Protein AF-0000000070922645 (afdb_homodimer)

Solvent-accessible surface area (backbone atoms only — not comparable to full-atom values): 32959 Å² total; per-residue (Å²): 101,35,32,29,33,41,33,46,53,81,65,40,85,83,80,62,82,56,61,71,46,57,66,63,40,85,36,77,45,81,27,56,64,60,53,78,91,47,43,46,74,64,40,30,78,17,27,30,40,34,30,59,70,61,71,38,44,55,71,47,56,67,48,18,82,53,49,52,36,35,33,28,60,30,68,65,58,86,44,43,38,50,67,51,32,31,75,70,67,25,42,35,23,39,21,72,86,41,28,51,69,30,34,42,52,39,52,48,32,38,50,34,38,58,35,56,33,45,67,62,49,36,50,36,49,74,71,42,48,46,44,66,38,97,39,60,46,60,80,89,64,84,22,54,52,59,48,74,34,29,37,32,29,40,33,82,47,72,58,27,47,52,39,44,54,45,38,44,66,52,43,26,42,73,47,56,35,39,77,87,54,86,84,58,70,80,84,52,87,40,44,49,53,82,69,39,36,59,70,26,44,30,40,38,44,40,50,80,77,44,87,88,32,47,39,60,42,30,56,71,55,55,68,46,30,37,77,52,19,36,40,36,34,73,52,48,22,53,30,43,32,50,62,39,51,41,50,36,29,62,71,52,40,36,52,26,36,24,34,24,42,56,70,55,57,38,35,58,81,78,38,64,76,64,47,86,79,52,53,58,62,47,61,43,51,48,40,41,47,55,14,53,68,21,36,45,33,32,51,50,37,43,32,50,36,52,49,26,41,76,70,72,54,68,46,58,64,76,35,117,102,35,32,29,33,40,33,46,54,80,65,40,85,83,80,61,84,57,59,72,45,57,67,65,39,86,36,76,46,82,27,56,66,61,54,81,89,48,45,47,73,63,40,30,75,17,26,30,42,34,31,60,71,62,70,39,45,56,71,49,55,68,49,19,83,52,49,52,36,36,32,26,59,31,68,64,56,85,43,42,38,48,68,51,33,29,75,72,69,24,41,33,24,40,21,71,86,41,28,49,69,30,34,41,54,39,54,48,31,38,49,33,38,58,34,57,32,46,66,62,48,36,50,36,49,75,71,42,46,47,44,65,37,96,37,60,46,60,81,89,65,83,22,56,54,60,48,70,35,31,36,33,31,40,33,82,48,73,59,27,46,52,40,43,54,46,39,44,66,54,42,26,42,74,46,54,34,40,77,85,53,86,83,57,70,82,83,54,87,42,44,49,55,81,70,41,35,59,70,26,45,31,39,38,45,40,48,78,74,44,86,88,32,47,40,60,42,30,56,71,55,55,67,45,32,37,76,53,18,34,41,38,36,73,51,48,21,52,30,42,31,50,63,40,51,41,50,35,27,61,69,53,40,37,50,26,35,23,34,23,44,56,69,55,57,38,35,58,81,78,38,63,76,64,48,88,80,50,53,58,61,48,60,42,53,49,41,40,47,56,15,53,69,23,38,45,35,30,51,51,36,44,30,50,36,53,48,26,40,76,70,71,52,68,44,60,65,77,31,114

Radius of gyration: 28.24 Å; Cα contacts (8 Å, |Δi|>4): 1375; chains: 2; bounding box: 56×89×63 Å

Foldseek 3Di:
DEEEEAACLVQDPPPADLVLLCVLDPHYHYDNHHDLVRQLVRQQAGQEYEYAAAAADLVSVVNRVNHAEYEHLALDDVRYPLVSCVVVNHFYFYFPPLFQVLLLVLQVVLVQCLQAVVVVQVVCVVVVNCVVDPDNGDDPDDHHQLAAFEEEEEDPPSNRVSNCVVSVVSNYHYAYADHPDPPDDPPPPGHHLLVCQCVGQEYEYADADDPSQFQVPALVSLQSHAFQGEYEYLHEQRNHDLVSVQVCQLVRRHNAYEYAYHPPVVDDCVRSLNDPNRPRYHYHPSCSQRPSSSSNSSSVRSSVQSNCVVVVHGPNGPHD/DEEEEAACLVQDPPPADLVLLCVLDPHYDYDNHHDLVRQLVRQQAHQEYEYAAAAADLVSVVNHVNHAEYEHLALDDVRYPLVSCVVVNHFYFYFPPLFQVLLLVLQVVLVQCLQAVVVVQVVCVVVVNCVVDPDNGDDPDDHHQLAAFEEEEEDPPSNRVSNCVVSVVSNYHYAYADHPDPPDDPPPPGHHLLVCQCVGQEYEYADADDPSQFQVPALVSLQSHAFQGEYEYLHEQRNHDLVSVQVCQLVRRHNAYEYAYHPPVVDDCVRSLNDPNRPRYHYHPSCSQRPRSSSNSSSVRSSVQSNCVVVVHGPNGPRD

InterPro domains:
  IPR006139 D-isomer specific 2-hydroxyacid dehydrogenase, catalytic domain [PF00389] (18-318)
  IPR006140 D-isomer specific 2-hydroxyacid dehydrogenase, NAD-binding domain [PF02826] (108-288)
  IPR029753 D-isomer specific 2-hydroxyacid dehydrogenase, NAD-binding domain conserved site [PS00671] (225-241)
  IPR036291 NAD(P)-binding domain superfamily [SSF51735] (102-289)
  IPR050418 D-isomer specific 2-hydroxyacid dehydrogenase, PdxB subfamily [PTHR43761] (2-318)

Structure (mmCIF, N/CA/C/O backbone):
data_AF-0000000070922645-model_v1
#
loop_
_entity.id
_entity.type
_entity.pdbx_description
1 polymer 'Glycerate dehydrogenase'
#
loop_
_atom_site.group_PDB
_atom_site.id
_atom_site.type_symbol
_atom_site.label_atom_id
_atom_site.label_alt_id
_atom_site.label_comp_id
_atom_site.label_asym_id
_atom_site.label_entity_id
_atom_site.label_seq_id
_atom_site.pdbx_PDB_ins_code
_atom_site.Cartn_x
_atom_site.Cartn_y
_atom_site.Cartn_z
_atom_site.occupancy
_atom_site.B_iso_or_equiv
_atom_site.auth_seq_id
_atom_site.auth_comp_id
_atom_site.auth_asym_id
_atom_site.auth_atom_id
_atom_site.pdbx_PDB_model_num
ATOM 1 N N . MET A 1 1 ? -11.641 -37.188 -24.219 1 92.38 1 MET A N 1
ATOM 2 C CA . MET A 1 1 ? -10.359 -36.875 -23.609 1 92.38 1 MET A CA 1
ATOM 3 C C . MET A 1 1 ? -10.5 -36.812 -22.094 1 92.38 1 MET A C 1
ATOM 5 O O . MET A 1 1 ? -11.453 -36.219 -21.562 1 92.38 1 MET A O 1
ATOM 9 N N . LYS A 1 2 ? -9.641 -37.562 -21.453 1 97.31 2 LYS A N 1
ATOM 10 C CA . LYS A 1 2 ? -9.648 -37.594 -20 1 97.31 2 LYS A CA 1
ATOM 11 C C . LYS A 1 2 ? -8.562 -36.688 -19.422 1 97.31 2 LYS A C 1
ATOM 13 O O . LYS A 1 2 ? -7.395 -36.812 -19.812 1 97.31 2 LYS A O 1
ATOM 18 N N . GLY A 1 3 ? -9 -35.781 -18.547 1 98.5 3 GLY A N 1
ATOM 19 C CA . GLY A 1 3 ? -8.055 -34.875 -17.906 1 98.5 3 GLY A CA 1
ATOM 20 C C . GLY A 1 3 ? -7.848 -35.188 -16.438 1 98.5 3 GLY A C 1
ATOM 21 O O . GLY A 1 3 ? -8.734 -35.719 -15.773 1 98.5 3 GLY A O 1
ATOM 22 N N . VAL A 1 4 ? -6.672 -34.875 -15.992 1 98.81 4 VAL A N 1
ATOM 23 C CA . VAL A 1 4 ? -6.348 -35 -14.578 1 98.81 4 VAL A CA 1
ATOM 24 C C . VAL A 1 4 ? -5.738 -33.688 -14.078 1 98.81 4 VAL A C 1
ATOM 26 O O . VAL A 1 4 ? -4.836 -33.125 -14.719 1 98.81 4 VAL A O 1
ATOM 29 N N . PHE A 1 5 ? -6.281 -33.094 -13.039 1 98.81 5 PHE A N 1
ATOM 30 C CA . PHE A 1 5 ? -5.656 -32.031 -12.297 1 98.81 5 PHE A CA 1
ATOM 31 C C . PHE A 1 5 ? -5.012 -32.531 -11.023 1 98.81 5 PHE A C 1
ATOM 33 O O . PHE A 1 5 ? -5.707 -32.969 -10.102 1 98.81 5 PHE A O 1
ATOM 40 N N . LEU A 1 6 ? -3.729 -32.375 -10.883 1 98.69 6 LEU A N 1
ATOM 41 C CA . LEU A 1 6 ? -2.98 -33.156 -9.914 1 98.69 6 LEU A CA 1
ATOM 42 C C . LEU A 1 6 ? -2.959 -32.469 -8.547 1 98.69 6 LEU A C 1
ATOM 44 O O . LEU A 1 6 ? -2.771 -33.125 -7.52 1 98.69 6 LEU A O 1
ATOM 48 N N . ASP A 1 7 ? -3.129 -31.203 -8.469 1 98.38 7 ASP A N 1
ATOM 49 C CA . ASP A 1 7 ? -2.914 -30.469 -7.223 1 98.38 7 ASP A CA 1
ATOM 50 C C . ASP A 1 7 ? -3.775 -29.203 -7.164 1 98.38 7 ASP A C 1
ATOM 52 O O . ASP A 1 7 ? -3.266 -28.109 -6.93 1 98.38 7 ASP A O 1
ATOM 56 N N . LEU A 1 8 ? -5.078 -29.406 -7.234 1 98.19 8 LEU A N 1
ATOM 57 C CA . LEU A 1 8 ? -6.066 -28.344 -7.332 1 98.19 8 LEU A CA 1
ATOM 58 C C . LEU A 1 8 ? -5.969 -27.406 -6.133 1 98.19 8 LEU A C 1
ATOM 60 O O . LEU A 1 8 ? -6.188 -26.203 -6.262 1 98.19 8 LEU A O 1
ATOM 64 N N . ASN A 1 9 ? -5.52 -27.906 -4.992 1 97 9 ASN A N 1
ATOM 65 C CA . ASN A 1 9 ? -5.504 -27.109 -3.77 1 97 9 ASN A CA 1
ATOM 66 C C . ASN A 1 9 ? -4.418 -26.031 -3.814 1 97 9 ASN A C 1
ATOM 68 O O . ASN A 1 9 ? -4.402 -25.125 -2.982 1 97 9 ASN A O 1
ATOM 72 N N . THR A 1 10 ? -3.537 -26.109 -4.793 1 96.88 10 THR A N 1
ATOM 73 C CA . THR A 1 10 ? -2.51 -25.094 -4.969 1 96.88 10 THR A CA 1
ATOM 74 C C . THR A 1 10 ? -3.1 -23.828 -5.605 1 96.88 10 THR A C 1
ATOM 76 O O . THR A 1 10 ? -2.473 -22.781 -5.598 1 96.88 10 THR A O 1
ATOM 79 N N . VAL A 1 11 ? -4.324 -23.953 -6.125 1 97.44 11 VAL A N 1
ATOM 80 C CA . VAL A 1 11 ? -4.93 -22.828 -6.82 1 97.44 11 VAL A CA 1
ATOM 81 C C . VAL A 1 11 ? -6.289 -22.5 -6.203 1 97.44 11 VAL A C 1
ATOM 83 O O . VAL A 1 11 ? -6.656 -21.328 -6.066 1 97.44 11 VAL A O 1
ATOM 86 N N . ASP A 1 12 ? -6.992 -23.516 -5.816 1 97.25 12 ASP A N 1
ATOM 87 C CA . ASP A 1 12 ? -8.391 -23.375 -5.414 1 97.25 12 ASP A CA 1
ATOM 88 C C . ASP A 1 12 ? -8.578 -23.734 -3.943 1 97.25 12 ASP A C 1
ATOM 90 O O . ASP A 1 12 ? -8.148 -24.812 -3.508 1 97.25 12 ASP A O 1
ATOM 94 N N . ARG A 1 13 ? -9.203 -22.828 -3.236 1 94.56 13 ARG A N 1
ATOM 95 C CA . ARG A 1 13 ? -9.547 -23.078 -1.842 1 94.56 13 ARG A CA 1
ATOM 96 C C . ARG A 1 13 ? -11.055 -23.203 -1.662 1 94.56 13 ARG A C 1
ATOM 98 O O . ARG A 1 13 ? -11.594 -22.797 -0.628 1 94.56 13 ARG A O 1
ATOM 105 N N . GLY A 1 14 ? -11.656 -23.625 -2.635 1 95.94 14 GLY A N 1
ATOM 106 C CA . GLY A 1 14 ? -13.102 -23.781 -2.6 1 95.94 14 GLY A CA 1
ATOM 107 C C . GLY A 1 14 ? -13.852 -22.516 -2.98 1 95.94 14 GLY A C 1
ATOM 108 O O . GLY A 1 14 ? -15.07 -22.438 -2.814 1 95.94 14 GLY A O 1
ATOM 109 N N . ASP A 1 15 ? -13.156 -21.562 -3.467 1 96.31 15 ASP A N 1
ATOM 110 C CA . ASP A 1 15 ? -13.789 -20.266 -3.715 1 96.31 15 ASP A CA 1
ATOM 111 C C . ASP A 1 15 ? -13.766 -19.922 -5.203 1 96.31 15 ASP A C 1
ATOM 113 O O . ASP A 1 15 ? -14.133 -18.812 -5.59 1 96.31 15 ASP A O 1
ATOM 117 N N . LEU A 1 16 ? -13.297 -20.812 -6.066 1 97.94 16 LEU A N 1
ATOM 118 C CA . LEU A 1 16 ? -13.211 -20.531 -7.496 1 97.94 16 LEU A CA 1
ATOM 119 C C . LEU A 1 16 ? -14.312 -21.266 -8.258 1 97.94 16 LEU A C 1
ATOM 121 O O . LEU A 1 16 ? -14.945 -22.172 -7.715 1 97.94 16 LEU A O 1
ATOM 125 N N . ASP A 1 17 ? -14.602 -20.766 -9.438 1 98.44 17 ASP A N 1
ATOM 126 C CA . ASP A 1 17 ? -15.539 -21.422 -10.344 1 98.44 17 ASP A CA 1
ATOM 127 C C . ASP A 1 17 ? -14.812 -22.375 -11.289 1 98.44 17 ASP A C 1
ATOM 129 O O . ASP A 1 17 ? -14.141 -21.938 -12.227 1 98.44 17 ASP A O 1
ATOM 133 N N . LEU A 1 18 ? -15.023 -23.641 -11.047 1 98.38 18 LEU A N 1
ATOM 134 C CA . LEU A 1 18 ? -14.32 -24.656 -11.82 1 98.38 18 LEU A CA 1
ATOM 135 C C . LEU A 1 18 ? -15.156 -25.109 -13.016 1 98.38 18 LEU A C 1
ATOM 137 O O . LEU A 1 18 ? -14.672 -25.844 -13.867 1 98.38 18 LEU A O 1
ATOM 141 N N . GLU A 1 19 ? -16.359 -24.641 -13.102 1 98.25 19 GLU A N 1
ATOM 142 C CA . GLU A 1 19 ? -17.312 -25.188 -14.07 1 98.25 19 GLU A CA 1
ATOM 143 C C . GLU A 1 19 ? -16.828 -24.984 -15.5 1 98.25 19 GLU A C 1
ATOM 145 O O . GLU A 1 19 ? -16.859 -25.906 -16.312 1 98.25 19 GLU A O 1
ATOM 150 N N . PRO A 1 20 ? -16.359 -23.781 -15.805 1 98.5 20 PRO A N 1
ATOM 151 C CA . PRO A 1 20 ? -15.852 -23.625 -17.172 1 98.5 20 PRO A CA 1
ATOM 152 C C . PRO A 1 20 ? -14.719 -24.609 -17.5 1 98.5 20 PRO A C 1
ATOM 154 O O . PRO A 1 20 ? -14.664 -25.141 -18.609 1 98.5 20 PRO A O 1
ATOM 157 N N . LEU A 1 21 ? -13.82 -24.859 -16.562 1 98.62 21 LEU A N 1
ATOM 158 C CA . LEU A 1 21 ? -12.727 -25.812 -16.781 1 98.62 21 LEU A CA 1
ATOM 159 C C . LEU A 1 21 ? -13.258 -27.234 -16.922 1 98.62 21 LEU A C 1
ATOM 161 O O . LEU A 1 21 ? -12.828 -27.969 -17.812 1 98.62 21 LEU A O 1
ATOM 165 N N . ARG A 1 22 ? -14.18 -27.625 -16.109 1 98.25 22 ARG A N 1
ATOM 166 C CA . ARG A 1 22 ? -14.773 -28.953 -16.141 1 98.25 22 ARG A CA 1
ATOM 167 C C . ARG A 1 22 ? -15.398 -29.234 -17.5 1 98.25 22 ARG A C 1
ATOM 169 O O . ARG A 1 22 ? -15.367 -30.375 -17.984 1 98.25 22 ARG A O 1
ATOM 176 N N . ARG A 1 23 ? -15.891 -28.219 -18.109 1 97.94 23 ARG A N 1
ATOM 177 C CA . ARG A 1 23 ? -16.594 -28.391 -19.391 1 97.94 23 ARG A CA 1
ATOM 178 C C . ARG A 1 23 ? -15.609 -28.5 -20.547 1 97.94 23 ARG A C 1
ATOM 180 O O . ARG A 1 23 ? -15.984 -28.891 -21.641 1 97.94 23 ARG A O 1
ATOM 187 N N . ALA A 1 24 ? -14.391 -28.203 -20.281 1 98.06 24 ALA A N 1
ATOM 188 C CA . ALA A 1 24 ? -13.398 -28.188 -21.359 1 98.06 24 ALA A CA 1
ATOM 189 C C . ALA A 1 24 ? -13.086 -29.609 -21.828 1 98.06 24 ALA A C 1
ATOM 191 O O . ALA A 1 24 ? -12.609 -29.797 -22.953 1 98.06 24 ALA A O 1
ATOM 192 N N . LEU A 1 25 ? -13.312 -30.625 -21.031 1 98.25 25 LEU A N 1
ATOM 193 C CA . LEU A 1 25 ? -13.094 -32.031 -21.375 1 98.25 25 LEU A CA 1
ATOM 194 C C . LEU A 1 25 ? -14.289 -32.875 -20.953 1 98.25 25 LEU A C 1
ATOM 196 O O . LEU A 1 25 ? -15.016 -32.531 -20.031 1 98.25 25 LEU A O 1
ATOM 200 N N . PRO A 1 26 ? -14.453 -34 -21.609 1 97.44 26 PRO A N 1
ATOM 201 C CA . PRO A 1 26 ? -15.586 -34.875 -21.266 1 97.44 26 PRO A CA 1
ATOM 202 C C . PRO A 1 26 ? -15.414 -35.562 -19.906 1 97.44 26 PRO A C 1
ATOM 204 O O . PRO A 1 26 ? -16.406 -35.844 -19.234 1 97.44 26 PRO A O 1
ATOM 207 N N . GLU A 1 27 ? -14.18 -35.844 -19.516 1 97.81 27 GLU A N 1
ATOM 208 C CA . GLU A 1 27 ? -13.906 -36.531 -18.266 1 97.81 27 GLU A CA 1
ATOM 209 C C . GLU A 1 27 ? -12.75 -35.875 -17.516 1 97.81 27 GLU A C 1
ATOM 211 O O . GLU A 1 27 ? -11.75 -35.5 -18.125 1 97.81 27 GLU A O 1
ATOM 216 N N . TRP A 1 28 ? -12.977 -35.75 -16.172 1 98.19 28 TRP A N 1
ATOM 217 C CA . TRP A 1 28 ? -11.938 -35.156 -15.336 1 98.19 28 TRP A CA 1
ATOM 218 C C . TRP A 1 28 ? -11.742 -36 -14.07 1 98.19 28 TRP A C 1
ATOM 220 O O . TRP A 1 28 ? -12.695 -36.594 -13.547 1 98.19 28 TRP A O 1
ATOM 230 N N . ALA A 1 29 ? -10.547 -36.062 -13.656 1 98.44 29 ALA A N 1
ATOM 231 C CA . ALA A 1 29 ? -10.234 -36.375 -12.258 1 98.44 29 ALA A CA 1
ATOM 232 C C . ALA A 1 29 ? -9.484 -35.219 -11.602 1 98.44 29 ALA A C 1
ATOM 234 O O . ALA A 1 29 ? -8.43 -34.781 -12.078 1 98.44 29 ALA A O 1
ATOM 235 N N . PHE A 1 30 ? -10.062 -34.656 -10.602 1 98.38 30 PHE A N 1
ATOM 236 C CA . PHE A 1 30 ? -9.43 -33.562 -9.836 1 98.38 30 PHE A CA 1
ATOM 237 C C . PHE A 1 30 ? -8.883 -34.094 -8.523 1 98.38 30 PHE A C 1
ATOM 239 O O . PHE A 1 30 ? -9.602 -34.781 -7.766 1 98.38 30 PHE A O 1
ATOM 246 N N . PHE A 1 31 ? -7.629 -33.844 -8.273 1 98.44 31 PHE A N 1
ATOM 247 C CA . PHE A 1 31 ? -7.023 -34.188 -6.992 1 98.44 31 PHE A CA 1
ATOM 248 C C . PHE A 1 31 ? -6.57 -32.938 -6.262 1 98.44 31 PHE A C 1
ATOM 250 O O . PHE A 1 31 ? -5.938 -32.062 -6.855 1 98.44 31 PHE A O 1
ATOM 257 N N . ASP A 1 32 ? -6.855 -32.812 -5.004 1 97.5 32 ASP A N 1
ATOM 258 C CA . ASP A 1 32 ? -6.398 -31.672 -4.199 1 97.5 32 ASP A CA 1
ATOM 259 C C . ASP A 1 32 ? -4.879 -31.672 -4.059 1 97.5 32 ASP A C 1
ATOM 261 O O . ASP A 1 32 ? -4.238 -30.625 -4.164 1 97.5 32 ASP A O 1
ATOM 265 N N . THR A 1 33 ? -4.398 -32.781 -3.789 1 97.19 33 THR A N 1
ATOM 266 C CA . THR A 1 33 ? -2.963 -33.031 -3.67 1 97.19 33 THR A CA 1
ATOM 267 C C . THR A 1 33 ? -2.576 -34.344 -4.309 1 97.19 33 THR A C 1
ATOM 269 O O . THR A 1 33 ? -3.428 -35.219 -4.508 1 97.19 33 THR A O 1
ATOM 272 N N . THR A 1 34 ? -1.373 -34.375 -4.777 1 97.94 34 THR A N 1
ATOM 273 C CA . THR A 1 34 ? -0.798 -35.625 -5.309 1 97.94 34 THR A CA 1
ATOM 274 C C . THR A 1 34 ? 0.603 -35.844 -4.75 1 97.94 34 THR A C 1
ATOM 276 O O . THR A 1 34 ? 1.484 -35 -4.902 1 97.94 34 THR A O 1
ATOM 279 N N . ARG A 1 35 ? 0.777 -37.125 -4.008 1 94.31 35 ARG A N 1
ATOM 280 C CA . ARG A 1 35 ? 2.1 -37.531 -3.545 1 94.31 35 ARG A CA 1
ATOM 281 C C . ARG A 1 35 ? 2.898 -38.156 -4.672 1 94.31 35 ARG A C 1
ATOM 283 O O . ARG A 1 35 ? 2.32 -38.719 -5.617 1 94.31 35 ARG A O 1
ATOM 290 N N . PRO A 1 36 ? 4.129 -38 -4.59 1 96.19 36 PRO A N 1
ATOM 291 C CA . PRO A 1 36 ? 4.977 -38.531 -5.66 1 96.19 36 PRO A CA 1
ATOM 292 C C . PRO A 1 36 ? 4.625 -39.969 -6.023 1 96.19 36 PRO A C 1
ATOM 294 O O . PRO A 1 36 ? 4.586 -40.312 -7.207 1 96.19 36 PRO A O 1
ATOM 297 N N . GLN A 1 37 ? 4.316 -40.812 -5.109 1 96.31 37 GLN A N 1
ATOM 298 C CA . GLN A 1 37 ? 4.062 -42.219 -5.344 1 96.31 37 GLN A CA 1
ATOM 299 C C . GLN A 1 37 ? 2.715 -42.438 -6.023 1 96.31 37 GLN A C 1
ATOM 301 O O . GLN A 1 37 ? 2.438 -43.531 -6.539 1 96.31 37 GLN A O 1
ATOM 306 N N . GLU A 1 38 ? 1.892 -41.406 -6.004 1 98.06 38 GLU A N 1
ATOM 307 C CA . GLU A 1 38 ? 0.557 -41.5 -6.586 1 98.06 38 GLU A CA 1
ATOM 308 C C . GLU A 1 38 ? 0.553 -41.031 -8.039 1 98.06 38 GLU A C 1
ATOM 310 O O . GLU A 1 38 ? -0.396 -41.312 -8.781 1 98.06 38 GLU A O 1
ATOM 315 N N . THR A 1 39 ? 1.56 -40.344 -8.445 1 98.44 39 THR A N 1
ATOM 316 C CA . THR A 1 39 ? 1.536 -39.562 -9.688 1 98.44 39 THR A CA 1
ATOM 317 C C . THR A 1 39 ? 1.407 -40.5 -10.891 1 98.44 39 THR A C 1
ATOM 319 O O . THR A 1 39 ? 0.564 -40.281 -11.766 1 98.44 39 THR A O 1
ATOM 322 N N . ALA A 1 40 ? 2.172 -41.562 -10.898 1 97.75 40 ALA A N 1
ATOM 323 C CA . ALA A 1 40 ? 2.184 -42.469 -12.047 1 97.75 40 ALA A CA 1
ATOM 324 C C . ALA A 1 40 ? 0.797 -43.062 -12.297 1 97.75 40 ALA A C 1
ATOM 326 O O . ALA A 1 40 ? 0.309 -43.062 -13.43 1 97.75 40 ALA A O 1
ATOM 327 N N . ASP A 1 41 ? 0.203 -43.562 -11.273 1 97.94 41 ASP A N 1
ATOM 328 C CA . ASP A 1 41 ? -1.122 -44.156 -11.383 1 97.94 41 ASP A CA 1
ATOM 329 C C . ASP A 1 41 ? -2.152 -43.125 -11.859 1 97.94 41 ASP A C 1
ATOM 331 O O . ASP A 1 41 ? -3.018 -43.469 -12.68 1 97.94 41 ASP A O 1
ATOM 335 N N . ARG A 1 42 ? -2.023 -41.906 -11.383 1 98.19 42 ARG A N 1
ATOM 336 C CA . ARG A 1 42 ? -3.025 -40.875 -11.656 1 98.19 42 ARG A CA 1
ATOM 337 C C . ARG A 1 42 ? -2.918 -40.375 -13.094 1 98.19 42 ARG A C 1
ATOM 339 O O . ARG A 1 42 ? -3.922 -40 -13.695 1 98.19 42 ARG A O 1
ATOM 346 N N . ILE A 1 43 ? -1.75 -40.438 -13.648 1 98.31 43 ILE A N 1
ATOM 347 C CA . ILE A 1 43 ? -1.608 -39.844 -14.977 1 98.31 43 ILE A CA 1
ATOM 348 C C . ILE A 1 43 ? -1.629 -40.938 -16.031 1 98.31 43 ILE A C 1
ATOM 350 O O . ILE A 1 43 ? -1.666 -40.656 -17.234 1 98.31 43 ILE A O 1
ATOM 354 N N . HIS A 1 44 ? -1.652 -42.219 -15.648 1 97.44 44 HIS A N 1
ATOM 355 C CA . HIS A 1 44 ? -1.469 -43.344 -16.531 1 97.44 44 HIS A CA 1
ATOM 356 C C . HIS A 1 44 ? -2.488 -43.344 -17.672 1 97.44 44 HIS A C 1
ATOM 358 O O . HIS A 1 44 ? -2.158 -43.688 -18.812 1 97.44 44 HIS A O 1
ATOM 364 N N . HIS A 1 45 ? -3.67 -43.062 -17.406 1 96.5 45 HIS A N 1
ATOM 365 C CA . HIS A 1 45 ? -4.711 -43.125 -18.438 1 96.5 45 HIS A CA 1
ATOM 366 C C . HIS A 1 45 ? -5.148 -41.719 -18.875 1 96.5 45 HIS A C 1
ATOM 368 O O . HIS A 1 45 ? -6.141 -41.594 -19.578 1 96.5 45 HIS A O 1
ATOM 374 N N . ALA A 1 46 ? -4.488 -40.719 -18.406 1 98.06 46 ALA A N 1
ATOM 375 C CA . ALA A 1 46 ? -4.871 -39.344 -18.719 1 98.06 46 ALA A CA 1
ATOM 376 C C . ALA A 1 46 ? -4.383 -38.938 -20.109 1 98.06 46 ALA A C 1
ATOM 378 O O . ALA A 1 46 ? -3.289 -39.344 -20.516 1 98.06 46 ALA A O 1
ATOM 379 N N . GLU A 1 47 ? -5.148 -38.156 -20.812 1 98.62 47 GLU A N 1
ATOM 380 C CA . GLU A 1 47 ? -4.742 -37.531 -22.062 1 98.62 47 GLU A CA 1
ATOM 381 C C . GLU A 1 47 ? -4.281 -36.094 -21.859 1 98.62 47 GLU A C 1
ATOM 383 O O . GLU A 1 47 ? -3.529 -35.562 -22.672 1 98.62 47 GLU A O 1
ATOM 388 N N . VAL A 1 48 ? -4.809 -35.438 -20.828 1 98.69 48 VAL A N 1
ATOM 389 C CA . VAL A 1 48 ? -4.414 -34.094 -20.406 1 98.69 48 VAL A CA 1
ATOM 390 C C . VAL A 1 48 ? -4.055 -34.125 -18.922 1 98.69 48 VAL A C 1
ATOM 392 O O . VAL A 1 48 ? -4.805 -34.656 -18.109 1 98.69 48 VAL A O 1
ATOM 395 N N . VAL A 1 49 ? -2.918 -33.562 -18.609 1 98.81 49 VAL A N 1
ATOM 396 C CA . VAL A 1 49 ? -2.52 -33.438 -17.219 1 98.81 49 VAL A CA 1
ATOM 397 C C . VAL A 1 49 ? -2.301 -31.969 -16.891 1 98.81 49 VAL A C 1
ATOM 399 O O . VAL A 1 49 ? -1.624 -31.25 -17.625 1 98.81 49 VAL A O 1
ATOM 402 N N . VAL A 1 50 ? -2.943 -31.484 -15.852 1 98.75 50 VAL A N 1
ATOM 403 C CA . VAL A 1 50 ? -2.717 -30.156 -15.297 1 98.75 50 VAL A CA 1
ATOM 404 C C . VAL A 1 50 ? -1.945 -30.281 -13.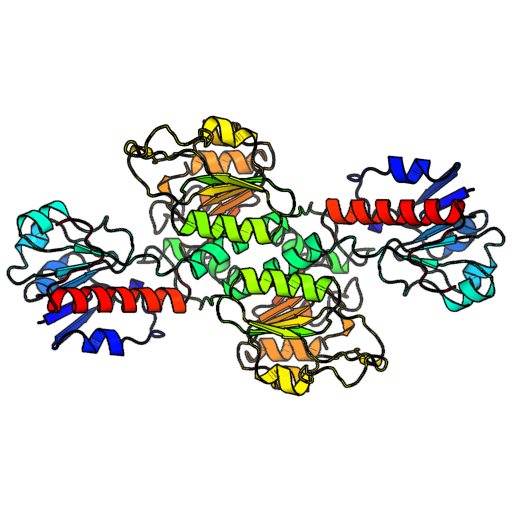984 1 98.75 50 VAL A C 1
ATOM 406 O O . VAL A 1 50 ? -2.289 -31.094 -13.117 1 98.75 50 VAL A O 1
ATOM 409 N N . THR A 1 51 ? -0.884 -29.531 -13.859 1 98.62 51 THR A N 1
ATOM 410 C CA . THR A 1 51 ? -0.085 -29.531 -12.641 1 98.62 51 THR A CA 1
ATOM 411 C C . THR A 1 51 ? 0.391 -28.109 -12.312 1 98.62 51 THR A C 1
ATOM 413 O O . THR A 1 51 ? 0.713 -27.344 -13.219 1 98.62 51 THR A O 1
ATOM 416 N N . ASN A 1 52 ? 0.411 -27.797 -11.086 1 97.44 52 ASN A N 1
ATOM 417 C CA . ASN A 1 52 ? 1.06 -26.578 -10.617 1 97.44 52 ASN A CA 1
ATOM 418 C C . ASN A 1 52 ? 2.439 -26.859 -10.031 1 97.44 52 ASN A C 1
ATOM 420 O O . ASN A 1 52 ? 3.436 -26.281 -10.469 1 97.44 52 ASN A O 1
ATOM 424 N N . LYS A 1 53 ? 2.492 -27.875 -9.148 1 96.31 53 LYS A N 1
ATOM 425 C CA . LYS A 1 53 ? 3.766 -28.078 -8.461 1 96.31 53 LYS A CA 1
ATOM 426 C C . LYS A 1 53 ? 4.156 -29.547 -8.453 1 96.31 53 LYS A C 1
ATOM 428 O O . LYS A 1 53 ? 5.301 -29.891 -8.141 1 96.31 53 LYS A O 1
ATOM 433 N N . VAL A 1 54 ? 3.277 -30.469 -8.773 1 97.69 54 VAL A N 1
ATOM 434 C CA . VAL A 1 54 ? 3.623 -31.891 -8.867 1 97.69 54 VAL A CA 1
ATOM 435 C C . VAL A 1 54 ? 4.652 -32.094 -9.977 1 97.69 54 VAL A C 1
ATOM 437 O O . VAL A 1 54 ? 4.473 -31.594 -11.094 1 97.69 54 VAL A O 1
ATOM 440 N N . ALA A 1 55 ? 5.637 -32.812 -9.664 1 97.12 55 ALA A N 1
ATOM 441 C CA . ALA A 1 55 ? 6.727 -33.031 -10.617 1 97.12 55 ALA A CA 1
ATOM 442 C C . ALA A 1 55 ? 6.336 -34.031 -11.68 1 97.12 55 ALA A C 1
ATOM 444 O O . ALA A 1 55 ? 5.703 -35.062 -11.375 1 97.12 55 ALA A O 1
ATOM 445 N N . LEU A 1 56 ? 6.641 -33.719 -12.867 1 97.88 56 LEU A N 1
ATOM 446 C CA . LEU A 1 56 ? 6.527 -34.625 -14 1 97.88 56 LEU A CA 1
ATOM 447 C C . LEU A 1 56 ? 7.875 -34.812 -14.688 1 97.88 56 LEU A C 1
ATOM 449 O O . LEU A 1 56 ? 8.234 -34.062 -15.578 1 97.88 56 LEU A O 1
ATOM 453 N N . ASP A 1 57 ? 8.578 -35.844 -14.227 1 97.62 57 ASP A N 1
ATOM 454 C CA . ASP A 1 57 ? 9.898 -36.094 -14.797 1 97.62 57 ASP A CA 1
ATOM 455 C C . ASP A 1 57 ? 9.82 -37.094 -15.945 1 97.62 57 ASP A C 1
ATOM 457 O O . ASP A 1 57 ? 8.727 -37.531 -16.328 1 97.62 57 ASP A O 1
ATOM 461 N N . ARG A 1 58 ? 10.906 -37.375 -16.5 1 97.38 58 ARG A N 1
ATOM 462 C CA . ARG A 1 58 ? 11.008 -38.219 -17.688 1 97.38 58 ARG A CA 1
ATOM 463 C C . ARG A 1 58 ? 10.398 -39.594 -17.406 1 97.38 58 ARG A C 1
ATOM 465 O O . ARG A 1 58 ? 9.664 -40.125 -18.234 1 97.38 58 ARG A O 1
ATOM 472 N N . ASN A 1 59 ? 10.703 -40.156 -16.266 1 97.5 59 ASN A N 1
ATOM 473 C CA . ASN A 1 59 ? 10.203 -41.5 -15.914 1 97.5 59 ASN A CA 1
ATOM 474 C C . ASN A 1 59 ? 8.688 -41.531 -15.805 1 97.5 59 ASN A C 1
ATOM 476 O O . ASN A 1 59 ? 8.031 -42.438 -16.297 1 97.5 59 ASN A O 1
ATOM 480 N N . LEU A 1 60 ? 8.172 -40.531 -15.156 1 97.56 60 LEU A N 1
ATOM 481 C CA . LEU A 1 60 ? 6.727 -40.438 -15 1 97.56 60 LEU A CA 1
ATOM 482 C C . LEU A 1 60 ? 6.039 -40.25 -16.344 1 97.56 60 LEU A C 1
ATOM 484 O O . LEU A 1 60 ? 4.996 -40.875 -16.609 1 97.56 60 LEU A O 1
ATOM 488 N N . LEU A 1 61 ? 6.578 -39.469 -17.219 1 97.12 61 LEU A N 1
ATOM 489 C CA . LEU A 1 61 ? 5.996 -39.219 -18.531 1 97.12 61 LEU A CA 1
ATOM 490 C C . LEU A 1 61 ? 5.992 -40.5 -19.359 1 97.12 61 LEU A C 1
ATOM 492 O O . LEU A 1 61 ? 5.074 -40.719 -20.156 1 97.12 61 LEU A O 1
ATOM 496 N N . ALA A 1 62 ? 6.996 -41.312 -19.094 1 95.81 62 ALA A N 1
ATOM 497 C CA . ALA A 1 62 ? 7.078 -42.594 -19.797 1 95.81 62 ALA A CA 1
ATOM 498 C C . ALA A 1 62 ? 5.957 -43.531 -19.375 1 95.81 62 ALA A C 1
ATOM 500 O O . ALA A 1 62 ? 5.57 -44.438 -20.125 1 95.81 62 ALA A O 1
ATOM 501 N N . GLU A 1 63 ? 5.434 -43.25 -18.203 1 94.12 63 GLU A N 1
ATOM 502 C CA . GLU A 1 63 ? 4.379 -44.094 -17.641 1 94.12 63 GLU A CA 1
ATOM 503 C C . GLU A 1 63 ? 2.998 -43.594 -18.062 1 94.12 63 GLU A C 1
ATOM 505 O O . GLU A 1 63 ? 1.98 -44.125 -17.594 1 94.12 63 GLU A O 1
ATOM 510 N N . ALA A 1 64 ? 2.918 -42.688 -18.875 1 96.69 64 ALA A N 1
ATOM 511 C CA . ALA A 1 64 ? 1.651 -42.094 -19.312 1 96.69 64 ALA A CA 1
ATOM 512 C C . ALA A 1 64 ? 1.489 -42.219 -20.828 1 96.69 64 ALA A C 1
ATOM 514 O O . ALA A 1 64 ? 1.523 -41.219 -21.547 1 96.69 64 ALA A O 1
ATOM 515 N N . PRO A 1 65 ? 1.213 -43.406 -21.281 1 96.06 65 PRO A N 1
ATOM 516 C CA . PRO A 1 65 ? 1.233 -43.656 -22.734 1 96.06 65 PRO A CA 1
ATOM 517 C C . PRO A 1 65 ? 0.133 -42.906 -23.469 1 96.06 65 PRO A C 1
ATOM 519 O O . PRO A 1 65 ? 0.242 -42.688 -24.688 1 96.06 65 PRO A O 1
ATOM 522 N N . ARG A 1 66 ? -0.881 -42.438 -22.828 1 97.75 66 ARG A N 1
ATOM 523 C CA . ARG A 1 66 ? -2.006 -41.812 -23.516 1 97.75 66 ARG A CA 1
ATOM 524 C C . ARG A 1 66 ? -1.893 -40.281 -23.438 1 97.75 66 ARG A C 1
ATOM 526 O O . ARG A 1 66 ? -2.709 -39.562 -24.031 1 97.75 66 ARG A O 1
ATOM 533 N N . LEU A 1 67 ? -0.946 -39.781 -22.719 1 98.06 67 LEU A N 1
ATOM 534 C CA . LEU A 1 67 ? -0.82 -38.344 -22.453 1 98.06 67 LEU A CA 1
ATOM 535 C C . LEU A 1 67 ? -0.576 -37.562 -23.75 1 98.06 67 LEU A C 1
ATOM 537 O O . LEU A 1 67 ? 0.282 -37.938 -24.547 1 98.06 67 LEU A O 1
ATOM 541 N N . ARG A 1 68 ? -1.352 -36.438 -23.922 1 97.81 68 ARG A N 1
ATOM 542 C CA . ARG A 1 68 ? -1.271 -35.688 -25.172 1 97.81 68 ARG A CA 1
ATOM 543 C C . ARG A 1 68 ? -0.98 -34.219 -24.891 1 97.81 68 ARG A C 1
ATOM 545 O O . ARG A 1 68 ? -0.546 -33.5 -25.797 1 97.81 68 ARG A O 1
ATOM 552 N N . LEU A 1 69 ? -1.242 -33.719 -23.703 1 98.25 69 LEU A N 1
ATOM 553 C CA . LEU A 1 69 ? -1.076 -32.312 -23.344 1 98.25 69 LEU A CA 1
ATOM 554 C C . LEU A 1 69 ? -0.759 -32.188 -21.859 1 98.25 69 LEU A C 1
ATOM 556 O O . LEU A 1 69 ? -1.368 -32.844 -21.016 1 98.25 69 LEU A O 1
ATOM 560 N N . ILE A 1 70 ? 0.214 -31.406 -21.547 1 98.56 70 ILE A N 1
ATOM 561 C CA . ILE A 1 70 ? 0.482 -30.984 -20.172 1 98.56 70 ILE A CA 1
ATOM 562 C C . ILE A 1 70 ? 0.23 -29.484 -20.016 1 98.56 70 ILE A C 1
ATOM 564 O O . ILE A 1 70 ? 0.749 -28.688 -20.797 1 98.56 70 ILE A O 1
ATOM 568 N N . CYS A 1 71 ? -0.604 -29.109 -19.078 1 98.56 71 CYS A N 1
ATOM 569 C CA . CYS A 1 71 ? -0.838 -27.703 -18.734 1 98.56 71 CYS A CA 1
ATOM 570 C C . CYS A 1 71 ? -0.271 -27.375 -17.359 1 98.56 71 CYS A C 1
ATOM 572 O O . CYS A 1 71 ? -0.681 -27.953 -16.359 1 98.56 71 CYS A O 1
ATOM 574 N N . ALA A 1 72 ? 0.668 -26.484 -17.375 1 98.12 72 ALA A N 1
ATOM 575 C CA . ALA A 1 72 ? 1.102 -25.922 -16.094 1 98.12 72 ALA A CA 1
ATOM 576 C C . ALA A 1 72 ? 0.107 -24.875 -15.594 1 98.12 72 ALA A C 1
ATOM 578 O O . ALA A 1 72 ? -0.26 -23.953 -16.328 1 98.12 72 ALA A O 1
ATOM 579 N N . ALA A 1 73 ? -0.359 -25.031 -14.375 1 98 73 ALA A N 1
ATOM 580 C CA . ALA A 1 73 ? -1.212 -24.031 -13.734 1 98 73 ALA A CA 1
ATOM 581 C C . ALA A 1 73 ? -0.377 -22.922 -13.102 1 98 73 ALA A C 1
ATOM 583 O O . ALA A 1 73 ? -0.59 -22.562 -11.938 1 98 73 ALA A O 1
ATOM 584 N N . ALA A 1 74 ? 0.635 -22.422 -13.75 1 96 74 ALA A N 1
ATOM 585 C CA . ALA A 1 74 ? 1.597 -21.391 -13.391 1 96 74 ALA A CA 1
ATOM 586 C C . ALA A 1 74 ? 2.352 -20.891 -14.625 1 96 74 ALA A C 1
ATOM 588 O O . ALA A 1 74 ? 2.268 -21.5 -15.695 1 96 74 ALA A O 1
ATOM 589 N N . THR A 1 75 ? 3.004 -19.797 -14.438 1 92.75 75 THR A N 1
ATOM 590 C CA . THR A 1 75 ? 3.912 -19.344 -15.492 1 92.75 75 THR A CA 1
ATOM 591 C C . THR A 1 75 ? 5.164 -20.203 -15.539 1 92.75 75 THR A C 1
ATOM 593 O O . THR A 1 75 ? 5.629 -20.578 -16.609 1 92.75 75 THR A O 1
ATOM 596 N N . GLY A 1 76 ? 5.668 -20.5 -14.359 1 89.56 76 GLY A N 1
ATOM 597 C CA . GLY A 1 76 ? 6.836 -21.359 -14.266 1 89.56 76 GLY A CA 1
ATOM 598 C C . GLY A 1 76 ? 6.535 -22.812 -14.547 1 89.56 76 GLY A C 1
ATOM 599 O O . GLY A 1 76 ? 5.441 -23.297 -14.25 1 89.56 76 GLY A O 1
ATOM 600 N N . THR A 1 77 ? 7.516 -23.531 -15.172 1 93.19 77 THR A N 1
ATOM 601 C CA . THR A 1 77 ? 7.324 -24.938 -15.531 1 93.19 77 THR A CA 1
ATOM 602 C C . THR A 1 77 ? 8.492 -25.781 -15.023 1 93.19 77 THR A C 1
ATOM 604 O O . THR A 1 77 ? 8.82 -26.812 -15.625 1 93.19 77 THR A O 1
ATOM 607 N N . ASN A 1 78 ? 9.078 -25.312 -13.938 1 87.38 78 ASN A N 1
ATOM 608 C CA . ASN A 1 78 ? 10.289 -25.953 -13.43 1 87.38 78 ASN A CA 1
ATOM 609 C C . ASN A 1 78 ? 10.016 -27.375 -12.977 1 87.38 78 ASN A C 1
ATOM 611 O O . ASN A 1 78 ? 10.93 -28.203 -12.961 1 87.38 78 ASN A O 1
ATOM 615 N N . ASN A 1 79 ? 8.828 -27.734 -12.656 1 94.12 79 ASN A N 1
ATOM 616 C CA . ASN A 1 79 ? 8.484 -29.047 -12.148 1 94.12 79 ASN A CA 1
ATOM 617 C C . ASN A 1 79 ? 8.188 -30.031 -13.281 1 94.12 79 ASN A C 1
ATOM 619 O O . ASN A 1 79 ? 7.918 -31.203 -13.039 1 94.12 79 ASN A O 1
ATOM 623 N N . ILE A 1 80 ? 8.305 -29.641 -14.523 1 97.19 80 ILE A N 1
ATOM 624 C CA . ILE A 1 80 ? 7.988 -30.469 -15.68 1 97.19 80 ILE A CA 1
ATOM 625 C C . ILE A 1 80 ? 9.242 -30.672 -16.531 1 97.19 80 ILE A C 1
ATOM 627 O O . ILE A 1 80 ? 9.945 -29.719 -16.844 1 97.19 80 ILE A O 1
ATOM 631 N N . ASP A 1 81 ? 9.562 -31.891 -16.844 1 97.44 81 ASP A N 1
ATOM 632 C CA . ASP A 1 81 ? 10.633 -32.156 -17.797 1 97.44 81 ASP A CA 1
ATOM 633 C C . ASP A 1 81 ? 10.195 -31.859 -19.234 1 97.44 81 ASP A C 1
ATOM 635 O O . ASP A 1 81 ? 9.773 -32.75 -19.969 1 97.44 81 ASP A O 1
ATOM 639 N N . ILE A 1 82 ? 10.391 -30.672 -19.578 1 96.62 82 ILE A N 1
ATOM 640 C CA . ILE A 1 82 ? 9.906 -30.156 -20.859 1 96.62 82 ILE A CA 1
ATOM 641 C C . ILE A 1 82 ? 10.625 -30.891 -22 1 96.62 82 ILE A C 1
ATOM 643 O O . ILE A 1 82 ? 10.031 -31.125 -23.062 1 96.62 82 ILE A O 1
ATOM 647 N N . GLY A 1 83 ? 11.875 -31.203 -21.859 1 95.94 83 GLY A N 1
ATOM 648 C CA . GLY A 1 83 ? 12.609 -31.953 -22.859 1 95.94 83 GLY A CA 1
ATOM 649 C C . GLY A 1 83 ? 12.023 -33.344 -23.125 1 95.94 83 GLY A C 1
ATOM 650 O O . GLY A 1 83 ? 11.844 -33.719 -24.266 1 95.94 83 GLY A O 1
ATOM 651 N N . ALA A 1 84 ? 11.758 -34 -22.047 1 96.75 84 ALA A N 1
ATOM 652 C CA . ALA A 1 84 ? 11.156 -35.344 -22.156 1 96.75 84 ALA A CA 1
ATOM 653 C C . ALA A 1 84 ? 9.789 -35.25 -22.828 1 96.75 84 ALA A C 1
ATOM 655 O O . ALA A 1 84 ? 9.445 -36.125 -23.656 1 96.75 84 ALA A O 1
ATOM 656 N N . ALA A 1 85 ? 8.984 -34.281 -22.453 1 97.38 85 ALA A N 1
ATOM 657 C CA . ALA A 1 85 ? 7.68 -34.094 -23.078 1 97.38 85 ALA A CA 1
ATOM 658 C C . ALA A 1 85 ? 7.82 -33.844 -24.578 1 97.38 85 ALA A C 1
ATOM 660 O O . ALA A 1 85 ? 7.098 -34.469 -25.375 1 97.38 85 ALA A O 1
ATOM 661 N N . ALA A 1 86 ? 8.75 -33.062 -24.969 1 96.31 86 ALA A N 1
ATOM 662 C CA . ALA A 1 86 ? 8.992 -32.75 -26.375 1 96.31 86 ALA A CA 1
ATOM 663 C C . ALA A 1 86 ? 9.398 -33.969 -27.156 1 96.31 86 ALA A C 1
ATOM 665 O O . ALA A 1 86 ? 8.953 -34.188 -28.297 1 96.31 86 ALA A O 1
ATOM 666 N N . GLN A 1 87 ? 10.234 -34.75 -26.594 1 95.75 87 GLN A N 1
ATOM 667 C CA . GLN A 1 87 ? 10.688 -35.969 -27.234 1 95.75 87 GLN A CA 1
ATOM 668 C C . GLN A 1 87 ? 9.523 -36.906 -27.547 1 95.75 87 GLN A C 1
ATOM 670 O O . GLN A 1 87 ? 9.562 -37.656 -28.516 1 95.75 87 GLN A O 1
ATOM 675 N N . ARG A 1 88 ? 8.539 -36.812 -26.812 1 95.5 88 ARG A N 1
ATOM 676 C CA . ARG A 1 88 ? 7.375 -37.688 -26.984 1 95.5 88 ARG A CA 1
ATOM 677 C C . ARG A 1 88 ? 6.281 -36.969 -27.781 1 95.5 88 ARG A C 1
ATOM 679 O O . ARG A 1 88 ? 5.191 -37.531 -27.969 1 95.5 88 ARG A O 1
ATOM 686 N N . GLY A 1 89 ? 6.559 -35.719 -28.141 1 95.06 89 GLY A N 1
ATOM 687 C CA . GLY A 1 89 ? 5.594 -34.938 -28.906 1 95.06 89 GLY A CA 1
ATOM 688 C C . GLY A 1 89 ? 4.434 -34.438 -28.078 1 95.06 89 GLY A C 1
ATOM 689 O O . GLY A 1 89 ? 3.328 -34.25 -28.594 1 95.06 89 GLY A O 1
ATOM 690 N N . ILE A 1 90 ? 4.617 -34.281 -26.797 1 96.81 90 ILE A N 1
ATOM 691 C CA . ILE A 1 90 ? 3.584 -33.781 -25.891 1 96.81 90 ILE A CA 1
ATOM 692 C C . ILE A 1 90 ? 3.783 -32.312 -25.641 1 96.81 90 ILE A C 1
ATOM 694 O O . ILE A 1 90 ? 4.734 -31.891 -24.969 1 96.81 90 ILE A O 1
ATOM 698 N N . PRO A 1 91 ? 2.895 -31.438 -26.141 1 97.5 91 PRO A N 1
ATOM 699 C CA . PRO A 1 91 ? 3.033 -30.016 -25.828 1 97.5 91 PRO A CA 1
ATOM 700 C C . PRO A 1 91 ? 2.832 -29.703 -24.344 1 97.5 91 PRO A C 1
ATOM 702 O O . PRO A 1 91 ? 1.98 -30.312 -23.703 1 97.5 91 PRO A O 1
ATOM 705 N N . VAL A 1 92 ? 3.713 -28.859 -23.828 1 98.25 92 VAL A N 1
ATOM 706 C CA . VAL A 1 92 ? 3.564 -28.281 -22.484 1 98.25 92 VAL A CA 1
ATOM 707 C C . VAL A 1 92 ? 3.158 -26.812 -22.609 1 98.25 92 VAL A C 1
ATOM 709 O O . VAL A 1 92 ? 3.848 -26.016 -23.25 1 98.25 92 VAL A O 1
ATOM 712 N N . CYS A 1 93 ? 1.975 -26.484 -22.078 1 98.12 93 CYS A N 1
ATOM 713 C CA . CYS A 1 93 ? 1.447 -25.109 -22.109 1 98.12 93 CYS A CA 1
ATOM 714 C C . CYS A 1 93 ? 1.378 -24.531 -20.703 1 98.12 93 CYS A C 1
ATOM 716 O O . CYS A 1 93 ? 1.097 -25.266 -19.734 1 98.12 93 CYS A O 1
ATOM 718 N N . ASN A 1 94 ? 1.722 -23.266 -20.562 1 97.69 94 ASN A N 1
ATOM 719 C CA . ASN A 1 94 ? 1.654 -22.656 -19.234 1 97.69 94 ASN A CA 1
ATOM 720 C C . ASN A 1 94 ? 0.622 -21.531 -19.188 1 97.69 94 ASN A C 1
ATOM 722 O O . ASN A 1 94 ? -0.095 -21.297 -20.172 1 97.69 94 ASN A O 1
ATOM 726 N N . ALA A 1 95 ? 0.355 -21.016 -18 1 97.12 95 ALA A N 1
ATOM 727 C CA . ALA A 1 95 ? -0.51 -19.859 -17.797 1 97.12 95 ALA A CA 1
ATOM 728 C C . ALA A 1 95 ? 0.298 -18.562 -17.797 1 97.12 95 ALA A C 1
ATOM 730 O O . ALA A 1 95 ? 1.319 -18.469 -17.109 1 97.12 95 ALA A O 1
ATOM 731 N N . ARG A 1 96 ? -0.126 -17.609 -18.594 1 95.12 96 ARG A N 1
ATOM 732 C CA . ARG A 1 96 ? 0.616 -16.359 -18.703 1 95.12 96 ARG A CA 1
ATOM 733 C C . ARG A 1 96 ? -0.269 -15.164 -18.344 1 95.12 96 ARG A C 1
ATOM 735 O O . ARG A 1 96 ? -1.484 -15.203 -18.547 1 95.12 96 ARG A O 1
ATOM 742 N N . ASP A 1 97 ? 0.329 -14.164 -17.719 1 94.38 97 ASP A N 1
ATOM 743 C CA . ASP A 1 97 ? -0.249 -12.836 -17.5 1 94.38 97 ASP A CA 1
ATOM 744 C C . ASP A 1 97 ? -1.542 -12.93 -16.688 1 94.38 97 ASP A C 1
ATOM 746 O O . ASP A 1 97 ? -2.471 -12.148 -16.906 1 94.38 97 ASP A O 1
ATOM 750 N N . TYR A 1 98 ? -1.643 -13.922 -15.852 1 96.06 98 TYR A N 1
ATOM 751 C CA . TYR A 1 98 ? -2.889 -14.172 -15.133 1 96.06 98 TYR A CA 1
ATOM 752 C C . TYR A 1 98 ? -2.961 -13.336 -13.859 1 96.06 98 TYR A C 1
ATOM 754 O O . TYR A 1 98 ? -4.031 -13.18 -13.266 1 96.06 98 TYR A O 1
ATOM 762 N N . ALA A 1 99 ? -1.803 -12.773 -13.438 1 97.12 99 ALA A N 1
ATOM 763 C CA . ALA A 1 99 ? -1.801 -12.18 -12.102 1 97.12 99 ALA A CA 1
ATOM 764 C C . ALA A 1 99 ? -1.216 -10.766 -12.133 1 97.12 99 ALA A C 1
ATOM 766 O O . ALA A 1 99 ? -0.739 -10.266 -11.109 1 97.12 99 ALA A O 1
ATOM 767 N N . THR A 1 100 ? -1.234 -10.094 -13.25 1 97.44 100 THR A N 1
ATOM 768 C CA . THR A 1 100 ? -0.567 -8.805 -13.391 1 97.44 100 THR A CA 1
ATOM 769 C C . THR A 1 100 ? -1.087 -7.816 -12.352 1 97.44 100 THR A C 1
ATOM 771 O O . THR A 1 100 ? -0.312 -7.277 -11.562 1 97.44 100 THR A O 1
ATOM 774 N N . ASP A 1 101 ? -2.422 -7.629 -12.258 1 97.94 101 ASP A N 1
ATOM 775 C CA . ASP A 1 101 ? -2.994 -6.672 -11.32 1 97.94 101 ASP A CA 1
ATOM 776 C C . ASP A 1 101 ? -2.672 -7.055 -9.875 1 97.94 101 ASP A C 1
ATOM 778 O O . ASP A 1 101 ? -2.334 -6.195 -9.062 1 97.94 101 ASP A O 1
ATOM 782 N N . SER A 1 102 ? -2.746 -8.352 -9.586 1 98.5 102 SER A N 1
ATOM 7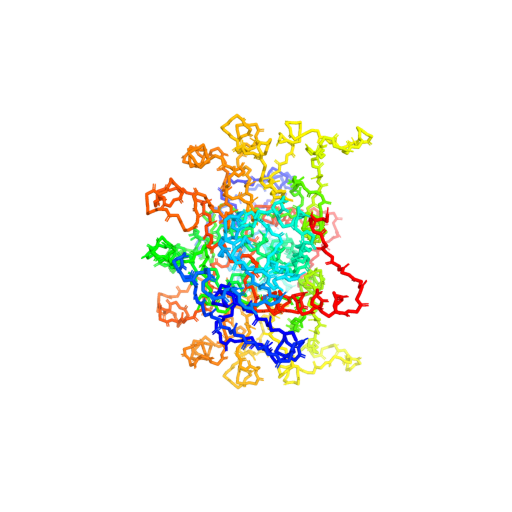83 C CA . SER A 1 102 ? -2.51 -8.859 -8.242 1 98.5 102 SER A CA 1
ATOM 784 C C . SER A 1 102 ? -1.062 -8.641 -7.812 1 98.5 102 SER A C 1
ATOM 786 O O . SER A 1 102 ? -0.802 -8.164 -6.707 1 98.5 102 SER A O 1
ATOM 788 N N . VAL A 1 103 ? -0.145 -8.945 -8.68 1 98.69 103 VAL A N 1
ATOM 789 C CA . VAL A 1 103 ? 1.271 -8.852 -8.344 1 98.69 103 VAL A CA 1
ATOM 790 C C . VAL A 1 103 ? 1.674 -7.379 -8.227 1 98.69 103 VAL A C 1
ATOM 792 O O . VAL A 1 103 ? 2.377 -7 -7.285 1 98.69 103 VAL A O 1
ATOM 795 N N . VAL A 1 104 ? 1.198 -6.523 -9.109 1 98.75 104 VAL A N 1
ATOM 796 C CA . VAL A 1 104 ? 1.591 -5.121 -9.133 1 98.75 104 VAL A CA 1
ATOM 797 C C . VAL A 1 104 ? 1.074 -4.414 -7.883 1 98.75 104 VAL A C 1
ATOM 799 O O . VAL A 1 104 ? 1.812 -3.674 -7.23 1 98.75 104 VAL A O 1
ATOM 802 N N . GLN A 1 105 ? -0.203 -4.652 -7.52 1 98.88 105 GLN A N 1
ATOM 803 C CA . GLN A 1 105 ? -0.703 -4.02 -6.305 1 98.88 105 GLN A CA 1
ATOM 804 C C . GLN A 1 105 ? 0.078 -4.488 -5.078 1 98.88 105 GLN A C 1
ATOM 806 O O . GLN A 1 105 ? 0.255 -3.73 -4.121 1 98.88 105 GLN A O 1
ATOM 811 N N . HIS A 1 106 ? 0.538 -5.766 -5.125 1 98.94 106 HIS A N 1
ATOM 812 C CA . HIS A 1 106 ? 1.299 -6.309 -4.004 1 98.94 106 HIS A CA 1
ATOM 813 C C . HIS A 1 106 ? 2.67 -5.648 -3.898 1 98.94 106 HIS A C 1
ATOM 815 O O . HIS A 1 106 ? 3.148 -5.375 -2.795 1 98.94 106 HIS A O 1
ATOM 821 N N . VAL A 1 107 ? 3.303 -5.344 -5.039 1 98.94 107 VAL A N 1
ATOM 822 C CA . VAL A 1 107 ? 4.551 -4.59 -5.059 1 98.94 107 VAL A CA 1
ATOM 823 C C . VAL A 1 107 ? 4.375 -3.283 -4.289 1 98.94 107 VAL A C 1
ATOM 825 O O . VAL A 1 107 ? 5.184 -2.955 -3.418 1 98.94 107 VAL A O 1
ATOM 828 N N . PHE A 1 108 ? 3.318 -2.633 -4.516 1 98.94 108 PHE A N 1
ATOM 829 C CA . PHE A 1 108 ? 3.119 -1.32 -3.912 1 98.94 108 PHE A CA 1
ATOM 830 C C . PHE A 1 108 ? 2.627 -1.454 -2.477 1 98.94 108 PHE A C 1
ATOM 832 O O . PHE A 1 108 ? 2.891 -0.586 -1.641 1 98.94 108 PHE A O 1
ATOM 839 N N . ALA A 1 109 ? 1.9 -2.572 -2.146 1 98.88 109 ALA A N 1
ATOM 840 C CA . ALA A 1 109 ? 1.59 -2.826 -0.742 1 98.88 109 ALA A CA 1
ATOM 841 C C . ALA A 1 109 ? 2.863 -2.924 0.092 1 98.88 109 ALA A C 1
ATOM 843 O O . ALA A 1 109 ? 2.961 -2.32 1.162 1 98.88 109 ALA A O 1
ATOM 844 N N . LEU A 1 110 ? 3.842 -3.643 -0.432 1 98.94 110 LEU A N 1
ATOM 845 C CA . LEU A 1 110 ? 5.117 -3.797 0.255 1 98.94 110 LEU A CA 1
ATOM 846 C C . LEU A 1 110 ? 5.867 -2.469 0.316 1 98.94 110 LEU A C 1
ATOM 848 O O . LEU A 1 110 ? 6.328 -2.061 1.384 1 98.94 110 LEU A O 1
ATOM 852 N N . LEU A 1 111 ? 5.922 -1.777 -0.801 1 98.94 111 LEU A N 1
ATOM 853 C CA . LEU A 1 111 ? 6.676 -0.534 -0.911 1 98.94 111 LEU A CA 1
ATOM 854 C C . LEU A 1 111 ? 6.09 0.54 0.001 1 98.94 111 LEU A C 1
ATOM 856 O O . LEU A 1 111 ? 6.828 1.221 0.717 1 98.94 111 LEU A O 1
ATOM 860 N N . LEU A 1 112 ? 4.797 0.669 0.02 1 98.94 112 LEU A N 1
ATOM 861 C CA . LEU A 1 112 ? 4.145 1.71 0.806 1 98.94 112 LEU A CA 1
ATOM 862 C C . LEU A 1 112 ? 4.23 1.4 2.297 1 98.94 112 LEU A C 1
ATOM 864 O O . LEU A 1 112 ? 4.332 2.312 3.119 1 98.94 112 LEU A O 1
ATOM 868 N N . THR A 1 113 ? 4.172 0.083 2.67 1 98.88 113 THR A N 1
ATOM 869 C CA . THR A 1 113 ? 4.383 -0.291 4.062 1 98.88 113 THR A CA 1
ATOM 870 C C . THR A 1 113 ? 5.734 0.216 4.559 1 98.88 113 THR A C 1
ATOM 872 O O . THR A 1 113 ? 5.832 0.761 5.66 1 98.88 113 THR A O 1
ATOM 875 N N . LEU A 1 114 ? 6.723 0.133 3.709 1 98.75 114 LEU A N 1
ATOM 876 C CA . LEU A 1 114 ? 8.07 0.562 4.059 1 98.75 114 LEU A CA 1
ATOM 877 C C . LEU A 1 114 ? 8.18 2.084 4.043 1 98.75 114 LEU A C 1
ATOM 879 O O . LEU A 1 114 ? 8.695 2.682 4.988 1 98.75 114 LEU A O 1
ATOM 883 N N . ALA A 1 115 ? 7.652 2.736 2.996 1 98.56 115 ALA A N 1
ATOM 884 C CA . ALA A 1 115 ? 7.809 4.176 2.787 1 98.56 115 ALA A CA 1
ATOM 885 C C . ALA A 1 115 ? 7.082 4.969 3.871 1 98.56 115 ALA A C 1
ATOM 887 O O . ALA A 1 115 ? 7.531 6.051 4.262 1 98.56 115 ALA A O 1
ATOM 888 N N . THR A 1 116 ? 5.984 4.422 4.414 1 98.56 116 THR A N 1
ATOM 889 C CA . THR A 1 116 ? 5.172 5.145 5.387 1 98.56 116 THR A CA 1
ATOM 890 C C . THR A 1 116 ? 5.523 4.715 6.809 1 98.56 116 THR A C 1
ATOM 892 O O . THR A 1 116 ? 4.938 5.211 7.777 1 98.56 116 THR A O 1
ATOM 895 N N . ARG A 1 117 ? 6.43 3.779 6.922 1 98.25 117 ARG A N 1
ATOM 896 C CA . ARG A 1 117 ? 6.812 3.246 8.227 1 98.25 117 ARG A CA 1
ATOM 897 C C . ARG A 1 117 ? 5.598 2.738 8.992 1 98.25 117 ARG A C 1
ATOM 899 O O . ARG A 1 117 ? 5.48 2.957 10.195 1 98.25 117 ARG A O 1
ATOM 906 N N . LEU A 1 118 ? 4.711 2.09 8.25 1 98.38 118 LEU A N 1
ATOM 907 C CA . LEU A 1 118 ? 3.428 1.646 8.781 1 98.38 118 LEU A CA 1
ATOM 908 C C . LEU A 1 118 ? 3.621 0.78 10.023 1 98.38 118 LEU A C 1
ATOM 910 O O . LEU A 1 118 ? 2.971 0.999 11.047 1 98.38 118 LEU A O 1
ATOM 914 N N . ASP A 1 119 ? 4.574 -0.173 10.008 1 97.5 119 ASP A N 1
ATOM 915 C CA . ASP A 1 119 ? 4.781 -1.114 11.109 1 97.5 119 ASP A CA 1
ATOM 916 C C . ASP A 1 119 ? 5.242 -0.392 12.375 1 97.5 119 ASP A C 1
ATOM 918 O O . ASP A 1 119 ? 4.738 -0.661 13.469 1 97.5 119 ASP A O 1
ATOM 922 N N . ALA A 1 120 ? 6.152 0.536 12.203 1 97.81 120 ALA A N 1
ATOM 923 C CA . ALA A 1 120 ? 6.691 1.259 13.352 1 97.81 120 ALA A CA 1
ATOM 924 C C . ALA A 1 120 ? 5.609 2.098 14.023 1 97.81 120 ALA A C 1
ATOM 926 O O . ALA A 1 120 ? 5.465 2.066 15.25 1 97.81 120 ALA A O 1
ATOM 927 N N . TYR A 1 121 ? 4.863 2.838 13.281 1 98.5 121 TYR A N 1
ATOM 928 C CA . TYR A 1 121 ? 3.832 3.707 13.836 1 98.5 121 TYR A CA 1
ATOM 929 C C . TYR A 1 121 ? 2.711 2.889 14.469 1 98.5 121 TYR A C 1
ATOM 931 O O . TYR A 1 121 ? 2.16 3.273 15.5 1 98.5 121 TYR A O 1
ATOM 939 N N . ARG A 1 122 ? 2.359 1.784 13.82 1 97.69 122 ARG A N 1
ATOM 940 C CA . ARG A 1 122 ? 1.313 0.942 14.398 1 97.69 122 ARG A CA 1
ATOM 941 C C . ARG A 1 122 ? 1.785 0.285 15.688 1 97.69 122 ARG A C 1
ATOM 943 O O . ARG A 1 122 ? 0.998 0.097 16.625 1 97.69 122 ARG A O 1
ATOM 950 N N . ALA A 1 123 ? 3.043 -0.102 15.734 1 97.12 123 ALA A N 1
ATOM 951 C CA . ALA A 1 123 ? 3.621 -0.586 16.984 1 97.12 123 ALA A CA 1
ATOM 952 C C . ALA A 1 123 ? 3.547 0.482 18.078 1 97.12 123 ALA A C 1
ATOM 954 O O . ALA A 1 123 ? 3.27 0.176 19.234 1 97.12 123 ALA A O 1
ATOM 955 N N . ASP A 1 124 ? 3.791 1.756 17.734 1 98.31 124 ASP A N 1
ATOM 956 C CA . ASP A 1 124 ? 3.707 2.863 18.688 1 98.31 124 ASP A CA 1
ATOM 957 C C . ASP A 1 124 ? 2.295 3 19.25 1 98.31 124 ASP A C 1
ATOM 959 O O . ASP A 1 124 ? 2.117 3.254 20.438 1 98.31 124 ASP A O 1
ATOM 963 N N . ILE A 1 125 ? 1.289 2.875 18.375 1 98.19 125 ILE A N 1
ATOM 964 C CA . ILE A 1 125 ? -0.095 2.945 18.828 1 98.19 125 ILE A CA 1
ATOM 965 C C . ILE A 1 125 ? -0.361 1.837 19.844 1 98.19 125 ILE A C 1
ATOM 967 O O . ILE A 1 125 ? -0.921 2.09 20.922 1 98.19 125 ILE A O 1
ATOM 971 N N . ARG A 1 126 ? 0.069 0.599 19.5 1 96.56 126 ARG A N 1
ATOM 972 C CA . ARG A 1 126 ? -0.141 -0.545 20.391 1 96.56 126 ARG A CA 1
ATOM 973 C C . ARG A 1 126 ? 0.556 -0.338 21.734 1 96.56 126 ARG A C 1
ATOM 975 O O . ARG A 1 126 ? 0.067 -0.794 22.766 1 96.56 126 ARG A O 1
ATOM 982 N N . ALA A 1 127 ? 1.649 0.334 21.703 1 97.69 127 ALA A N 1
ATOM 983 C CA . ALA A 1 127 ? 2.43 0.586 22.922 1 97.69 127 ALA A CA 1
ATOM 984 C C . ALA A 1 127 ? 1.853 1.758 23.703 1 97.69 127 ALA A C 1
ATOM 986 O O . ALA A 1 127 ? 2.365 2.109 24.766 1 97.69 127 ALA A O 1
ATOM 987 N N . GLY A 1 128 ? 0.813 2.424 23.188 1 97.88 128 GLY A N 1
ATOM 988 C CA . GLY A 1 128 ? 0.139 3.496 23.906 1 97.88 128 GLY A CA 1
ATOM 989 C C . GLY A 1 128 ? 0.771 4.855 23.672 1 97.88 128 GLY A C 1
ATOM 990 O O . GLY A 1 128 ? 0.374 5.844 24.297 1 97.88 128 GLY A O 1
ATOM 991 N N . ARG A 1 129 ? 1.687 4.93 22.719 1 98 129 ARG A N 1
ATOM 992 C CA . ARG A 1 129 ? 2.473 6.148 22.547 1 98 129 ARG A CA 1
ATOM 993 C C . ARG A 1 129 ? 1.609 7.285 22.016 1 98 129 ARG A C 1
ATOM 995 O O . ARG A 1 129 ? 1.85 8.453 22.312 1 98 129 ARG A O 1
ATOM 1002 N N . TRP A 1 130 ? 0.64 6.969 21.172 1 98 130 TRP A N 1
ATOM 1003 C CA . TRP A 1 130 ? -0.229 8.008 20.641 1 98 130 TRP A CA 1
ATOM 1004 C C . TRP A 1 130 ? -1.051 8.656 21.75 1 98 130 TRP A C 1
ATOM 1006 O O . TRP A 1 130 ? -1.118 9.883 21.844 1 98 130 TRP A O 1
ATOM 1016 N N . SER A 1 131 ? -1.622 7.836 22.594 1 97.38 131 SER A N 1
ATOM 1017 C CA . SER A 1 131 ? -2.439 8.305 23.719 1 97.38 131 SER A CA 1
ATOM 1018 C C . SER A 1 131 ? -1.604 9.102 24.719 1 97.38 131 SER A C 1
ATOM 1020 O O . SER A 1 131 ? -2.117 10 25.375 1 97.38 131 SER A O 1
ATOM 1022 N N . GLU A 1 132 ? -0.372 8.789 24.734 1 97.25 132 GLU A N 1
ATOM 1023 C CA . GLU A 1 132 ? 0.518 9.43 25.703 1 97.25 132 GLU A CA 1
ATOM 1024 C C . GLU A 1 132 ? 1.158 10.68 25.109 1 97.25 132 GLU A C 1
ATOM 1026 O O . GLU A 1 132 ? 1.829 11.43 25.828 1 97.25 132 GLU A O 1
ATOM 1031 N N . SER A 1 133 ? 0.96 10.859 23.891 1 95.5 133 SER A N 1
ATOM 1032 C CA . SER A 1 133 ? 1.629 11.953 23.188 1 95.5 133 SER A CA 1
ATOM 1033 C C . SER A 1 133 ? 1.129 13.312 23.688 1 95.5 133 SER A C 1
ATOM 1035 O O . SER A 1 133 ? -0.019 13.438 24.109 1 95.5 133 SER A O 1
ATOM 1037 N N . ASP A 1 134 ? 1.965 14.312 23.594 1 92.5 134 ASP A N 1
ATOM 1038 C CA . ASP A 1 134 ? 1.569 15.688 23.891 1 92.5 134 ASP A CA 1
ATOM 1039 C C . ASP A 1 134 ? 1.098 16.406 22.625 1 92.5 134 ASP A C 1
ATOM 1041 O O . ASP A 1 134 ? 0.756 17.594 22.672 1 92.5 134 ASP A O 1
ATOM 1045 N N . GLN A 1 135 ? 1.133 15.617 21.594 1 93 135 GLN A N 1
ATOM 1046 C CA . GLN A 1 135 ? 0.727 16.172 20.297 1 93 135 GLN A CA 1
ATOM 1047 C C . GLN A 1 135 ? -0.391 15.344 19.672 1 93 135 GLN A C 1
ATOM 1049 O O . GLN A 1 135 ? -0.648 14.211 20.094 1 93 135 GLN A O 1
ATOM 1054 N N . PHE A 1 136 ? -0.943 15.938 18.672 1 92.69 136 PHE A N 1
ATOM 1055 C CA . PHE A 1 136 ? -2.096 15.328 18.016 1 92.69 136 PHE A CA 1
ATOM 1056 C C . PHE A 1 136 ? -1.675 14.117 17.203 1 92.69 136 PHE A C 1
ATOM 1058 O O . PHE A 1 136 ? -2.49 13.234 16.922 1 92.69 136 PHE A O 1
ATOM 1065 N N . CYS A 1 137 ? -0.394 14.07 16.781 1 96.06 137 CYS A N 1
ATOM 1066 C CA . CYS A 1 137 ? 0.127 13.016 15.922 1 96.06 137 CYS A CA 1
ATOM 1067 C C . CYS A 1 137 ? 1.489 12.539 16.406 1 96.06 137 CYS A C 1
ATOM 1069 O O . CYS A 1 137 ? 2.006 13.039 17.406 1 96.06 137 CYS A O 1
ATOM 1071 N N . LEU A 1 138 ? 1.975 11.516 15.836 1 96.5 138 LEU A N 1
ATOM 1072 C CA . LEU A 1 138 ? 3.346 11.07 16.047 1 96.5 138 LEU A CA 1
ATOM 1073 C C . LEU A 1 138 ? 4.219 11.383 14.844 1 96.5 138 LEU A C 1
ATOM 1075 O O . LEU A 1 138 ? 3.752 11.32 13.703 1 96.5 138 LEU A O 1
ATOM 1079 N N . LEU A 1 139 ? 5.465 11.711 15.047 1 96.69 139 LEU A N 1
ATOM 1080 C CA . LEU A 1 139 ? 6.418 12.039 14 1 96.69 139 LEU A CA 1
ATOM 1081 C C . LEU A 1 139 ? 7.738 11.305 14.211 1 96.69 139 LEU A C 1
ATOM 1083 O O . LEU A 1 139 ? 8.789 11.75 13.742 1 96.69 139 LEU A O 1
ATOM 1087 N N . ASP A 1 140 ? 7.711 10.227 14.883 1 96.06 140 ASP A N 1
ATOM 1088 C CA . ASP A 1 140 ? 8.891 9.594 15.453 1 96.06 140 ASP A CA 1
ATOM 1089 C C . ASP A 1 140 ? 9.641 8.773 14.398 1 96.06 140 ASP A C 1
ATOM 1091 O O . ASP A 1 140 ? 10.797 8.406 14.602 1 96.06 140 ASP A O 1
ATOM 1095 N N . HIS A 1 141 ? 9.023 8.398 13.359 1 96.81 141 HIS A N 1
ATOM 1096 C CA . HIS A 1 141 ? 9.633 7.586 12.312 1 96.81 141 HIS A CA 1
ATOM 1097 C C . HIS A 1 141 ? 9.586 8.297 10.961 1 96.81 141 HIS A C 1
ATOM 1099 O O . HIS A 1 141 ? 8.539 8.797 10.562 1 96.81 141 HIS A O 1
ATOM 1105 N N . PRO A 1 142 ? 10.719 8.367 10.273 1 96.19 142 PRO A N 1
ATOM 1106 C CA . PRO A 1 142 ? 10.758 9.125 9.023 1 96.19 142 PRO A CA 1
ATOM 1107 C C . PRO A 1 142 ? 9.883 8.516 7.93 1 96.19 142 PRO A C 1
ATOM 1109 O O . PRO A 1 142 ? 9.977 7.312 7.664 1 96.19 142 PRO A O 1
ATOM 1112 N N . ILE A 1 143 ? 9.016 9.32 7.383 1 97.94 143 ILE A N 1
ATOM 1113 C CA . ILE A 1 143 ? 8.156 8.922 6.273 1 97.94 143 ILE A CA 1
ATOM 1114 C C . ILE A 1 143 ? 8.641 9.578 4.984 1 97.94 143 ILE A C 1
ATOM 1116 O O . ILE A 1 143 ? 8.969 10.766 4.977 1 97.94 143 ILE A O 1
ATOM 1120 N N . ARG A 1 144 ? 8.734 8.828 3.902 1 97.06 144 ARG A N 1
ATOM 1121 C CA . ARG A 1 144 ? 9.133 9.336 2.594 1 97.06 144 ARG A CA 1
ATOM 1122 C C . ARG A 1 144 ? 7.957 9.328 1.624 1 97.06 144 ARG A C 1
ATOM 1124 O O . ARG A 1 144 ? 7.035 8.523 1.763 1 97.06 144 ARG A O 1
ATOM 1131 N N . THR A 1 145 ? 7.992 10.203 0.688 1 98.19 145 THR A N 1
ATOM 1132 C CA . THR A 1 145 ? 7.023 10.164 -0.405 1 98.19 145 THR A CA 1
ATOM 1133 C C . THR A 1 145 ? 7.594 9.406 -1.602 1 98.19 145 THR A C 1
ATOM 1135 O O . THR A 1 145 ? 8.766 9.562 -1.943 1 98.19 145 THR A O 1
ATOM 1138 N N . LEU A 1 146 ? 6.762 8.609 -2.221 1 98.75 146 LEU A N 1
ATOM 1139 C CA . LEU A 1 146 ? 7.176 7.938 -3.447 1 98.75 146 LEU A CA 1
ATOM 1140 C C . LEU A 1 146 ? 7.445 8.953 -4.555 1 98.75 146 LEU A C 1
ATOM 1142 O O . LEU A 1 146 ? 8.344 8.75 -5.375 1 98.75 146 LEU A O 1
ATOM 1146 N N . ALA A 1 147 ? 6.586 9.984 -4.57 1 98.44 147 ALA A N 1
ATOM 1147 C CA . ALA A 1 147 ? 6.793 11.031 -5.566 1 98.44 147 ALA A CA 1
ATOM 1148 C C . ALA A 1 147 ? 8.219 11.57 -5.504 1 98.44 147 ALA A C 1
ATOM 1150 O O . ALA A 1 147 ? 8.711 11.914 -4.426 1 98.44 147 ALA A O 1
ATOM 1151 N N . GLY A 1 148 ? 8.852 11.531 -6.664 1 97.81 148 GLY A N 1
ATOM 1152 C CA . GLY A 1 148 ? 10.211 12.039 -6.754 1 97.81 148 GLY A CA 1
ATOM 1153 C C . GLY A 1 148 ? 11.266 10.961 -6.578 1 97.81 148 GLY A C 1
ATOM 1154 O O . GLY A 1 148 ? 12.422 11.156 -6.941 1 97.81 148 GLY A O 1
ATOM 1155 N N . MET A 1 149 ? 10.945 9.82 -5.957 1 98.5 149 MET A N 1
ATOM 1156 C CA . MET A 1 149 ? 11.891 8.719 -5.805 1 98.5 149 MET A CA 1
ATOM 1157 C C . MET A 1 149 ? 12.203 8.078 -7.156 1 98.5 149 MET A C 1
ATOM 1159 O O . MET A 1 149 ? 11.383 8.125 -8.07 1 98.5 149 MET A O 1
ATOM 1163 N N . HIS A 1 150 ? 13.32 7.543 -7.281 1 98.88 150 HIS A N 1
ATOM 1164 C CA . HIS A 1 150 ? 13.766 6.836 -8.477 1 98.88 150 HIS A CA 1
ATOM 1165 C C . HIS A 1 150 ? 13.648 5.324 -8.305 1 98.88 150 HIS A C 1
ATOM 1167 O O . HIS A 1 150 ? 14.352 4.73 -7.484 1 98.88 150 HIS A O 1
ATOM 1173 N N . LEU A 1 151 ? 12.742 4.734 -9.062 1 98.88 151 LEU A N 1
ATOM 1174 C CA . LEU A 1 151 ? 12.531 3.291 -9.062 1 98.88 151 LEU A CA 1
ATOM 1175 C C . LEU A 1 151 ? 13.328 2.627 -10.18 1 98.88 151 LEU A C 1
ATOM 1177 O O . LEU A 1 151 ? 13.125 2.934 -11.359 1 98.88 151 LEU A O 1
ATOM 1181 N N . GLY A 1 152 ? 14.281 1.775 -9.805 1 98.81 152 GLY A N 1
ATOM 1182 C CA . GLY A 1 152 ? 14.914 0.874 -10.75 1 98.81 152 GLY A CA 1
ATOM 1183 C C . GLY A 1 152 ? 14.211 -0.462 -10.867 1 98.81 152 GLY A C 1
ATOM 1184 O O . GLY A 1 152 ? 13.875 -1.084 -9.859 1 98.81 152 GLY A O 1
ATOM 1185 N N . ILE A 1 153 ? 13.961 -0.913 -12.094 1 98.75 153 ILE A N 1
ATOM 1186 C CA . ILE A 1 153 ? 13.273 -2.172 -12.344 1 98.75 153 ILE A CA 1
ATOM 1187 C C . ILE A 1 153 ? 14.188 -3.123 -13.109 1 98.75 153 ILE A C 1
ATOM 1189 O O . ILE A 1 153 ? 14.805 -2.73 -14.102 1 98.75 153 ILE A O 1
ATOM 1193 N N . VAL A 1 154 ? 14.344 -4.293 -12.594 1 98.19 154 VAL A N 1
ATOM 1194 C CA . VAL A 1 154 ? 15.031 -5.352 -13.328 1 98.19 154 VAL A CA 1
ATOM 1195 C C . VAL A 1 154 ? 14.008 -6.312 -13.93 1 98.19 154 VAL A C 1
ATOM 1197 O O . VAL A 1 154 ? 13.312 -7.023 -13.195 1 98.19 154 VAL A O 1
ATOM 1200 N N . GLY A 1 155 ? 13.945 -6.402 -15.211 1 96.12 155 GLY A N 1
ATOM 1201 C CA . GLY A 1 155 ? 12.914 -7.125 -15.938 1 96.12 155 GLY A CA 1
ATOM 1202 C C . GLY A 1 155 ? 11.867 -6.215 -16.547 1 96.12 155 GLY A C 1
ATOM 1203 O O . GLY A 1 155 ? 11.086 -5.582 -15.828 1 96.12 155 GLY A O 1
ATOM 1204 N N . GLN A 1 156 ? 11.844 -6.156 -17.844 1 94.81 156 GLN A N 1
ATOM 1205 C CA . GLN A 1 156 ? 10.938 -5.242 -18.547 1 94.81 156 GLN A CA 1
ATOM 1206 C C . GLN A 1 156 ? 9.797 -6 -19.219 1 94.81 156 GLN A C 1
ATOM 1208 O O . GLN A 1 156 ? 9.367 -5.637 -20.312 1 94.81 156 GLN A O 1
ATOM 1213 N N . GLY A 1 157 ? 9.445 -7.148 -18.641 1 94 157 GLY A N 1
ATOM 1214 C CA . GLY A 1 157 ? 8.281 -7.875 -19.094 1 94 157 GLY A CA 1
ATOM 1215 C C . GLY A 1 157 ? 6.969 -7.25 -18.656 1 94 157 GLY A C 1
ATOM 1216 O O . GLY A 1 157 ? 6.934 -6.074 -18.281 1 94 157 GLY A O 1
ATOM 1217 N N . VAL A 1 158 ? 5.91 -7.992 -18.703 1 96 158 VAL A N 1
ATOM 1218 C CA . VAL A 1 158 ? 4.551 -7.531 -18.438 1 96 158 VAL A CA 1
ATOM 1219 C C . VAL A 1 158 ? 4.473 -6.965 -17.016 1 96 158 VAL A C 1
ATOM 1221 O O . VAL A 1 158 ? 3.979 -5.852 -16.812 1 96 158 VAL A O 1
ATOM 1224 N N . LEU A 1 159 ? 5.023 -7.66 -16.047 1 97.31 159 LEU A N 1
ATOM 1225 C CA . LEU A 1 159 ? 4.941 -7.242 -14.656 1 97.31 159 LEU A CA 1
ATOM 1226 C C . LEU A 1 159 ? 5.805 -6.008 -14.406 1 97.31 159 LEU A C 1
ATOM 1228 O O . LEU A 1 159 ? 5.383 -5.078 -13.719 1 97.31 159 LEU A O 1
ATOM 1232 N N . GLY A 1 160 ? 7.062 -6.02 -14.945 1 97.88 160 GLY A N 1
ATOM 1233 C CA . GLY A 1 160 ? 7.934 -4.867 -14.797 1 97.88 160 GLY A CA 1
ATOM 1234 C C . GLY A 1 160 ? 7.34 -3.594 -15.375 1 97.88 160 GLY A C 1
ATOM 1235 O O . GLY A 1 160 ? 7.359 -2.543 -14.727 1 97.88 160 GLY A O 1
ATOM 1236 N N . GLN A 1 161 ? 6.789 -3.713 -16.547 1 98 161 GLN A N 1
ATOM 1237 C CA . GLN A 1 161 ? 6.199 -2.559 -17.219 1 98 161 GLN A CA 1
ATOM 1238 C C . GLN A 1 161 ? 4.984 -2.041 -16.453 1 98 161 GLN A C 1
ATOM 1240 O O . GLN A 1 161 ? 4.809 -0.83 -16.297 1 98 161 GLN A O 1
ATOM 1245 N N . ALA A 1 162 ? 4.145 -2.971 -16.031 1 98.44 162 ALA A N 1
ATOM 1246 C CA . ALA A 1 162 ? 2.969 -2.574 -15.258 1 98.44 162 ALA A CA 1
ATOM 1247 C C . ALA A 1 162 ? 3.373 -1.893 -13.953 1 98.44 162 ALA A C 1
ATOM 1249 O O . ALA A 1 162 ? 2.77 -0.894 -13.555 1 98.44 162 ALA A O 1
ATOM 1250 N N . THR A 1 163 ? 4.402 -2.396 -13.281 1 98.81 163 THR A N 1
ATOM 1251 C CA . THR A 1 163 ? 4.934 -1.78 -12.078 1 98.81 163 THR A CA 1
ATOM 1252 C C . THR A 1 163 ? 5.445 -0.372 -12.367 1 98.81 163 THR A C 1
ATOM 1254 O O . THR A 1 163 ? 5.172 0.562 -11.609 1 98.81 163 THR A O 1
ATOM 1257 N N . GLY A 1 164 ? 6.172 -0.23 -13.461 1 98.81 164 GLY A N 1
ATOM 1258 C CA . GLY A 1 164 ? 6.676 1.076 -13.859 1 98.81 164 GLY A CA 1
ATOM 1259 C C . GLY A 1 164 ? 5.578 2.096 -14.086 1 98.81 164 GLY A C 1
ATOM 1260 O O . GLY A 1 164 ? 5.668 3.232 -13.625 1 98.81 164 GLY A O 1
ATOM 1261 N N . ARG A 1 165 ? 4.543 1.701 -14.773 1 98.62 165 ARG A N 1
ATOM 1262 C CA . ARG A 1 165 ? 3.426 2.596 -15.07 1 98.62 165 ARG A CA 1
ATOM 1263 C C . ARG A 1 165 ? 2.76 3.08 -13.789 1 98.62 165 ARG A C 1
ATOM 1265 O O . ARG A 1 165 ? 2.471 4.27 -13.641 1 98.62 165 ARG A O 1
ATOM 1272 N N . LEU A 1 166 ? 2.516 2.145 -12.922 1 98.75 166 LEU A N 1
ATOM 1273 C CA . LEU A 1 166 ? 1.876 2.521 -11.664 1 98.75 166 LEU A CA 1
ATOM 1274 C C . LEU A 1 166 ? 2.795 3.408 -10.828 1 98.75 166 LEU A C 1
ATOM 1276 O O . LEU A 1 166 ? 2.334 4.344 -10.172 1 98.75 166 LEU A O 1
ATOM 1280 N N . ALA A 1 167 ? 4.117 3.143 -10.852 1 98.88 167 ALA A N 1
ATOM 1281 C CA . ALA A 1 167 ? 5.094 3.975 -10.148 1 98.88 167 ALA A CA 1
ATOM 1282 C C . ALA A 1 167 ? 5.051 5.414 -10.656 1 98.88 167 ALA A C 1
ATOM 1284 O O . ALA A 1 167 ? 5.098 6.359 -9.867 1 98.88 167 ALA A O 1
ATOM 1285 N N . GLU A 1 168 ? 4.926 5.574 -11.93 1 98.75 168 GLU A N 1
ATOM 1286 C CA . GLU A 1 168 ? 4.824 6.91 -12.516 1 98.75 168 GLU A CA 1
ATOM 1287 C C . GLU A 1 168 ? 3.559 7.621 -12.047 1 98.75 168 GLU A C 1
ATOM 1289 O O . GLU A 1 168 ? 3.559 8.844 -11.859 1 98.75 168 GLU A O 1
ATOM 1294 N N . ALA A 1 169 ? 2.504 6.883 -11.859 1 98.56 169 ALA A N 1
ATOM 1295 C CA . ALA A 1 169 ? 1.26 7.461 -11.359 1 98.56 169 ALA A CA 1
ATOM 1296 C C . ALA A 1 169 ? 1.43 7.977 -9.938 1 98.56 169 ALA A C 1
ATOM 1298 O O . ALA A 1 169 ? 0.735 8.906 -9.516 1 98.56 169 ALA A O 1
ATOM 1299 N N . PHE A 1 170 ? 2.359 7.406 -9.18 1 98.62 170 PHE A N 1
ATOM 1300 C CA . PHE A 1 170 ? 2.691 7.887 -7.848 1 98.62 170 PHE A CA 1
ATOM 1301 C C . PHE A 1 170 ? 3.658 9.062 -7.918 1 98.62 170 PHE A C 1
ATOM 1303 O O . PHE A 1 170 ? 4.012 9.648 -6.895 1 98.62 170 PHE A O 1
ATOM 1310 N N . GLY A 1 171 ? 4.152 9.359 -9.117 1 98.44 171 GLY A N 1
ATOM 1311 C CA . GLY A 1 171 ? 5.09 10.461 -9.297 1 98.44 171 GLY A CA 1
ATOM 1312 C C . GLY A 1 171 ? 6.539 10.031 -9.203 1 98.44 171 GLY A C 1
ATOM 1313 O O . GLY A 1 171 ? 7.434 10.867 -9.039 1 98.44 171 GLY A O 1
ATOM 1314 N N . MET A 1 172 ? 6.809 8.758 -9.297 1 98.75 172 MET A N 1
ATOM 1315 C CA . MET A 1 172 ? 8.18 8.258 -9.258 1 98.75 172 MET A CA 1
ATOM 1316 C C . MET A 1 172 ? 8.852 8.406 -10.617 1 98.75 172 MET A C 1
ATOM 1318 O O . MET A 1 172 ? 8.18 8.461 -11.641 1 98.75 172 MET A O 1
ATOM 1322 N N . GLN A 1 173 ? 10.148 8.516 -10.562 1 98.69 173 GLN A N 1
ATOM 1323 C CA . GLN A 1 173 ? 10.961 8.281 -11.758 1 98.69 173 GLN A CA 1
ATOM 1324 C C . GLN A 1 173 ? 11.258 6.793 -11.938 1 98.69 173 GLN A C 1
ATOM 1326 O O . GLN A 1 173 ? 11.5 6.078 -10.961 1 98.69 173 GLN A O 1
ATOM 1331 N N . VAL A 1 174 ? 11.227 6.328 -13.234 1 98.69 174 VAL A N 1
ATOM 1332 C CA . VAL A 1 174 ? 11.375 4.891 -13.461 1 98.69 174 VAL A CA 1
ATOM 1333 C C . VAL A 1 174 ? 12.5 4.637 -14.453 1 98.69 174 VAL A C 1
ATOM 1335 O O . VAL A 1 174 ? 12.602 5.32 -15.477 1 98.69 174 VAL A O 1
ATOM 1338 N N . SER A 1 175 ? 13.406 3.807 -14.133 1 98.25 175 SER A N 1
ATOM 1339 C CA . SER A 1 175 ? 14.414 3.295 -15.047 1 98.25 175 SER A CA 1
ATOM 1340 C C . SER A 1 175 ? 14.422 1.771 -15.07 1 98.25 175 SER A C 1
ATOM 1342 O O . SER A 1 175 ? 14.234 1.127 -14.039 1 98.25 175 SER A O 1
ATOM 1344 N N . PHE A 1 176 ? 14.586 1.211 -16.219 1 97.5 176 PHE A N 1
ATOM 1345 C CA . PHE A 1 176 ? 14.766 -0.227 -16.391 1 97.5 176 PHE A CA 1
ATOM 1346 C C . PHE A 1 176 ? 16.234 -0.571 -16.562 1 97.5 176 PHE A C 1
ATOM 1348 O O . PHE A 1 176 ? 16.969 0.117 -17.297 1 97.5 176 PHE A O 1
ATOM 1355 N N . ALA A 1 177 ? 16.656 -1.561 -15.859 1 96.56 177 ALA A N 1
ATOM 1356 C CA . ALA A 1 177 ? 18 -2.076 -16.109 1 96.56 177 ALA A CA 1
ATOM 1357 C C . ALA A 1 177 ? 18.078 -2.76 -17.469 1 96.56 177 ALA A C 1
ATOM 1359 O O . ALA A 1 177 ? 17.078 -3.27 -17.984 1 96.56 177 ALA A O 1
ATOM 1360 N N . ARG A 1 178 ? 19.266 -2.742 -18 1 92.94 178 ARG A N 1
ATOM 1361 C CA . ARG A 1 178 ? 19.5 -3.484 -19.234 1 92.94 178 ARG A CA 1
ATOM 1362 C C . ARG A 1 178 ? 19.172 -4.961 -19.047 1 92.94 178 ARG A C 1
ATOM 1364 O O . ARG A 1 178 ? 19.453 -5.543 -18 1 92.94 178 ARG A O 1
ATOM 1371 N N . SER A 1 179 ? 18.594 -5.5 -20.109 1 89.56 179 SER A N 1
ATOM 1372 C CA . SER A 1 179 ? 18.234 -6.91 -20.062 1 89.56 179 SER A CA 1
ATOM 1373 C C . SER A 1 179 ? 19.438 -7.793 -19.75 1 89.56 179 SER A C 1
ATOM 1375 O O . SER A 1 179 ? 20.531 -7.547 -20.234 1 89.56 179 SER A O 1
ATOM 1377 N N . LEU A 1 180 ? 19.156 -8.805 -18.953 1 84.06 180 LEU A N 1
ATOM 1378 C CA . LEU A 1 180 ? 20.203 -9.758 -18.609 1 84.06 180 LEU A CA 1
ATOM 1379 C C . LEU A 1 180 ? 20.203 -10.945 -19.578 1 84.06 180 LEU A C 1
ATOM 1381 O O . LEU A 1 180 ? 21.062 -11.82 -19.484 1 84.06 180 LEU A O 1
ATOM 1385 N N . ARG A 1 181 ? 19.203 -10.93 -20.469 1 81.25 181 ARG A N 1
ATOM 1386 C CA . ARG A 1 181 ? 19.125 -11.992 -21.453 1 81.25 181 ARG A CA 1
ATOM 1387 C C . ARG A 1 181 ? 20.188 -11.805 -22.531 1 81.25 181 ARG A C 1
ATOM 1389 O O . ARG A 1 181 ? 20.359 -10.703 -23.062 1 81.25 181 ARG A O 1
ATOM 1396 N N . PRO A 1 182 ? 20.844 -12.867 -22.812 1 71.5 182 PRO A N 1
ATOM 1397 C CA . PRO A 1 182 ? 21.922 -12.766 -23.797 1 71.5 182 PRO A CA 1
ATOM 1398 C C . PRO A 1 182 ? 21.391 -12.469 -25.203 1 71.5 182 PRO A C 1
ATOM 1400 O O . PRO A 1 182 ? 22.141 -11.953 -26.047 1 71.5 182 PRO A O 1
ATOM 1403 N N . ASP A 1 183 ? 20.109 -12.781 -25.484 1 72.19 183 ASP A N 1
ATOM 1404 C CA . ASP A 1 183 ? 19.578 -12.68 -26.828 1 72.19 183 ASP A CA 1
ATOM 1405 C C . ASP A 1 183 ? 19.062 -11.273 -27.125 1 72.19 183 ASP A C 1
ATOM 1407 O O . ASP A 1 183 ? 18.719 -10.953 -28.266 1 72.19 183 ASP A O 1
ATOM 1411 N N . VAL A 1 184 ? 18.969 -10.492 -26.125 1 67.75 184 VAL A N 1
ATOM 1412 C CA . VAL A 1 184 ? 18.484 -9.133 -26.328 1 67.75 184 VAL A CA 1
ATOM 1413 C C . VAL A 1 184 ? 19.609 -8.258 -26.875 1 67.75 184 VAL A C 1
ATOM 1415 O O . VAL A 1 184 ? 20.703 -8.234 -26.312 1 67.75 184 VAL A O 1
ATOM 1418 N N . PRO A 1 185 ? 19.297 -7.602 -28.062 1 66.88 185 PRO A N 1
ATOM 1419 C CA . PRO A 1 185 ? 20.344 -6.805 -28.703 1 66.88 185 PRO A CA 1
ATOM 1420 C C . PRO A 1 185 ? 20.875 -5.703 -27.781 1 66.88 185 PRO A C 1
ATOM 1422 O O . PRO A 1 185 ? 20.156 -5.191 -26.938 1 66.88 185 PRO A O 1
ATOM 1425 N N . ALA A 1 186 ? 22.156 -5.363 -27.859 1 61.38 186 ALA A N 1
ATOM 1426 C CA . ALA A 1 186 ? 22.922 -4.359 -27.125 1 61.38 186 ALA A CA 1
ATOM 1427 C C . ALA A 1 186 ? 22.359 -2.961 -27.344 1 61.38 186 ALA A C 1
ATOM 1429 O O . ALA A 1 186 ? 22.703 -2.021 -26.625 1 61.38 186 ALA A O 1
ATOM 1430 N N . THR A 1 187 ? 21.438 -2.775 -28.281 1 60.5 187 THR A N 1
ATOM 1431 C CA . THR A 1 187 ? 20.984 -1.423 -28.578 1 60.5 187 THR A CA 1
ATOM 1432 C C . THR A 1 187 ? 20.062 -0.896 -27.484 1 60.5 187 THR A C 1
ATOM 1434 O O . THR A 1 187 ? 19.484 0.178 -27.609 1 60.5 187 THR A O 1
ATOM 1437 N N . ASP A 1 188 ? 20.094 -1.527 -26.5 1 70.44 188 ASP A N 1
ATOM 1438 C CA . ASP A 1 188 ? 19.344 -1.176 -25.297 1 70.44 188 ASP A CA 1
ATOM 1439 C C . ASP A 1 188 ? 20.047 -0.063 -24.531 1 70.44 188 ASP A C 1
ATOM 1441 O O . ASP A 1 188 ? 21.188 -0.231 -24.078 1 70.44 188 ASP A O 1
ATOM 1445 N N . ASN A 1 189 ? 19.672 1.189 -24.688 1 81.31 189 ASN A N 1
ATOM 1446 C CA . ASN A 1 189 ? 20.281 2.363 -24.062 1 81.31 189 ASN A CA 1
ATOM 1447 C C . ASN A 1 189 ? 20.016 2.395 -22.547 1 81.31 189 ASN A C 1
ATOM 1449 O O . ASN A 1 189 ? 20.375 3.359 -21.875 1 81.31 189 ASN A O 1
ATOM 1453 N N . ARG A 1 190 ? 19.609 1.277 -22.172 1 89.38 190 ARG A N 1
ATOM 1454 C CA . ARG A 1 190 ? 19.375 1.205 -20.734 1 89.38 190 ARG A CA 1
ATOM 1455 C C . ARG A 1 190 ? 20.688 0.957 -19.984 1 89.38 190 ARG A C 1
ATOM 1457 O O . ARG A 1 190 ? 21.594 0.315 -20.516 1 89.38 190 ARG A O 1
ATOM 1464 N N . LEU A 1 191 ? 20.75 1.45 -18.734 1 92.62 191 LEU A N 1
ATOM 1465 C CA . LEU A 1 191 ? 21.922 1.247 -17.891 1 92.62 191 LEU A CA 1
ATOM 1466 C C . LEU A 1 191 ? 22.047 -0.213 -17.469 1 92.62 191 LEU A C 1
ATOM 1468 O O . LEU A 1 191 ? 21.031 -0.864 -17.188 1 92.62 191 LEU A O 1
ATOM 1472 N N . GLU A 1 192 ? 23.328 -0.63 -17.375 1 94.69 192 GLU A N 1
ATOM 1473 C CA . GLU A 1 192 ? 23.578 -1.9 -16.688 1 94.69 192 GLU A CA 1
ATOM 1474 C C . GLU A 1 192 ? 23.141 -1.833 -15.234 1 94.69 192 GLU A C 1
ATOM 1476 O O . GLU A 1 192 ? 23.172 -0.763 -14.617 1 94.69 192 GLU A O 1
ATOM 1481 N N . LEU A 1 193 ? 22.781 -2.957 -14.758 1 96.88 193 LEU A N 1
ATOM 1482 C CA . LEU A 1 193 ? 22.281 -3.01 -13.391 1 96.88 193 LEU A CA 1
ATOM 1483 C C . LEU A 1 193 ? 23.266 -2.355 -12.422 1 96.88 193 LEU A C 1
ATOM 1485 O O . LEU A 1 193 ? 22.875 -1.519 -11.609 1 96.88 193 LEU A O 1
ATOM 1489 N N . ASP A 1 194 ? 24.531 -2.648 -12.523 1 97.56 194 ASP A N 1
ATOM 1490 C CA . ASP A 1 194 ? 25.547 -2.145 -11.602 1 97.56 194 ASP A CA 1
ATOM 1491 C C . ASP A 1 194 ? 25.656 -0.625 -11.688 1 97.56 194 ASP A C 1
ATOM 1493 O O . ASP A 1 194 ? 26 0.035 -10.703 1 97.56 194 ASP A O 1
ATOM 1497 N N . ASP A 1 195 ? 25.391 -0.063 -12.859 1 97.56 195 ASP A N 1
ATOM 1498 C CA . ASP A 1 195 ? 25.438 1.384 -13.047 1 97.56 195 ASP A CA 1
ATOM 1499 C C . ASP A 1 195 ? 24.141 2.041 -12.578 1 97.56 195 ASP A C 1
ATOM 1501 O O . ASP A 1 195 ? 24.125 3.217 -12.211 1 97.56 195 ASP A O 1
ATOM 1505 N N . LEU A 1 196 ? 23.109 1.295 -12.602 1 98.19 196 LEU A N 1
ATOM 1506 C CA . LEU A 1 196 ? 21.797 1.808 -12.219 1 98.19 196 LEU A CA 1
ATOM 1507 C C . LEU A 1 196 ? 21.656 1.861 -10.703 1 98.19 196 LEU A C 1
ATOM 1509 O O . LEU A 1 196 ? 21.047 2.787 -10.156 1 98.19 196 LEU A O 1
ATOM 1513 N N . LEU A 1 197 ? 22.25 0.953 -9.961 1 98.69 197 LEU A N 1
ATOM 1514 C CA . LEU A 1 197 ? 22.047 0.727 -8.539 1 98.69 197 LEU A CA 1
ATOM 1515 C C . LEU A 1 197 ? 22.359 1.985 -7.738 1 98.69 197 LEU A C 1
ATOM 1517 O O . LEU A 1 197 ? 21.562 2.402 -6.891 1 98.69 197 LEU A O 1
ATOM 1521 N N . PRO A 1 198 ? 23.469 2.691 -8.055 1 98.56 198 PRO A N 1
ATOM 1522 C CA . PRO A 1 198 ? 23.781 3.867 -7.234 1 98.56 198 PRO A CA 1
ATOM 1523 C C . PRO A 1 198 ? 22.812 5.02 -7.465 1 98.56 198 PRO A C 1
ATOM 1525 O O . PRO A 1 198 ? 22.812 5.992 -6.703 1 98.56 198 PRO A O 1
ATOM 1528 N N . GLU A 1 199 ? 21.938 4.914 -8.445 1 98.19 199 GLU A N 1
ATOM 1529 C CA . GLU A 1 199 ? 21.109 6.043 -8.859 1 98.19 199 GLU A CA 1
ATOM 1530 C C . GLU A 1 199 ? 19.672 5.906 -8.32 1 98.19 199 GLU A C 1
ATOM 1532 O O . GLU A 1 199 ? 18.875 6.844 -8.422 1 98.19 199 GLU A O 1
ATOM 1537 N N . ILE A 1 200 ? 19.359 4.793 -7.773 1 98.75 200 ILE A N 1
ATOM 1538 C CA . ILE A 1 200 ? 17.953 4.539 -7.516 1 98.75 200 ILE A CA 1
ATOM 1539 C C . ILE A 1 200 ? 17.688 4.57 -6.012 1 98.75 200 ILE A C 1
ATOM 1541 O O . ILE A 1 200 ? 18.578 4.312 -5.211 1 98.75 200 ILE A O 1
ATOM 1545 N N . ASP A 1 201 ? 16.438 4.871 -5.621 1 98.81 201 ASP A N 1
ATOM 1546 C CA . ASP A 1 201 ? 15.945 4.836 -4.246 1 98.81 201 ASP A CA 1
ATOM 1547 C C . ASP A 1 201 ? 15.305 3.49 -3.924 1 98.81 201 ASP A C 1
ATOM 1549 O O . ASP A 1 201 ? 15.266 3.074 -2.764 1 98.81 201 ASP A O 1
ATOM 1553 N N . VAL A 1 202 ? 14.742 2.838 -4.922 1 98.94 202 VAL A N 1
ATOM 1554 C CA . VAL A 1 202 ? 14.039 1.562 -4.805 1 98.94 202 VAL A CA 1
ATOM 1555 C C . VAL A 1 202 ? 14.445 0.647 -5.961 1 98.94 202 VAL A C 1
ATOM 1557 O O . VAL A 1 202 ? 14.539 1.09 -7.105 1 98.94 202 VAL A O 1
ATOM 1560 N N . LEU A 1 203 ? 14.703 -0.589 -5.688 1 98.94 203 LEU A N 1
ATOM 1561 C CA . LEU A 1 203 ? 14.922 -1.624 -6.695 1 98.94 203 LEU A CA 1
ATOM 1562 C C . LEU A 1 203 ? 13.805 -2.664 -6.648 1 98.94 203 LEU A C 1
ATOM 1564 O O . LEU A 1 203 ? 13.469 -3.172 -5.574 1 98.94 203 LEU A O 1
ATOM 1568 N N . SER A 1 204 ? 13.195 -2.949 -7.746 1 98.94 204 SER A N 1
ATOM 1569 C CA . SER A 1 204 ? 12.172 -3.982 -7.848 1 98.94 204 SER A CA 1
ATOM 1570 C C . SER A 1 204 ? 12.562 -5.055 -8.859 1 98.94 204 SER A C 1
ATOM 1572 O O . SER A 1 204 ? 12.969 -4.738 -9.977 1 98.94 204 SER A O 1
ATOM 1574 N N . LEU A 1 205 ? 12.422 -6.289 -8.484 1 98.81 205 LEU A N 1
ATOM 1575 C CA . LEU A 1 205 ? 12.859 -7.406 -9.312 1 98.81 205 LEU A CA 1
ATOM 1576 C C . LEU A 1 205 ? 11.672 -8.102 -9.961 1 98.81 205 LEU A C 1
ATOM 1578 O O . LEU A 1 205 ? 10.719 -8.484 -9.273 1 98.81 205 LEU A O 1
ATOM 1582 N N . HIS A 1 206 ? 11.703 -8.289 -11.281 1 97.81 206 HIS A N 1
ATOM 1583 C CA . HIS A 1 206 ? 10.656 -8.914 -12.078 1 97.81 206 HIS A CA 1
ATOM 1584 C C . HIS A 1 206 ? 11.25 -9.805 -13.164 1 97.81 206 HIS A C 1
ATOM 1586 O O . HIS A 1 206 ? 10.859 -9.711 -14.328 1 97.81 206 HIS A O 1
ATOM 1592 N N . LEU A 1 207 ? 12.141 -10.633 -12.789 1 93.81 207 LEU A N 1
ATOM 1593 C CA . LEU A 1 207 ? 12.805 -11.484 -13.773 1 93.81 207 LEU A CA 1
ATOM 1594 C C . LEU A 1 207 ? 12.828 -12.938 -13.312 1 93.81 207 LEU A C 1
ATOM 1596 O O . LEU A 1 207 ? 12.656 -13.219 -12.117 1 93.81 207 LEU A O 1
ATOM 1600 N N . PRO A 1 208 ? 13.023 -13.945 -14.25 1 91.56 208 PRO A N 1
ATOM 1601 C CA . PRO A 1 208 ? 13.086 -15.359 -13.883 1 91.56 208 PRO A CA 1
ATOM 1602 C C . PRO A 1 208 ? 14.367 -15.719 -13.133 1 91.56 208 PRO A C 1
ATOM 1604 O O . PRO A 1 208 ? 15.344 -14.977 -13.18 1 91.56 208 PRO A O 1
ATOM 1607 N N . LEU A 1 209 ? 14.297 -16.766 -12.414 1 92.88 209 LEU A N 1
ATOM 1608 C CA . LEU A 1 209 ? 15.484 -17.344 -11.789 1 92.88 209 LEU A CA 1
ATOM 1609 C C . LEU A 1 209 ? 16.188 -18.312 -12.734 1 92.88 209 LEU A C 1
ATOM 1611 O O . LEU A 1 209 ? 15.57 -19.266 -13.203 1 92.88 209 LEU A O 1
ATOM 1615 N N . THR A 1 210 ? 17.297 -18.031 -13.133 1 90.69 210 THR A N 1
ATOM 1616 C CA . THR A 1 210 ? 18.203 -18.844 -13.938 1 90.69 210 THR A CA 1
ATOM 1617 C C . THR A 1 210 ? 19.562 -18.969 -13.273 1 90.69 210 THR A C 1
ATOM 1619 O O . THR A 1 210 ? 19.797 -18.406 -12.195 1 90.69 210 THR A O 1
ATOM 1622 N N . GLU A 1 211 ? 20.406 -19.734 -13.898 1 91.81 211 GLU A N 1
ATOM 1623 C CA . GLU A 1 211 ? 21.766 -19.812 -13.375 1 91.81 211 GLU A CA 1
ATOM 1624 C C . GLU A 1 211 ? 22.438 -18.438 -13.344 1 91.81 211 GLU A C 1
ATOM 1626 O O . GLU A 1 211 ? 23.156 -18.125 -12.398 1 91.81 211 GLU A O 1
ATOM 1631 N N . SER A 1 212 ? 22.141 -17.656 -14.312 1 92.81 212 SER A N 1
ATOM 1632 C CA . SER A 1 212 ? 22.797 -16.359 -14.453 1 92.81 212 SER A CA 1
ATOM 1633 C C . SER A 1 212 ? 22.156 -15.312 -13.531 1 92.81 212 SER A C 1
ATOM 1635 O O . SER A 1 212 ? 22.734 -14.258 -13.281 1 92.81 212 SER A O 1
ATOM 1637 N N . THR A 1 213 ? 20.969 -15.562 -13 1 95.62 213 THR A N 1
ATOM 1638 C CA . THR A 1 213 ? 20.297 -14.57 -12.18 1 95.62 213 THR A CA 1
ATOM 1639 C C . THR A 1 213 ? 20.25 -15.016 -10.719 1 95.62 213 THR A C 1
ATOM 1641 O O . THR A 1 213 ? 19.719 -14.305 -9.867 1 95.62 213 THR A O 1
ATOM 1644 N N . ARG A 1 214 ? 20.75 -16.219 -10.461 1 97.06 214 ARG A N 1
ATOM 1645 C CA . ARG A 1 214 ? 20.812 -16.672 -9.078 1 97.06 214 ARG A CA 1
ATOM 1646 C C . ARG A 1 214 ? 21.688 -15.75 -8.234 1 97.06 214 ARG A C 1
ATOM 1648 O O . ARG A 1 214 ? 22.812 -15.43 -8.609 1 97.06 214 ARG A O 1
ATOM 1655 N N . ASN A 1 215 ? 21.172 -15.312 -7.098 1 98.06 215 ASN A N 1
ATOM 1656 C CA . ASN A 1 215 ? 21.844 -14.375 -6.203 1 98.06 215 ASN A CA 1
ATOM 1657 C C . ASN A 1 215 ? 22.312 -13.125 -6.945 1 98.06 215 ASN A C 1
ATOM 1659 O O . ASN A 1 215 ? 23.406 -12.633 -6.703 1 98.06 215 ASN A O 1
ATOM 1663 N N . LEU A 1 216 ? 21.453 -12.758 -7.91 1 98.06 216 LEU A N 1
ATOM 1664 C CA . LEU A 1 216 ? 21.703 -11.531 -8.656 1 98.06 216 LEU A CA 1
ATOM 1665 C C . LEU A 1 216 ? 21.984 -10.367 -7.707 1 98.06 216 LEU A C 1
ATOM 1667 O O . LEU A 1 216 ? 22.844 -9.523 -7.984 1 98.06 216 LEU A O 1
ATOM 1671 N N . ILE A 1 217 ? 21.234 -10.258 -6.66 1 98.75 217 ILE A N 1
ATOM 1672 C CA . ILE A 1 217 ? 21.438 -9.258 -5.613 1 98.75 217 ILE A CA 1
ATOM 1673 C C . ILE A 1 217 ? 22.203 -9.891 -4.445 1 98.75 217 ILE A C 1
ATOM 1675 O O . ILE A 1 217 ? 21.609 -10.578 -3.609 1 98.75 217 ILE A O 1
ATOM 1679 N N . ASP A 1 218 ? 23.438 -9.711 -4.418 1 98.56 218 ASP A N 1
ATOM 1680 C CA . ASP A 1 218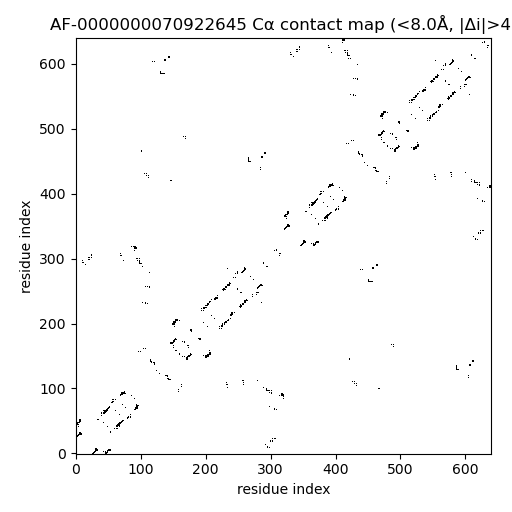 ? 24.328 -10.195 -3.365 1 98.56 218 ASP A CA 1
ATOM 1681 C C . ASP A 1 218 ? 24.859 -9.039 -2.52 1 98.56 218 ASP A C 1
ATOM 1683 O O . ASP A 1 218 ? 24.375 -7.914 -2.625 1 98.56 218 ASP A O 1
ATOM 1687 N N . ALA A 1 219 ? 25.797 -9.359 -1.659 1 98.62 219 ALA A N 1
ATOM 1688 C CA . ALA A 1 219 ? 26.344 -8.352 -0.753 1 98.62 219 ALA A CA 1
ATOM 1689 C C . ALA A 1 219 ? 26.969 -7.195 -1.53 1 98.62 219 ALA A C 1
ATOM 1691 O O . ALA A 1 219 ? 26.812 -6.031 -1.146 1 98.62 219 ALA A O 1
ATOM 1692 N N . ARG A 1 220 ? 27.656 -7.5 -2.6 1 98.56 220 ARG A N 1
ATOM 1693 C CA . ARG A 1 220 ? 28.312 -6.48 -3.404 1 98.56 220 ARG A CA 1
ATOM 1694 C C . ARG A 1 220 ? 27.297 -5.5 -3.992 1 98.56 220 ARG A C 1
ATOM 1696 O O . ARG A 1 220 ? 27.469 -4.285 -3.883 1 98.56 220 ARG A O 1
ATOM 1703 N N . ARG A 1 221 ? 26.266 -5.996 -4.602 1 98.75 221 ARG A N 1
ATOM 1704 C CA . ARG A 1 221 ? 25.281 -5.133 -5.25 1 98.75 221 ARG A CA 1
ATOM 1705 C C . ARG A 1 221 ? 24.438 -4.395 -4.219 1 98.75 221 ARG A C 1
ATOM 1707 O O . ARG A 1 221 ? 24.031 -3.25 -4.445 1 98.75 221 ARG A O 1
ATOM 1714 N N . LEU A 1 222 ? 24.141 -4.996 -3.094 1 98.81 222 LEU A N 1
ATOM 1715 C CA . LEU A 1 222 ? 23.469 -4.293 -2.016 1 98.81 222 LEU A CA 1
ATOM 1716 C C . LEU A 1 222 ? 24.281 -3.1 -1.54 1 98.81 222 LEU A C 1
ATOM 1718 O O . LEU A 1 222 ? 23.734 -2.033 -1.26 1 98.81 222 LEU A O 1
ATOM 1722 N N . ALA A 1 223 ? 25.562 -3.271 -1.453 1 98.56 223 ALA A N 1
ATOM 1723 C CA . ALA A 1 223 ? 26.453 -2.207 -0.994 1 98.56 223 ALA A CA 1
ATOM 1724 C C . ALA A 1 223 ? 26.469 -1.047 -1.986 1 98.56 223 ALA A C 1
ATOM 1726 O O . ALA A 1 223 ? 26.766 0.092 -1.611 1 98.56 223 ALA A O 1
ATOM 1727 N N . ARG A 1 224 ? 26.172 -1.328 -3.232 1 98.38 224 ARG A N 1
ATOM 1728 C CA . ARG A 1 224 ? 26.203 -0.308 -4.277 1 98.38 224 ARG A CA 1
ATOM 1729 C C . ARG A 1 224 ? 24.922 0.537 -4.246 1 98.38 224 ARG A C 1
ATOM 1731 O O . ARG A 1 224 ? 24.891 1.622 -4.828 1 98.38 224 ARG A O 1
ATOM 1738 N N . MET A 1 225 ? 23.891 0.05 -3.684 1 98.69 225 MET A N 1
ATOM 1739 C CA . MET A 1 225 ? 22.672 0.837 -3.537 1 98.69 225 MET A CA 1
ATOM 1740 C C . MET A 1 225 ? 22.875 1.971 -2.537 1 98.69 225 MET A C 1
ATOM 1742 O O . MET A 1 225 ? 23.641 1.834 -1.583 1 98.69 225 MET A O 1
ATOM 1746 N N . PRO A 1 226 ? 22.25 3.078 -2.764 1 98.69 226 PRO A N 1
ATOM 1747 C CA . PRO A 1 226 ? 22.375 4.172 -1.796 1 98.69 226 PRO A CA 1
ATOM 1748 C C . PRO A 1 226 ? 21.906 3.779 -0.399 1 98.69 226 PRO A C 1
ATOM 1750 O O . PRO A 1 226 ? 20.953 3.008 -0.26 1 98.69 226 PRO A O 1
ATOM 1753 N N . ALA A 1 227 ? 22.594 4.305 0.617 1 98.19 227 ALA A N 1
ATOM 1754 C CA . ALA A 1 227 ? 22.109 4.109 1.983 1 98.19 227 ALA A CA 1
ATOM 1755 C C . ALA A 1 227 ? 20.656 4.523 2.119 1 98.19 227 ALA A C 1
ATOM 1757 O O . ALA A 1 227 ? 20.25 5.566 1.597 1 98.19 227 ALA A O 1
ATOM 1758 N N . GLY A 1 228 ? 19.828 3.643 2.752 1 98.06 228 GLY A N 1
ATOM 1759 C CA . GLY A 1 228 ? 18.422 3.959 2.963 1 98.06 228 GLY A CA 1
ATOM 1760 C C . GLY A 1 228 ? 17.531 3.469 1.842 1 98.06 228 GLY A C 1
ATOM 1761 O O . GLY A 1 228 ? 16.297 3.564 1.934 1 98.06 228 GLY A O 1
ATOM 1762 N N . SER A 1 229 ? 18.094 2.943 0.771 1 98.75 229 SER A N 1
ATOM 1763 C CA . SER A 1 229 ? 17.312 2.482 -0.364 1 98.75 229 SER A CA 1
ATOM 1764 C C . SER A 1 229 ? 16.484 1.25 0 1 98.75 229 SER A C 1
ATOM 1766 O O . SER A 1 229 ? 16.688 0.659 1.064 1 98.75 229 SER A O 1
ATOM 1768 N N . LEU A 1 230 ? 15.508 0.913 -0.833 1 98.94 230 LEU A N 1
ATOM 1769 C CA . LEU A 1 230 ? 14.562 -0.172 -0.585 1 98.94 230 LEU A CA 1
ATOM 1770 C C . LEU A 1 230 ? 14.664 -1.238 -1.672 1 98.94 230 LEU A C 1
ATOM 1772 O O . LEU A 1 230 ? 15.008 -0.933 -2.816 1 98.94 230 LEU A O 1
ATOM 1776 N N . LEU A 1 231 ? 14.383 -2.475 -1.299 1 98.94 231 LEU A N 1
ATOM 1777 C CA . LEU A 1 231 ? 14.391 -3.604 -2.225 1 98.94 231 LEU A CA 1
ATOM 1778 C C . LEU A 1 231 ? 13.047 -4.332 -2.203 1 98.94 231 LEU A C 1
ATOM 1780 O O . LEU A 1 231 ? 12.523 -4.645 -1.133 1 98.94 231 LEU A O 1
ATOM 1784 N N . ILE A 1 232 ? 12.477 -4.535 -3.365 1 98.94 232 ILE A N 1
ATOM 1785 C CA . ILE A 1 232 ? 11.234 -5.293 -3.506 1 98.94 232 ILE A CA 1
ATOM 1786 C C . ILE A 1 232 ? 11.477 -6.516 -4.387 1 98.94 232 ILE A C 1
ATOM 1788 O O . ILE A 1 232 ? 12.039 -6.402 -5.477 1 98.94 232 ILE A O 1
ATOM 1792 N N . ASN A 1 233 ? 11.094 -7.676 -3.891 1 98.88 233 ASN A N 1
ATOM 1793 C CA . ASN A 1 233 ? 11.195 -8.898 -4.676 1 98.88 233 ASN A CA 1
ATOM 1794 C C . ASN A 1 233 ? 9.914 -9.719 -4.613 1 98.88 233 ASN A C 1
ATOM 1796 O O . ASN A 1 233 ? 9.609 -10.336 -3.588 1 98.88 233 ASN A O 1
ATOM 1800 N N . THR A 1 234 ? 9.164 -9.695 -5.672 1 98.56 234 THR A N 1
ATOM 1801 C CA . THR A 1 234 ? 7.965 -10.516 -5.824 1 98.56 234 THR A CA 1
ATOM 1802 C C . THR A 1 234 ? 8.148 -11.539 -6.941 1 98.56 234 THR A C 1
ATOM 1804 O O . THR A 1 234 ? 7.168 -12.047 -7.492 1 98.56 234 THR A O 1
ATOM 1807 N N . ALA A 1 235 ? 9.344 -11.75 -7.355 1 97.12 235 ALA A N 1
ATOM 1808 C CA . ALA A 1 235 ? 9.648 -12.641 -8.469 1 97.12 235 ALA A CA 1
ATOM 1809 C C . ALA A 1 235 ? 10.031 -14.031 -7.965 1 97.12 235 ALA A C 1
ATOM 1811 O O . ALA A 1 235 ? 9.156 -14.883 -7.762 1 97.12 235 ALA A O 1
ATOM 1812 N N . ARG A 1 236 ? 11.391 -14.203 -7.625 1 96.88 236 ARG A N 1
ATOM 1813 C CA . ARG A 1 236 ? 11.891 -15.484 -7.145 1 96.88 236 ARG A CA 1
ATOM 1814 C C . ARG A 1 236 ? 12.844 -15.297 -5.973 1 96.88 236 ARG A C 1
ATOM 1816 O O . ARG A 1 236 ? 13.664 -14.367 -5.977 1 96.88 236 ARG A O 1
ATOM 1823 N N . GLY A 1 237 ? 12.719 -16.188 -4.988 1 97.75 237 GLY A N 1
ATOM 1824 C CA . GLY A 1 237 ? 13.531 -16.062 -3.793 1 97.75 237 GLY A CA 1
ATOM 1825 C C . GLY A 1 237 ? 15.023 -16.172 -4.074 1 97.75 237 GLY A C 1
ATOM 1826 O O . GLY A 1 237 ? 15.828 -15.492 -3.436 1 97.75 237 GLY A O 1
ATOM 1827 N N . GLY A 1 238 ? 15.383 -16.953 -5.082 1 97.69 238 GLY A N 1
ATOM 1828 C CA . GLY A 1 238 ? 16.781 -17.234 -5.387 1 97.69 238 GLY A CA 1
ATOM 1829 C C . GLY A 1 238 ? 17.484 -16.047 -6.02 1 97.69 238 GLY A C 1
ATOM 1830 O O . GLY A 1 238 ? 18.703 -16.078 -6.184 1 97.69 238 GLY A O 1
ATOM 1831 N N . LEU A 1 239 ? 16.812 -14.984 -6.289 1 98.44 239 LEU A N 1
ATOM 1832 C CA . LEU A 1 239 ? 17.406 -13.812 -6.926 1 98.44 239 LEU A CA 1
ATOM 1833 C C . LEU A 1 239 ? 18.219 -13 -5.922 1 98.44 239 LEU A C 1
ATOM 1835 O O . LEU A 1 239 ? 19.109 -12.242 -6.309 1 98.44 239 LEU A O 1
ATOM 1839 N N . VAL A 1 240 ? 17.891 -13.125 -4.648 1 98.81 240 VAL A N 1
ATOM 1840 C CA . VAL A 1 240 ? 18.5 -12.336 -3.594 1 98.81 240 VAL A CA 1
ATOM 1841 C C . VAL A 1 240 ? 19.203 -13.258 -2.598 1 98.81 240 VAL A C 1
ATOM 1843 O O . VAL A 1 240 ? 18.625 -14.234 -2.131 1 98.81 240 VAL A O 1
ATOM 1846 N N . GLU A 1 241 ? 20.422 -13.031 -2.336 1 98.69 241 GLU A N 1
ATOM 1847 C CA . GLU A 1 241 ? 21.141 -13.789 -1.314 1 98.69 241 GLU A CA 1
ATOM 1848 C C . GLU A 1 241 ? 20.641 -13.453 0.083 1 98.69 241 GLU A C 1
ATOM 1850 O O . GLU A 1 241 ? 20.812 -12.328 0.555 1 98.69 241 GLU A O 1
ATOM 1855 N N . PRO A 1 242 ? 20.016 -14.414 0.739 1 98.38 242 PRO A N 1
ATOM 1856 C CA . PRO A 1 242 ? 19.266 -14.094 1.956 1 98.38 242 PRO A CA 1
ATOM 1857 C C . PRO A 1 242 ? 20.172 -13.602 3.09 1 98.38 242 PRO A C 1
ATOM 1859 O O . PRO A 1 242 ? 19.781 -12.688 3.832 1 98.38 242 PRO A O 1
ATOM 1862 N N . GLY A 1 243 ? 21.297 -14.25 3.277 1 98.38 243 GLY A N 1
ATOM 1863 C CA . GLY A 1 243 ? 22.203 -13.797 4.312 1 98.38 243 GLY A CA 1
ATOM 1864 C C . GLY A 1 243 ? 22.672 -12.367 4.109 1 98.38 243 GLY A C 1
ATOM 1865 O O . GLY A 1 243 ? 22.719 -11.586 5.059 1 98.38 243 GLY A O 1
ATOM 1866 N N . ALA A 1 244 ? 23.016 -12.031 2.902 1 98.69 244 ALA A N 1
ATOM 1867 C CA . ALA A 1 244 ? 23.469 -10.68 2.561 1 98.69 244 ALA A CA 1
ATOM 1868 C C . ALA A 1 244 ? 22.359 -9.656 2.814 1 98.69 244 ALA A C 1
ATOM 1870 O O . ALA A 1 244 ? 22.625 -8.57 3.336 1 98.69 244 ALA A O 1
ATOM 1871 N N . LEU A 1 245 ? 21.188 -10 2.438 1 98.81 245 LEU A N 1
ATOM 1872 C CA . LEU A 1 245 ? 20.062 -9.102 2.65 1 98.81 245 LEU A CA 1
ATOM 1873 C C . LEU A 1 245 ? 19.844 -8.852 4.137 1 98.81 245 LEU A C 1
ATOM 1875 O O . LEU A 1 245 ? 19.703 -7.699 4.566 1 98.81 245 LEU A O 1
ATOM 1879 N N . ALA A 1 246 ? 19.797 -9.922 4.891 1 98.69 246 ALA A N 1
ATOM 1880 C CA . ALA A 1 246 ? 19.609 -9.812 6.332 1 98.69 246 ALA A CA 1
ATOM 1881 C C . ALA A 1 246 ? 20.672 -8.914 6.953 1 98.69 246 ALA A C 1
ATOM 1883 O O . ALA A 1 246 ? 20.359 -8.023 7.754 1 98.69 246 ALA A O 1
ATOM 1884 N N . GLU A 1 247 ? 21.891 -9.141 6.559 1 98.56 247 GLU A N 1
ATOM 1885 C CA . GLU A 1 247 ? 23 -8.375 7.113 1 98.56 247 GLU A CA 1
ATOM 1886 C C . GLU A 1 247 ? 22.906 -6.898 6.734 1 98.56 247 GLU A C 1
ATOM 1888 O O . GLU A 1 247 ? 23.172 -6.02 7.559 1 98.56 247 GLU A O 1
ATOM 1893 N N . SER A 1 248 ? 22.594 -6.602 5.512 1 98.69 248 SER A N 1
ATOM 1894 C CA . SER A 1 248 ? 22.453 -5.223 5.051 1 98.69 248 SER A CA 1
ATOM 1895 C C . SER A 1 248 ? 21.375 -4.48 5.824 1 98.69 248 SER A C 1
ATOM 1897 O O . SER A 1 248 ? 21.531 -3.305 6.156 1 98.69 248 SER A O 1
ATOM 1899 N N . LEU A 1 249 ? 20.297 -5.137 6.152 1 98.62 249 LEU A N 1
ATOM 1900 C CA . LEU A 1 249 ? 19.203 -4.555 6.914 1 98.62 249 LEU A CA 1
ATOM 1901 C C . LEU A 1 249 ? 19.594 -4.344 8.367 1 98.62 249 LEU A C 1
ATOM 1903 O O . LEU A 1 249 ? 19.328 -3.283 8.945 1 98.62 249 LEU A O 1
ATOM 1907 N N . ARG A 1 250 ? 20.25 -5.32 8.93 1 98.31 250 ARG A N 1
ATOM 1908 C CA . ARG A 1 250 ? 20.703 -5.215 10.32 1 98.31 250 ARG A CA 1
ATOM 1909 C C . ARG A 1 250 ? 21.672 -4.059 10.484 1 98.31 250 ARG A C 1
ATOM 1911 O O . ARG A 1 250 ? 21.656 -3.361 11.5 1 98.31 250 ARG A O 1
ATOM 1918 N N . ALA A 1 251 ? 22.484 -3.895 9.484 1 97.94 251 ALA A N 1
ATOM 1919 C CA . ALA A 1 251 ? 23.516 -2.85 9.523 1 97.94 251 ALA A CA 1
ATOM 1920 C C . ALA A 1 251 ? 22.891 -1.474 9.289 1 97.94 251 ALA A C 1
ATOM 1922 O O . ALA A 1 251 ? 23.547 -0.45 9.531 1 97.94 251 ALA A O 1
ATOM 1923 N N . GLY A 1 252 ? 21.75 -1.422 8.742 1 97.06 252 GLY A N 1
ATOM 1924 C CA . GLY A 1 252 ? 21.062 -0.162 8.508 1 97.06 252 GLY A CA 1
ATOM 1925 C C . GLY A 1 252 ? 21.406 0.466 7.168 1 97.06 252 GLY A C 1
ATOM 1926 O O . GLY A 1 252 ? 21 1.599 6.887 1 97.06 252 GLY A O 1
ATOM 1927 N N . HIS A 1 253 ? 22.172 -0.236 6.395 1 97.94 253 HIS A N 1
ATOM 1928 C CA . HIS A 1 253 ? 22.484 0.286 5.07 1 97.94 253 HIS A CA 1
ATOM 1929 C C . HIS A 1 253 ? 21.25 0.325 4.184 1 97.94 253 HIS A C 1
ATOM 1931 O O . HIS A 1 253 ? 20.859 1.388 3.684 1 97.94 253 HIS A O 1
ATOM 1937 N N . LEU A 1 254 ? 20.703 -0.858 3.955 1 98.38 254 LEU A N 1
ATOM 1938 C CA . LEU A 1 254 ? 19.406 -0.876 3.287 1 98.38 254 LEU A CA 1
ATOM 1939 C C . LEU A 1 254 ? 18.297 -0.354 4.211 1 98.38 254 LEU A C 1
ATOM 1941 O O . LEU A 1 254 ? 18.234 -0.733 5.383 1 98.38 254 LEU A O 1
ATOM 1945 N N . GLY A 1 255 ? 17.438 0.495 3.697 1 98.19 255 GLY A N 1
ATOM 1946 C CA . GLY A 1 255 ? 16.391 1.101 4.504 1 98.19 255 GLY A CA 1
ATOM 1947 C C . GLY A 1 255 ? 15.234 0.166 4.766 1 98.19 255 GLY A C 1
ATOM 1948 O O . GLY A 1 255 ? 14.438 0.397 5.68 1 98.19 255 GLY A O 1
ATOM 1949 N N . GLY A 1 256 ? 15.102 -0.819 3.959 1 98.69 256 GLY A N 1
ATOM 1950 C CA . GLY A 1 256 ? 14.031 -1.793 4.09 1 98.69 256 GLY A CA 1
ATOM 1951 C C . GLY A 1 256 ? 13.914 -2.713 2.889 1 98.69 256 GLY A C 1
ATOM 1952 O O . GLY A 1 256 ? 14.484 -2.443 1.832 1 98.69 256 GLY A O 1
ATOM 1953 N N . ALA A 1 257 ? 13.164 -3.773 3.049 1 98.94 257 ALA A N 1
ATOM 1954 C CA . ALA A 1 257 ? 12.914 -4.711 1.954 1 98.94 257 ALA A CA 1
ATOM 1955 C C . ALA A 1 257 ? 11.523 -5.32 2.061 1 98.94 257 ALA A C 1
ATOM 1957 O O . ALA A 1 257 ? 11.055 -5.629 3.16 1 98.94 257 ALA A O 1
ATOM 1958 N N . GLY A 1 258 ? 10.812 -5.371 0.961 1 98.94 258 GLY A N 1
ATOM 1959 C CA . GLY A 1 258 ? 9.594 -6.137 0.794 1 98.94 258 GLY A CA 1
ATOM 1960 C C . GLY A 1 258 ? 9.773 -7.383 -0.05 1 98.94 258 GLY A C 1
ATOM 1961 O O . GLY A 1 258 ? 10.086 -7.293 -1.24 1 98.94 258 GLY A O 1
ATOM 1962 N N . ILE A 1 259 ? 9.57 -8.539 0.551 1 98.88 259 ILE A N 1
ATOM 1963 C CA . ILE A 1 259 ? 9.891 -9.82 -0.071 1 98.88 259 ILE A CA 1
ATOM 1964 C C . ILE A 1 259 ? 8.68 -10.742 -0.011 1 98.88 259 ILE A C 1
ATOM 1966 O O . ILE A 1 259 ? 8.156 -11.016 1.071 1 98.88 259 ILE A O 1
ATOM 1970 N N . ASP A 1 260 ? 8.258 -11.273 -1.175 1 98.88 260 ASP A N 1
ATOM 1971 C CA . ASP A 1 260 ? 7.098 -12.156 -1.22 1 98.88 260 ASP A CA 1
ATOM 1972 C C . ASP A 1 260 ? 7.516 -13.602 -1.456 1 98.88 260 ASP A C 1
ATOM 1974 O O . ASP A 1 260 ? 6.684 -14.508 -1.405 1 98.88 260 ASP A O 1
ATOM 1978 N N . VAL A 1 261 ? 8.82 -13.812 -1.734 1 98.5 261 VAL A N 1
ATOM 1979 C CA . VAL A 1 261 ? 9.297 -15.125 -2.152 1 98.5 261 VAL A CA 1
ATOM 1980 C C . VAL A 1 261 ? 10.594 -15.461 -1.415 1 98.5 261 VAL A C 1
ATOM 1982 O O . VAL A 1 261 ? 11.422 -14.578 -1.174 1 98.5 261 VAL A O 1
ATOM 1985 N N . LEU A 1 262 ? 10.719 -16.656 -1.076 1 98.25 262 LEU A N 1
ATOM 1986 C CA . LEU A 1 262 ? 11.945 -17.188 -0.493 1 98.25 262 LEU A CA 1
ATOM 1987 C C . LEU A 1 262 ? 12.406 -18.438 -1.239 1 98.25 262 LEU A C 1
ATOM 1989 O O . LEU A 1 262 ? 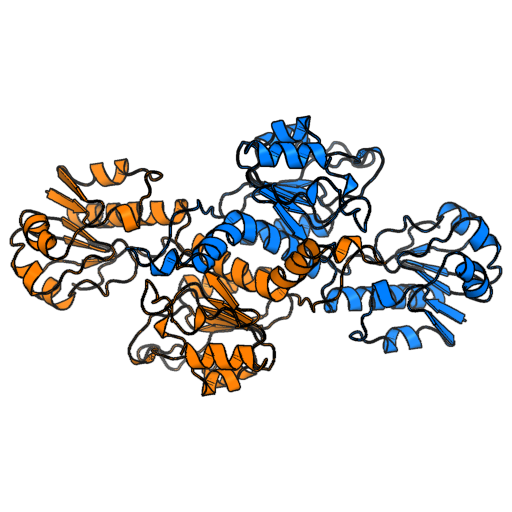11.758 -18.859 -2.193 1 98.25 262 LEU A O 1
ATOM 1993 N N . GLU A 1 263 ? 13.469 -18.953 -0.859 1 96.44 263 GLU A N 1
ATOM 1994 C CA . GLU A 1 263 ? 13.984 -20.203 -1.388 1 96.44 263 GLU A CA 1
ATOM 1995 C C . GLU A 1 263 ? 14.656 -21.031 -0.293 1 96.44 263 GLU A C 1
ATOM 1997 O O . GLU A 1 263 ? 15.609 -20.578 0.343 1 96.44 263 GLU A O 1
ATOM 2002 N N . PRO A 1 264 ? 14.227 -22.172 -0.06 1 95.88 264 PRO A N 1
ATOM 2003 C CA . PRO A 1 264 ? 13.109 -22.859 -0.696 1 95.88 264 PRO A CA 1
ATOM 2004 C C . PRO A 1 264 ? 11.75 -22.391 -0.184 1 95.88 264 PRO A C 1
ATOM 2006 O O . PRO A 1 264 ? 11.68 -21.562 0.728 1 95.88 264 PRO A O 1
ATOM 2009 N N . GLU A 1 265 ? 10.703 -22.812 -0.804 1 95.75 265 GLU A N 1
ATOM 2010 C CA . GLU A 1 265 ? 9.328 -22.609 -0.365 1 95.75 265 GLU A CA 1
ATOM 2011 C C . GLU A 1 265 ? 8.578 -23.938 -0.25 1 95.75 265 GLU A C 1
ATOM 2013 O O . GLU A 1 265 ? 8.516 -24.703 -1.212 1 95.75 265 GLU A O 1
ATOM 2018 N N . PRO A 1 266 ? 8.148 -24.266 0.829 1 96.62 266 PRO A N 1
ATOM 2019 C CA . PRO A 1 266 ? 8.133 -23.438 2.033 1 96.62 266 PRO A CA 1
ATOM 2020 C C . PRO A 1 266 ? 9.523 -23.266 2.654 1 96.62 266 PRO A C 1
ATOM 2022 O O . PRO A 1 266 ? 10.375 -24.156 2.516 1 96.62 266 PRO A O 1
ATOM 2025 N N . PRO A 1 267 ? 9.664 -22.188 3.324 1 98.19 267 PRO A N 1
ATOM 2026 C CA . PRO A 1 267 ? 10.977 -21.969 3.941 1 98.19 267 PRO A CA 1
ATOM 2027 C C . PRO A 1 267 ? 11.156 -22.75 5.238 1 98.19 267 PRO A C 1
ATOM 2029 O O . PRO A 1 267 ? 10.211 -22.891 6.012 1 98.19 267 PRO A O 1
ATOM 2032 N N . PRO A 1 268 ? 12.352 -23.281 5.441 1 97.81 268 PRO A N 1
ATOM 2033 C CA . PRO A 1 268 ? 12.609 -23.828 6.773 1 97.81 268 PRO A CA 1
ATOM 2034 C C . PRO A 1 268 ? 12.5 -22.766 7.875 1 97.81 268 PRO A C 1
ATOM 2036 O O . PRO A 1 268 ? 12.719 -21.578 7.629 1 97.81 268 PRO A O 1
ATOM 2039 N N . PRO A 1 269 ? 12.156 -23.219 9.047 1 96.88 269 PRO A N 1
ATOM 2040 C CA . PRO A 1 269 ? 11.938 -22.266 10.141 1 96.88 269 PRO A CA 1
ATOM 2041 C C . PRO A 1 269 ? 13.172 -21.422 10.445 1 96.88 269 PRO A C 1
ATOM 2043 O O . PRO A 1 269 ? 13.055 -20.328 11 1 96.88 269 PRO A O 1
ATOM 2046 N N . ASP A 1 270 ? 14.352 -21.953 10.086 1 97.25 270 ASP A N 1
ATOM 2047 C CA . ASP A 1 270 ? 15.578 -21.234 10.406 1 97.25 270 ASP A CA 1
ATOM 2048 C C . ASP A 1 270 ? 16.078 -20.453 9.195 1 97.25 270 ASP A C 1
ATOM 2050 O O . ASP A 1 270 ? 17.25 -20.047 9.141 1 97.25 270 ASP A O 1
ATOM 2054 N N . HIS A 1 271 ? 15.242 -20.375 8.211 1 98 271 HIS A N 1
ATOM 2055 C CA . HIS A 1 271 ? 15.625 -19.516 7.094 1 98 271 HIS A CA 1
ATOM 2056 C C . HIS A 1 271 ? 16.125 -18.156 7.578 1 98 271 HIS A C 1
ATOM 2058 O O . HIS A 1 271 ? 15.5 -17.531 8.445 1 98 271 HIS A O 1
ATOM 2064 N N . PRO A 1 272 ? 17.156 -17.594 6.992 1 98 272 PRO A N 1
ATOM 2065 C CA . PRO A 1 272 ? 17.781 -16.359 7.48 1 98 272 PRO A CA 1
ATOM 2066 C C . PRO A 1 272 ? 16.812 -15.18 7.512 1 98 272 PRO A C 1
ATOM 2068 O O . PRO A 1 272 ? 16.859 -14.359 8.438 1 98 272 PRO A O 1
ATOM 2071 N N . LEU A 1 273 ? 15.891 -15.086 6.648 1 98.44 273 LEU A N 1
ATOM 2072 C CA . LEU A 1 273 ? 15.016 -13.922 6.527 1 98.44 273 LEU A CA 1
ATOM 2073 C C . LEU A 1 273 ? 13.789 -14.07 7.422 1 98.44 273 LEU A C 1
ATOM 2075 O O . LEU A 1 273 ? 12.953 -13.172 7.48 1 98.44 273 LEU A O 1
ATOM 2079 N N . LEU A 1 274 ? 13.688 -15.188 8.062 1 98.19 274 LEU A N 1
ATOM 2080 C CA . LEU A 1 274 ? 12.609 -15.367 9.023 1 98.19 274 LEU A CA 1
ATOM 2081 C C . LEU A 1 274 ? 13.047 -14.953 10.422 1 98.19 274 LEU A C 1
ATOM 2083 O O . LEU A 1 274 ? 12.242 -14.961 11.359 1 98.19 274 LEU A O 1
ATOM 2087 N N . ALA A 1 275 ? 14.32 -14.562 10.531 1 97.12 275 ALA A N 1
ATOM 2088 C CA . ALA A 1 275 ? 14.828 -14.133 11.836 1 97.12 275 ALA A CA 1
ATOM 2089 C C . ALA A 1 275 ? 14.047 -12.93 12.359 1 97.12 275 ALA A C 1
ATOM 2091 O O . ALA A 1 275 ? 13.773 -11.984 11.617 1 97.12 275 ALA A O 1
ATOM 2092 N N . PRO A 1 276 ? 13.68 -12.977 13.594 1 93.75 276 PRO A N 1
ATOM 2093 C CA . PRO A 1 276 ? 12.797 -11.945 14.148 1 93.75 276 PRO A CA 1
ATOM 2094 C C . PRO A 1 276 ? 13.516 -10.609 14.367 1 93.75 276 PRO A C 1
ATOM 2096 O O . PRO A 1 276 ? 12.867 -9.594 14.617 1 93.75 276 PRO A O 1
ATOM 2099 N N . ASP A 1 277 ? 14.805 -10.547 14.266 1 95.75 277 ASP A N 1
ATOM 2100 C CA . ASP A 1 277 ? 15.555 -9.344 14.633 1 95.75 277 ASP A CA 1
ATOM 2101 C C . ASP A 1 277 ? 15.875 -8.5 13.406 1 95.75 277 ASP A C 1
ATOM 2103 O O . ASP A 1 277 ? 16.578 -7.492 13.508 1 95.75 277 ASP A O 1
ATOM 2107 N N . ILE A 1 278 ? 15.453 -8.906 12.227 1 97.19 278 ILE A N 1
ATOM 2108 C CA . ILE A 1 278 ? 15.734 -8.133 11.023 1 97.19 278 ILE A CA 1
ATOM 2109 C C . ILE A 1 278 ? 14.805 -6.922 10.953 1 97.19 278 ILE A C 1
ATOM 2111 O O . ILE A 1 278 ? 13.586 -7.07 10.875 1 97.19 278 ILE A O 1
ATOM 2115 N N . PRO A 1 279 ? 15.344 -5.715 11 1 96.19 279 PRO A N 1
ATOM 2116 C CA . PRO A 1 279 ? 14.484 -4.527 10.961 1 96.19 279 PRO A CA 1
ATOM 2117 C C . PRO A 1 279 ? 13.977 -4.207 9.562 1 96.19 279 PRO A C 1
ATOM 2119 O O . PRO A 1 279 ? 14.688 -4.445 8.578 1 96.19 279 PRO A O 1
ATOM 2122 N N . ASN A 1 280 ? 12.781 -3.691 9.492 1 96.56 280 ASN A N 1
ATOM 2123 C CA . ASN A 1 280 ? 12.211 -3.107 8.281 1 96.56 280 ASN A CA 1
ATOM 2124 C C . ASN A 1 280 ? 12.156 -4.121 7.141 1 96.56 280 ASN A C 1
ATOM 2126 O O . ASN A 1 280 ? 12.516 -3.801 6.008 1 96.56 280 ASN A O 1
ATOM 2130 N N . LEU A 1 281 ? 11.922 -5.348 7.418 1 98.5 281 LEU A N 1
ATOM 2131 C CA . LEU A 1 281 ? 11.648 -6.402 6.445 1 98.5 281 LEU A CA 1
ATOM 2132 C C . LEU A 1 281 ? 10.172 -6.773 6.453 1 98.5 281 LEU A C 1
ATOM 2134 O O . LEU A 1 281 ? 9.617 -7.129 7.5 1 98.5 281 LEU A O 1
ATOM 2138 N N . VAL A 1 282 ? 9.5 -6.598 5.34 1 98.56 282 VAL A N 1
ATOM 2139 C CA . VAL A 1 282 ? 8.117 -7.02 5.156 1 98.56 282 VAL A CA 1
ATOM 2140 C C . VAL A 1 282 ? 8.07 -8.305 4.324 1 98.56 282 VAL A C 1
ATOM 2142 O O . VAL A 1 282 ? 8.398 -8.289 3.137 1 98.56 282 VAL A O 1
ATOM 2145 N N . LEU A 1 283 ? 7.695 -9.367 4.945 1 98.5 283 LEU A N 1
ATOM 2146 C CA . LEU A 1 283 ? 7.656 -10.672 4.293 1 98.5 283 LEU A CA 1
ATOM 2147 C C . LEU A 1 283 ? 6.219 -11.141 4.09 1 98.5 283 LEU A C 1
ATOM 2149 O O . LEU A 1 283 ? 5.383 -11 4.988 1 98.5 283 LEU A O 1
ATOM 2153 N N . THR A 1 284 ? 5.902 -11.609 2.91 1 98.81 284 THR A N 1
ATOM 2154 C CA . THR A 1 284 ? 4.641 -12.281 2.639 1 98.81 284 THR A CA 1
ATOM 2155 C C . THR A 1 284 ? 4.879 -13.656 2.023 1 98.81 284 THR A C 1
ATOM 2157 O O . THR A 1 284 ? 5.93 -13.898 1.427 1 98.81 284 THR A O 1
ATOM 2160 N N . PRO A 1 285 ? 4.023 -14.586 2.248 1 98.69 285 PRO A N 1
ATOM 2161 C CA . PRO A 1 285 ? 4.266 -15.992 1.912 1 98.69 285 PRO A CA 1
ATOM 2162 C C . PRO A 1 285 ? 3.807 -16.344 0.499 1 98.69 285 PRO A C 1
ATOM 2164 O O . PRO A 1 285 ? 2.951 -17.219 0.323 1 98.69 285 PRO A O 1
ATOM 2167 N N . HIS A 1 286 ? 4.465 -15.703 -0.477 1 98.38 286 HIS A N 1
ATOM 2168 C CA . HIS A 1 286 ? 4.207 -15.953 -1.89 1 98.38 286 HIS A CA 1
ATOM 2169 C C . HIS A 1 286 ? 2.734 -15.742 -2.227 1 98.38 286 HIS A C 1
ATOM 2171 O O . HIS A 1 286 ? 2.115 -16.594 -2.873 1 98.38 286 HIS A O 1
ATOM 2177 N N . THR A 1 287 ? 2.195 -14.602 -1.843 1 98.5 287 THR A N 1
ATOM 2178 C CA . THR A 1 287 ? 0.766 -14.352 -1.987 1 98.5 287 THR A CA 1
ATOM 2179 C C . THR A 1 287 ? 0.51 -13.25 -3.018 1 98.5 287 THR A C 1
ATOM 2181 O O . THR A 1 287 ? -0.642 -12.906 -3.287 1 98.5 287 THR A O 1
ATOM 2184 N N . ALA A 1 288 ? 1.555 -12.68 -3.598 1 98.56 288 ALA A N 1
ATOM 2185 C CA . ALA A 1 288 ? 1.385 -11.609 -4.57 1 98.56 288 ALA A CA 1
ATOM 2186 C C . ALA A 1 288 ? 0.457 -12.039 -5.703 1 98.56 288 ALA A C 1
ATOM 2188 O O . ALA A 1 288 ? -0.291 -11.219 -6.246 1 98.56 288 ALA A O 1
ATOM 2189 N N . TRP A 1 289 ? 0.441 -13.289 -6.035 1 97.44 289 TRP A N 1
ATOM 2190 C CA . TRP A 1 289 ? -0.352 -13.805 -7.145 1 97.44 289 TRP A CA 1
ATOM 2191 C C . TRP A 1 289 ? -1.736 -14.234 -6.676 1 97.44 289 TRP A C 1
ATOM 2193 O O . TRP A 1 289 ? -2.615 -14.523 -7.492 1 97.44 289 TRP A O 1
ATOM 2203 N N . ALA A 1 290 ? -2.023 -14.242 -5.406 1 97.75 290 ALA A N 1
ATOM 2204 C CA . ALA A 1 290 ? -3.01 -15.141 -4.812 1 97.75 290 ALA A CA 1
ATOM 2205 C C . ALA A 1 290 ? -4.379 -14.477 -4.723 1 97.75 290 ALA A C 1
ATOM 2207 O O . ALA A 1 290 ? -5.297 -15.008 -4.094 1 97.75 290 ALA A O 1
ATOM 2208 N N . ALA A 1 291 ? -4.516 -13.289 -5.281 1 98.19 291 ALA A N 1
ATOM 2209 C CA . ALA A 1 291 ? -5.855 -12.711 -5.32 1 98.19 291 ALA A CA 1
ATOM 2210 C C . ALA A 1 291 ? -6.844 -13.656 -5.992 1 98.19 291 ALA A C 1
ATOM 2212 O O . ALA A 1 291 ? -6.496 -14.344 -6.953 1 98.19 291 ALA A O 1
ATOM 2213 N N . ARG A 1 292 ? -8.031 -13.68 -5.531 1 97.44 292 ARG A N 1
ATOM 2214 C CA . ARG A 1 292 ? -9.039 -14.609 -6.031 1 97.44 292 ARG A CA 1
ATOM 2215 C C . ARG A 1 292 ? -9.18 -14.5 -7.547 1 97.44 292 ARG A C 1
ATOM 2217 O O . ARG A 1 292 ? -9.219 -15.508 -8.25 1 97.44 292 ARG A O 1
ATOM 2224 N N . GLY A 1 293 ? -9.305 -13.266 -8.023 1 97.31 293 GLY A N 1
ATOM 2225 C CA . GLY A 1 293 ? -9.422 -13.055 -9.453 1 97.31 293 GLY A CA 1
ATOM 2226 C C . GLY A 1 293 ? -8.25 -13.609 -10.234 1 97.31 293 GLY A C 1
ATOM 2227 O O . GLY A 1 293 ? -8.43 -14.18 -11.312 1 97.31 293 GLY A O 1
ATOM 2228 N N . ALA A 1 294 ? -7.07 -13.453 -9.742 1 98 294 ALA A N 1
ATOM 2229 C CA . ALA A 1 294 ? -5.871 -13.977 -10.398 1 98 294 ALA A CA 1
ATOM 2230 C C . ALA A 1 294 ? -5.883 -15.5 -10.422 1 98 294 ALA A C 1
ATOM 2232 O O . ALA A 1 294 ? -5.57 -16.109 -11.453 1 98 294 ALA A O 1
ATOM 2233 N N . ARG A 1 295 ? -6.23 -16.125 -9.289 1 98.25 295 ARG A N 1
ATOM 2234 C CA . ARG A 1 295 ? -6.328 -17.578 -9.25 1 98.25 295 ARG A CA 1
ATOM 2235 C C . ARG A 1 295 ? -7.379 -18.078 -10.227 1 98.25 295 ARG A C 1
ATOM 2237 O O . ARG A 1 295 ? -7.176 -19.109 -10.891 1 98.25 295 ARG A O 1
ATOM 2244 N N . GLN A 1 296 ? -8.508 -17.391 -10.312 1 98.5 296 GLN A N 1
ATOM 2245 C CA . GLN A 1 296 ? -9.508 -17.75 -11.312 1 98.5 296 GLN A CA 1
ATOM 2246 C C . GLN A 1 296 ? -8.93 -17.672 -12.719 1 98.5 296 GLN A C 1
ATOM 2248 O O . GLN A 1 296 ? -9.195 -18.547 -13.555 1 98.5 296 GLN A O 1
ATOM 2253 N N . ASN A 1 297 ? -8.164 -16.641 -12.945 1 98.31 297 ASN A N 1
ATOM 2254 C CA . ASN A 1 297 ? -7.535 -16.484 -14.25 1 98.31 297 ASN A CA 1
ATOM 2255 C C . ASN A 1 297 ? -6.625 -17.656 -14.578 1 98.31 297 ASN A C 1
ATOM 2257 O O . ASN A 1 297 ? -6.496 -18.047 -15.734 1 98.31 297 ASN A O 1
ATOM 2261 N N . VAL A 1 298 ? -5.941 -18.219 -13.602 1 98.38 298 VAL A N 1
ATOM 2262 C CA . VAL A 1 298 ? -5.117 -19.406 -13.828 1 98.38 298 VAL A CA 1
ATOM 2263 C C . VAL A 1 298 ? -5.965 -20.516 -14.445 1 98.38 298 VAL A C 1
ATOM 2265 O O . VAL A 1 298 ? -5.59 -21.094 -15.469 1 98.38 298 VAL A O 1
ATOM 2268 N N . LEU A 1 299 ? -7.129 -20.75 -13.828 1 98.56 299 LEU A N 1
ATOM 2269 C CA . LEU A 1 299 ? -8.016 -21.797 -14.328 1 98.56 299 LEU A CA 1
ATOM 2270 C C . LEU A 1 299 ? -8.516 -21.469 -15.734 1 98.56 299 LEU A C 1
ATOM 2272 O O . LEU A 1 299 ? -8.617 -22.344 -16.594 1 98.56 299 LEU A O 1
ATOM 2276 N N . ASP A 1 300 ? -8.789 -20.188 -15.938 1 98.62 300 ASP A N 1
ATOM 2277 C CA . ASP A 1 300 ? -9.242 -19.75 -17.25 1 98.62 300 ASP A CA 1
ATOM 2278 C C . ASP A 1 300 ? -8.156 -19.969 -18.312 1 98.62 300 ASP A C 1
ATOM 2280 O O . ASP A 1 300 ? -8.453 -20.359 -19.438 1 98.62 300 ASP A O 1
ATOM 2284 N N . GLU A 1 301 ? -6.945 -19.703 -17.969 1 98.5 301 GLU A N 1
ATOM 2285 C CA . GLU A 1 301 ? -5.82 -19.922 -18.875 1 98.5 301 GLU A CA 1
ATOM 2286 C C . GLU A 1 301 ? -5.641 -21.406 -19.172 1 98.5 301 GLU A C 1
ATOM 2288 O O . GLU A 1 301 ? -5.391 -21.781 -20.328 1 98.5 301 GLU A O 1
ATOM 2293 N N . VAL A 1 302 ? -5.742 -22.234 -18.156 1 98.56 302 VAL A N 1
ATOM 2294 C CA . VAL A 1 302 ? -5.645 -23.688 -18.359 1 98.56 302 VAL A CA 1
ATOM 2295 C C . VAL A 1 302 ? -6.738 -24.156 -19.312 1 98.56 302 VAL A C 1
ATOM 2297 O O . VAL A 1 302 ? -6.469 -24.875 -20.281 1 98.56 302 VAL A O 1
ATOM 2300 N N . ARG A 1 303 ? -7.945 -23.656 -19.062 1 98.75 303 ARG A N 1
ATOM 2301 C CA . ARG A 1 303 ? -9.062 -23.984 -19.938 1 98.75 303 ARG A CA 1
ATOM 2302 C C . ARG A 1 303 ? -8.781 -23.547 -21.375 1 98.75 303 ARG A C 1
ATOM 2304 O O . ARG A 1 303 ? -8.961 -24.344 -22.297 1 98.75 303 ARG A O 1
ATOM 2311 N N . ALA A 1 304 ? -8.352 -22.344 -21.5 1 98.69 304 ALA A N 1
ATOM 2312 C CA . ALA A 1 304 ? -8.07 -21.797 -22.812 1 98.69 304 ALA A CA 1
ATOM 2313 C C . ALA A 1 304 ? -7 -22.625 -23.531 1 98.69 304 ALA A C 1
ATOM 2315 O O . ALA A 1 304 ? -7.086 -22.859 -24.734 1 98.69 304 ALA A O 1
ATOM 2316 N N . ASN A 1 305 ? -5.953 -23.047 -22.828 1 98.62 305 ASN A N 1
ATOM 2317 C CA . ASN A 1 305 ? -4.91 -23.891 -23.406 1 98.62 305 ASN A CA 1
ATOM 2318 C C . ASN A 1 305 ? -5.473 -25.219 -23.891 1 98.62 305 ASN A C 1
ATOM 2320 O O . ASN A 1 305 ? -5.148 -25.672 -24.984 1 98.62 305 ASN A O 1
ATOM 2324 N N . ILE A 1 306 ? -6.336 -25.859 -23.109 1 98.62 306 ILE A N 1
ATOM 2325 C CA . ILE A 1 306 ? -6.938 -27.141 -23.453 1 98.62 306 ILE A CA 1
ATOM 2326 C C . ILE A 1 306 ? -7.816 -26.984 -24.688 1 98.62 306 ILE A C 1
ATOM 2328 O O . ILE A 1 306 ? -7.715 -27.766 -25.625 1 98.62 306 ILE A O 1
ATOM 2332 N N . GLU A 1 307 ? -8.617 -25.922 -24.688 1 98.62 307 GLU A N 1
ATOM 2333 C CA . GLU A 1 307 ? -9.523 -25.688 -25.812 1 98.62 307 GLU A CA 1
ATOM 2334 C C . GLU A 1 307 ? -8.75 -25.406 -27.094 1 98.62 307 GLU A C 1
ATOM 2336 O O . GLU A 1 307 ? -9.109 -25.906 -28.156 1 98.62 307 GLU A O 1
ATOM 2341 N N . ALA A 1 308 ? -7.746 -24.656 -26.938 1 98.5 308 ALA A N 1
ATOM 2342 C CA . ALA A 1 308 ? -6.914 -24.344 -28.094 1 98.5 308 ALA A CA 1
ATOM 2343 C C . ALA A 1 308 ? -6.25 -25.609 -28.656 1 98.5 308 ALA A C 1
ATOM 2345 O O . ALA A 1 308 ? -6.188 -25.797 -29.875 1 98.5 308 ALA A O 1
ATOM 2346 N N . PHE A 1 309 ? -5.797 -26.438 -27.797 1 97.94 309 PHE A N 1
ATOM 2347 C CA . PHE A 1 309 ? -5.184 -27.703 -28.203 1 97.94 309 PHE A CA 1
ATOM 2348 C C . PHE A 1 309 ? -6.191 -28.594 -28.922 1 97.94 309 PHE A C 1
ATOM 2350 O O . PHE A 1 309 ? -5.895 -29.156 -29.984 1 97.94 309 PHE A O 1
ATOM 2357 N N . ARG A 1 310 ? -7.328 -28.688 -28.391 1 97.56 310 ARG A N 1
ATOM 2358 C CA . ARG A 1 310 ? -8.375 -29.5 -29 1 97.56 310 ARG A CA 1
ATOM 2359 C C . ARG A 1 310 ? -8.766 -28.984 -30.375 1 97.56 310 ARG A C 1
ATOM 2361 O O . ARG A 1 310 ? -9.18 -29.75 -31.234 1 97.56 310 ARG A O 1
ATOM 2368 N N . ALA A 1 311 ? -8.562 -27.734 -30.531 1 97.5 311 ALA A N 1
ATOM 2369 C CA . ALA A 1 311 ? -8.883 -27.109 -31.812 1 97.5 311 ALA A CA 1
ATOM 2370 C C . ALA A 1 311 ? -7.711 -27.203 -32.781 1 97.5 311 ALA A C 1
ATOM 2372 O O . ALA A 1 311 ? -7.812 -26.766 -33.938 1 97.5 311 ALA A O 1
ATOM 2373 N N . GLY A 1 312 ? -6.617 -27.672 -32.312 1 96.69 312 GLY A N 1
ATOM 2374 C CA . GLY A 1 312 ? -5.469 -27.891 -33.156 1 96.69 312 GLY A CA 1
ATOM 2375 C C . GLY A 1 312 ? -4.535 -26.688 -33.219 1 96.69 312 GLY A C 1
ATOM 2376 O O . GLY A 1 312 ? -3.656 -26.625 -34.094 1 96.69 312 GLY A O 1
ATOM 2377 N N . HIS A 1 313 ? -4.75 -25.734 -32.312 1 96.56 313 HIS A N 1
ATOM 2378 C CA . HIS A 1 313 ? -3.936 -24.516 -32.281 1 96.56 313 HIS A CA 1
ATOM 2379 C C . HIS A 1 313 ? -3.432 -24.25 -30.859 1 96.56 313 HIS A C 1
ATOM 2381 O O . HIS A 1 313 ? -3.805 -23.25 -30.234 1 96.56 313 HIS A O 1
ATOM 2387 N N . PRO A 1 314 ? -2.496 -25.156 -30.391 1 96.44 314 PRO A N 1
ATOM 2388 C CA . PRO A 1 314 ? -2.02 -24.984 -29.016 1 96.44 314 PRO A CA 1
ATOM 2389 C C . PRO A 1 314 ? -1.451 -23.578 -28.781 1 96.44 314 PRO A C 1
ATOM 2391 O O . PRO A 1 314 ? -0.808 -23.016 -29.656 1 96.44 314 PRO A O 1
ATOM 2394 N N . ARG A 1 315 ? -1.69 -23 -27.672 1 96.38 315 ARG A N 1
ATOM 2395 C CA . ARG A 1 315 ? -1.199 -21.688 -27.281 1 96.38 315 ARG A CA 1
ATOM 2396 C C . ARG A 1 315 ? -0.348 -21.766 -26.016 1 96.38 315 ARG A C 1
ATOM 2398 O O . ARG A 1 315 ? -0.417 -22.75 -25.281 1 96.38 315 ARG A O 1
ATOM 2405 N N . ASN A 1 316 ? 0.486 -20.75 -25.766 1 97 316 ASN A N 1
ATOM 2406 C CA . ASN A 1 316 ? 1.379 -20.641 -24.625 1 97 316 ASN A CA 1
ATOM 2407 C C . ASN A 1 316 ? 2.291 -21.859 -24.5 1 97 316 ASN A C 1
ATOM 2409 O O . ASN A 1 316 ? 2.48 -22.406 -23.422 1 97 316 ASN A O 1
ATOM 2413 N N . VAL A 1 317 ? 2.75 -22.359 -25.609 1 97.38 317 VAL A N 1
ATOM 2414 C CA . VAL A 1 317 ? 3.59 -23.547 -25.641 1 97.38 317 VAL A CA 1
ATOM 2415 C C . VAL A 1 317 ? 5 -23.203 -25.172 1 97.38 317 VAL A C 1
ATOM 2417 O O . VAL A 1 317 ? 5.613 -22.266 -25.688 1 97.38 317 VAL A O 1
ATOM 2420 N N . VAL A 1 318 ? 5.523 -23.75 -24.125 1 92.75 318 VAL A N 1
ATOM 2421 C CA . VAL A 1 318 ? 6.852 -23.484 -23.578 1 92.75 318 VAL A CA 1
ATOM 2422 C C . VAL A 1 318 ? 7.875 -24.391 -24.266 1 92.75 318 VAL A C 1
ATOM 2424 O O . VAL A 1 318 ? 9.055 -24.047 -24.359 1 92.75 318 VAL A O 1
ATOM 2427 N N . ALA A 1 319 ? 7.684 -25.672 -24.5 1 72 319 ALA A N 1
ATOM 2428 C CA . ALA A 1 319 ? 8.555 -26.562 -25.266 1 72 319 ALA A CA 1
ATOM 2429 C C . ALA A 1 319 ? 7.758 -27.375 -26.281 1 72 319 ALA A C 1
ATOM 2431 O O . ALA A 1 319 ? 6.668 -27.859 -25.969 1 72 319 ALA A O 1
ATOM 2432 N N . ALA A 1 320 ? 7.895 -27.078 -27.656 1 50.19 320 ALA A N 1
ATOM 2433 C CA . ALA A 1 320 ? 7.426 -28.016 -28.688 1 50.19 320 ALA A CA 1
ATOM 2434 C C . ALA A 1 320 ? 8.586 -28.812 -29.266 1 50.19 320 ALA A C 1
ATOM 2436 O O . ALA A 1 320 ? 9.727 -28.328 -29.312 1 50.19 320 ALA A O 1
ATOM 2437 N N . MET B 1 1 ? 10.156 43.406 11.367 1 92.31 1 MET B N 1
ATOM 2438 C CA . MET B 1 1 ? 9.023 42.562 11.781 1 92.31 1 MET B CA 1
ATOM 2439 C C . MET B 1 1 ? 9.5 41.375 12.609 1 92.31 1 MET B C 1
ATOM 2441 O O . MET B 1 1 ? 10.477 40.719 12.25 1 92.31 1 MET B O 1
ATOM 2445 N N . LYS B 1 2 ? 8.898 41.281 13.766 1 97.31 2 LYS B N 1
ATOM 2446 C CA . LYS B 1 2 ? 9.242 40.188 14.664 1 97.31 2 LYS B CA 1
ATOM 2447 C C . LYS B 1 2 ? 8.227 39.031 14.562 1 97.31 2 LYS B C 1
ATOM 2449 O O . LYS B 1 2 ? 7.02 39.281 14.68 1 97.31 2 LYS B O 1
ATOM 2454 N N . GLY B 1 3 ? 8.758 37.844 14.273 1 98.5 3 GLY B N 1
ATOM 2455 C CA . GLY B 1 3 ? 7.895 36.656 14.18 1 98.5 3 GLY B CA 1
ATOM 2456 C C . GLY B 1 3 ? 8.062 35.719 15.352 1 98.5 3 GLY B C 1
ATOM 2457 O O . GLY B 1 3 ? 9.141 35.656 15.945 1 98.5 3 GLY B O 1
ATOM 2458 N N . VAL B 1 4 ? 6.992 35.062 15.641 1 98.81 4 VAL B N 1
ATOM 2459 C CA . VAL B 1 4 ? 7.016 34 16.656 1 98.81 4 VAL B CA 1
ATOM 2460 C C . VAL B 1 4 ? 6.398 32.719 16.078 1 98.81 4 VAL B C 1
ATOM 2462 O O . VAL B 1 4 ? 5.324 32.75 15.484 1 98.81 4 VAL B O 1
ATOM 2465 N N . PHE B 1 5 ? 7.113 31.625 16.141 1 98.81 5 PHE B N 1
ATOM 2466 C CA . PHE B 1 5 ? 6.562 30.297 15.883 1 98.81 5 PHE B CA 1
ATOM 2467 C C . PHE B 1 5 ? 6.285 29.578 17.203 1 98.81 5 PHE B C 1
ATOM 2469 O O . PHE B 1 5 ? 7.215 29.219 17.922 1 98.81 5 PHE B O 1
ATOM 2476 N N . LEU B 1 6 ? 5.059 29.219 17.453 1 98.69 6 LEU B N 1
ATOM 2477 C CA . LEU B 1 6 ? 4.645 28.891 18.812 1 98.69 6 LEU B CA 1
ATOM 2478 C C . LEU B 1 6 ? 4.863 27.422 19.094 1 98.69 6 LEU B C 1
ATOM 2480 O O . LEU B 1 6 ? 4.992 27.016 20.266 1 98.69 6 LEU B O 1
ATOM 2484 N N . ASP B 1 7 ? 4.906 26.547 18.125 1 98.38 7 ASP B N 1
ATOM 2485 C CA . ASP B 1 7 ? 4.906 25.109 18.359 1 98.38 7 ASP B CA 1
ATOM 2486 C C . ASP B 1 7 ? 5.617 24.375 17.234 1 98.38 7 ASP B C 1
ATOM 2488 O O . ASP B 1 7 ? 5.059 23.438 16.641 1 98.38 7 ASP B O 1
ATOM 2492 N N . LEU B 1 8 ? 6.883 24.703 17.047 1 98.25 8 LEU B N 1
ATOM 2493 C CA . LEU B 1 8 ? 7.699 24.219 15.945 1 98.25 8 LEU B CA 1
ATOM 2494 C C . LEU B 1 8 ? 7.781 22.688 15.961 1 98.25 8 LEU B C 1
ATOM 2496 O O . LEU B 1 8 ? 7.828 22.047 14.906 1 98.25 8 LEU B O 1
ATOM 2500 N N . ASN B 1 9 ? 7.672 22.078 17.125 1 97.06 9 ASN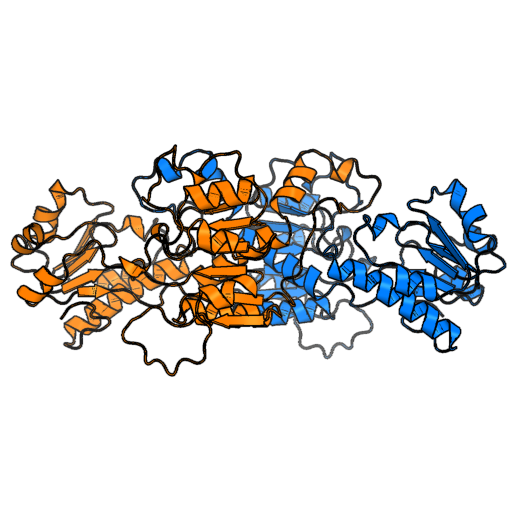 B N 1
ATOM 2501 C CA . ASN B 1 9 ? 7.852 20.625 17.25 1 97.06 9 ASN B CA 1
ATOM 2502 C C . ASN B 1 9 ? 6.672 19.859 16.641 1 97.06 9 ASN B C 1
ATOM 2504 O O . ASN B 1 9 ? 6.754 18.656 16.453 1 97.06 9 ASN B O 1
ATOM 2508 N N . THR B 1 10 ? 5.613 20.562 16.344 1 96.94 10 THR B N 1
ATOM 2509 C CA . THR B 1 10 ? 4.465 19.938 15.688 1 96.94 10 THR B CA 1
ATOM 2510 C C . THR B 1 10 ? 4.742 19.719 14.211 1 96.94 10 THR B C 1
ATOM 2512 O O . THR B 1 10 ? 4.016 18.969 13.547 1 96.94 10 THR B O 1
ATOM 2515 N N . VAL B 1 11 ? 5.816 20.312 13.695 1 97.5 11 VAL B N 1
ATOM 2516 C CA . VAL B 1 11 ? 6.113 20.203 12.273 1 97.5 11 VAL B CA 1
ATOM 2517 C C . VAL B 1 11 ? 7.535 19.672 12.078 1 97.5 11 VAL B C 1
ATOM 2519 O O . VAL B 1 11 ? 7.789 18.875 11.18 1 97.5 11 VAL B O 1
ATOM 2522 N N . ASP B 1 12 ? 8.422 20.109 12.93 1 97.31 12 ASP B N 1
ATOM 2523 C CA . ASP B 1 12 ? 9.844 19.859 12.734 1 97.31 12 ASP B CA 1
ATOM 2524 C C . ASP B 1 12 ? 10.406 18.984 13.852 1 97.31 12 ASP B C 1
ATOM 2526 O O . ASP B 1 12 ? 10.211 19.266 15.039 1 97.31 12 ASP B O 1
ATOM 2530 N N . ARG B 1 13 ? 11.07 17.922 13.438 1 94.56 13 ARG B N 1
ATOM 2531 C CA . ARG B 1 13 ? 11.75 17.047 14.391 1 94.56 13 ARG B CA 1
ATOM 2532 C C . ARG B 1 13 ? 13.266 17.156 14.234 1 94.56 13 ARG B C 1
ATOM 2534 O O . ARG B 1 13 ? 13.984 16.172 14.422 1 94.56 13 ARG B O 1
ATOM 2541 N N . GLY B 1 14 ? 13.672 18.234 13.852 1 95.94 14 GLY B N 1
ATOM 2542 C CA . GLY B 1 14 ? 15.094 18.469 13.664 1 95.94 14 GLY B CA 1
ATOM 2543 C C . GLY B 1 14 ? 15.594 18.047 12.297 1 95.94 14 GLY B C 1
ATOM 2544 O O . GLY B 1 14 ? 16.797 18.016 12.055 1 95.94 14 GLY B O 1
ATOM 2545 N N . ASP B 1 15 ? 14.703 17.75 11.422 1 96.31 15 ASP B N 1
ATOM 2546 C CA . ASP B 1 15 ? 15.117 17.188 10.141 1 96.31 15 ASP B CA 1
ATOM 2547 C C . ASP B 1 15 ? 14.719 18.109 8.992 1 96.31 15 ASP B C 1
ATOM 2549 O O . ASP B 1 15 ? 14.875 17.766 7.82 1 96.31 15 ASP B O 1
ATOM 2553 N N . LEU B 1 16 ? 14.172 19.281 9.258 1 97.94 16 LEU B N 1
ATOM 2554 C CA . LEU B 1 16 ? 13.727 20.203 8.219 1 97.94 16 LEU B CA 1
ATOM 2555 C C . LEU B 1 16 ? 14.695 21.375 8.07 1 97.94 16 LEU B C 1
ATOM 2557 O O . LEU B 1 16 ? 15.539 21.594 8.945 1 97.94 16 LEU B O 1
ATOM 2561 N N . ASP B 1 17 ? 14.656 22 6.914 1 98.44 17 ASP B N 1
ATOM 2562 C CA . ASP B 1 17 ? 15.422 23.219 6.66 1 98.44 17 ASP B CA 1
ATOM 2563 C C . ASP B 1 17 ? 14.602 24.453 6.996 1 98.44 17 ASP B C 1
ATOM 2565 O O . ASP B 1 17 ? 13.695 24.828 6.25 1 98.44 17 ASP B O 1
ATOM 2569 N N . LEU B 1 18 ? 14.992 25.109 8.055 1 98.38 18 LEU B N 1
ATOM 2570 C CA . LEU B 1 18 ? 14.25 26.266 8.539 1 98.38 18 LEU B CA 1
ATOM 2571 C C . LEU B 1 18 ? 14.828 27.562 7.988 1 98.38 18 LEU B C 1
ATOM 2573 O O . LEU B 1 18 ? 14.234 28.625 8.148 1 98.38 18 LEU B O 1
ATOM 2577 N N . GLU B 1 19 ? 15.922 27.469 7.297 1 98.25 19 GLU B N 1
ATOM 2578 C CA . GLU B 1 19 ? 16.672 28.656 6.926 1 98.25 19 GLU B CA 1
ATOM 2579 C C . GLU B 1 19 ? 15.852 29.578 6.027 1 98.25 19 GLU B C 1
ATOM 2581 O O . GLU B 1 19 ? 15.805 30.781 6.242 1 98.25 19 GLU B O 1
ATOM 2586 N N . PRO B 1 20 ? 15.203 28.984 5.023 1 98.5 20 PRO B N 1
ATOM 2587 C CA . PRO B 1 20 ? 14.375 29.891 4.207 1 98.5 20 PRO B CA 1
ATOM 2588 C C . PRO B 1 20 ? 13.32 30.625 5.02 1 98.5 20 PRO B C 1
ATOM 2590 O O . PRO B 1 20 ? 13.07 31.812 4.789 1 98.5 20 PRO B O 1
ATOM 2593 N N . LEU B 1 21 ? 12.688 29.969 5.98 1 98.56 21 LEU B N 1
ATOM 2594 C CA . LEU B 1 21 ? 11.688 30.609 6.828 1 98.56 21 LEU B CA 1
ATOM 2595 C C . LEU B 1 21 ? 12.32 31.688 7.711 1 98.56 21 LEU B C 1
ATOM 2597 O O . LEU B 1 21 ? 11.781 32.781 7.855 1 98.56 21 LEU B O 1
ATOM 2601 N N . ARG B 1 22 ? 13.445 31.406 8.289 1 98.25 22 ARG B N 1
ATOM 2602 C CA . ARG B 1 22 ? 14.156 32.344 9.156 1 98.25 22 ARG B CA 1
ATOM 2603 C C . ARG B 1 22 ? 14.484 33.625 8.422 1 98.25 22 ARG B C 1
ATOM 2605 O O . ARG B 1 22 ? 14.469 34.719 9.016 1 98.25 22 ARG B O 1
ATOM 2612 N N . ARG B 1 23 ? 14.695 33.531 7.16 1 98 23 ARG B N 1
ATOM 2613 C CA . ARG B 1 23 ? 15.102 34.688 6.359 1 98 23 ARG B CA 1
ATOM 2614 C C . ARG B 1 23 ? 13.891 35.531 5.984 1 98 23 ARG B C 1
ATOM 2616 O O . ARG B 1 23 ? 14.047 36.656 5.547 1 98 23 ARG B O 1
ATOM 2623 N N . ALA B 1 24 ? 12.742 35 6.199 1 98 24 ALA B N 1
ATOM 2624 C CA . ALA B 1 24 ? 11.539 35.719 5.777 1 98 24 ALA B CA 1
ATOM 2625 C C . ALA B 1 24 ? 11.281 36.938 6.648 1 98 24 ALA B C 1
ATOM 2627 O O . ALA B 1 24 ? 10.578 37.844 6.234 1 98 24 ALA B O 1
ATOM 2628 N N . LEU B 1 25 ? 11.789 36.969 7.855 1 98.25 25 LEU B N 1
ATOM 2629 C CA . LEU B 1 25 ? 11.656 38.094 8.773 1 98.25 25 LEU B CA 1
ATOM 2630 C C . LEU B 1 25 ? 13 38.438 9.414 1 98.25 25 LEU B C 1
ATOM 2632 O O . LEU B 1 25 ? 13.883 37.594 9.516 1 98.25 25 LEU B O 1
ATOM 2636 N N . PRO B 1 26 ? 13.125 39.688 9.852 1 97.44 26 PRO B N 1
ATOM 2637 C CA . PRO B 1 26 ? 14.391 40.094 10.469 1 97.44 26 PRO B CA 1
ATOM 2638 C C . PRO B 1 26 ? 14.617 39.469 11.836 1 97.44 26 PRO B C 1
ATOM 2640 O O . PRO B 1 26 ? 15.758 39.219 12.234 1 97.44 26 PRO B O 1
ATOM 2643 N N . GLU B 1 27 ? 13.555 39.188 12.555 1 97.81 27 GLU B N 1
ATOM 2644 C CA . GLU B 1 27 ? 13.648 38.625 13.906 1 97.81 27 GLU B CA 1
ATOM 2645 C C . GLU B 1 27 ? 12.633 37.531 14.117 1 97.81 27 GLU B C 1
ATOM 2647 O O . GLU B 1 27 ? 11.484 37.625 13.688 1 97.81 27 GLU B O 1
ATOM 2652 N N . TRP B 1 28 ? 13.148 36.438 14.766 1 98.25 28 TRP B N 1
ATOM 2653 C CA . TRP B 1 28 ? 12.273 35.312 15.062 1 98.25 28 TRP B CA 1
ATOM 2654 C C . TRP B 1 28 ? 12.461 34.844 16.5 1 98.25 28 TRP B C 1
ATOM 2656 O O . TRP B 1 28 ? 13.57 34.906 17.047 1 98.25 28 TRP B O 1
ATOM 2666 N N . ALA B 1 29 ? 11.406 34.438 17.078 1 98.44 29 ALA B N 1
ATOM 2667 C CA . ALA B 1 29 ? 11.461 33.531 18.219 1 98.44 29 ALA B CA 1
ATOM 2668 C C . ALA B 1 29 ? 10.758 32.219 17.891 1 98.44 29 ALA B C 1
ATOM 2670 O O . ALA B 1 29 ? 9.578 32.188 17.531 1 98.44 29 ALA B O 1
ATOM 2671 N N . PHE B 1 30 ? 11.492 31.141 17.906 1 98.38 30 PHE B N 1
ATOM 2672 C CA . PHE B 1 30 ? 10.938 29.812 17.703 1 98.38 30 PHE B CA 1
ATOM 2673 C C . PHE B 1 30 ? 10.766 29.078 19.016 1 98.38 30 PHE B C 1
ATOM 2675 O O . PHE B 1 30 ? 11.711 29 19.812 1 98.38 30 PHE B O 1
ATOM 2682 N N . PHE B 1 31 ? 9.586 28.578 19.25 1 98.5 31 PHE B N 1
ATOM 2683 C CA . PHE B 1 31 ? 9.336 27.75 20.406 1 98.5 31 PHE B CA 1
ATOM 2684 C C . PHE B 1 31 ? 8.93 26.344 19.984 1 98.5 31 PHE B C 1
ATOM 2686 O O . PHE B 1 31 ? 8.094 26.172 19.109 1 98.5 31 PHE B O 1
ATOM 2693 N N . ASP B 1 32 ? 9.477 25.328 20.594 1 97.56 32 ASP B N 1
ATOM 2694 C CA . ASP B 1 32 ? 9.102 23.938 20.312 1 97.56 32 ASP B CA 1
ATOM 2695 C C . ASP B 1 32 ? 7.664 23.672 20.734 1 97.56 32 ASP B C 1
ATOM 2697 O O . ASP B 1 32 ? 6.91 23.016 20.016 1 97.56 32 ASP B O 1
ATOM 2701 N N . THR B 1 33 ? 7.383 24.109 21.859 1 97.19 33 THR B N 1
ATOM 2702 C CA . THR B 1 33 ? 6.043 24 22.438 1 97.19 33 THR B CA 1
ATOM 2703 C C . THR B 1 33 ? 5.66 25.281 23.156 1 97.19 33 THR B C 1
ATOM 2705 O O . THR B 1 33 ? 6.531 26.078 23.516 1 97.19 33 THR B O 1
ATOM 2708 N N . THR B 1 34 ? 4.402 25.531 23.172 1 98 34 THR B N 1
ATOM 2709 C CA . THR B 1 34 ? 3.854 26.656 23.922 1 98 34 THR B CA 1
ATOM 2710 C C . THR B 1 34 ? 2.652 26.219 24.766 1 98 34 THR B C 1
ATOM 2712 O O . THR B 1 34 ? 1.671 25.703 24.219 1 98 34 THR B O 1
ATOM 2715 N N . ARG B 1 35 ? 2.793 26.438 26.219 1 94.38 35 ARG B N 1
ATOM 2716 C CA . ARG B 1 35 ? 1.664 26.188 27.125 1 94.38 35 ARG B CA 1
ATOM 2717 C C . ARG B 1 35 ? 0.706 27.375 27.125 1 94.38 35 ARG B C 1
ATOM 2719 O O . ARG B 1 35 ? 1.108 28.516 26.844 1 94.38 35 ARG B O 1
ATOM 2726 N N . PRO B 1 36 ? -0.483 27.062 27.328 1 96.19 36 PRO B N 1
ATOM 2727 C CA . PRO B 1 36 ? -1.487 28.125 27.297 1 96.19 36 PRO B CA 1
ATOM 2728 C C . PRO B 1 36 ? -1.074 29.359 28.094 1 96.19 36 PRO B C 1
ATOM 2730 O O . PRO B 1 36 ? -1.271 30.484 27.656 1 96.19 36 PRO B O 1
ATOM 2733 N N . GLN B 1 37 ? -0.479 29.203 29.203 1 96.31 37 GLN B N 1
ATOM 2734 C CA . GLN B 1 37 ? -0.135 30.312 30.094 1 96.31 37 GLN B CA 1
ATOM 2735 C C . GLN B 1 37 ? 1.037 31.125 29.547 1 96.31 37 GLN B C 1
ATOM 2737 O O . GLN B 1 37 ? 1.302 32.219 30.016 1 96.31 37 GLN B O 1
ATOM 2742 N N . GLU B 1 38 ? 1.722 30.531 28.578 1 98.06 38 GLU B N 1
ATOM 2743 C CA . GLU B 1 38 ? 2.891 31.203 28 1 98.06 38 GLU B CA 1
ATOM 2744 C C . GLU B 1 38 ? 2.508 32.031 26.766 1 98.06 38 GLU B C 1
ATOM 2746 O O . GLU B 1 38 ? 3.283 32.875 26.312 1 98.06 38 GLU B O 1
ATOM 2751 N N . THR B 1 39 ? 1.367 31.781 26.219 1 98.44 39 THR B N 1
ATOM 2752 C CA . THR B 1 39 ? 1.019 32.25 24.891 1 98.44 39 THR B CA 1
ATOM 2753 C C . THR B 1 39 ? 0.968 33.781 24.859 1 98.44 39 THR B C 1
ATOM 2755 O O . THR B 1 39 ? 1.561 34.406 23.969 1 98.44 39 THR B O 1
ATOM 2758 N N . ALA B 1 40 ? 0.344 34.375 25.844 1 97.81 40 ALA B N 1
ATOM 2759 C CA . ALA B 1 40 ? 0.169 35.844 25.875 1 97.81 40 ALA B CA 1
ATOM 2760 C C . ALA B 1 40 ? 1.517 36.562 25.859 1 97.81 40 ALA B C 1
ATOM 2762 O O . ALA B 1 40 ? 1.727 37.469 25.062 1 97.81 40 ALA B O 1
ATOM 2763 N N . ASP B 1 41 ? 2.383 36.125 26.703 1 98 41 ASP B N 1
ATOM 2764 C CA . ASP B 1 41 ? 3.707 36.75 26.797 1 98 41 ASP B CA 1
ATOM 2765 C C . ASP B 1 41 ? 4.48 36.594 25.5 1 98 41 ASP B C 1
ATOM 2767 O O . ASP B 1 41 ? 5.164 37.5 25.062 1 98 41 ASP B O 1
ATOM 2771 N N . ARG B 1 42 ? 4.32 35.438 24.844 1 98.25 42 ARG B N 1
ATOM 2772 C CA . ARG B 1 42 ? 5.117 35.125 23.672 1 98.25 42 ARG B CA 1
ATOM 2773 C C . ARG B 1 42 ? 4.629 35.875 22.453 1 98.25 42 ARG B C 1
ATOM 2775 O O . ARG B 1 42 ? 5.418 36.219 21.562 1 98.25 42 ARG B O 1
ATOM 2782 N N . ILE B 1 43 ? 3.381 36.219 22.438 1 98.38 43 ILE B N 1
ATOM 2783 C CA . ILE B 1 43 ? 2.877 36.844 21.219 1 98.38 43 ILE B CA 1
ATOM 2784 C C . ILE B 1 43 ? 2.773 38.344 21.422 1 98.38 43 ILE B C 1
ATOM 2786 O O . ILE B 1 43 ? 2.496 39.094 20.484 1 98.38 43 ILE B O 1
ATOM 2790 N N . HIS B 1 44 ? 3.016 38.875 22.625 1 97.44 44 HIS B N 1
ATOM 2791 C CA . HIS B 1 44 ? 2.758 40.25 23.016 1 97.44 44 HIS B CA 1
ATOM 2792 C C . HIS B 1 44 ? 3.484 41.219 22.109 1 97.44 44 HIS B C 1
ATOM 2794 O O . HIS B 1 44 ? 2.939 42.281 21.75 1 97.44 44 HIS B O 1
ATOM 2800 N N . HIS B 1 45 ? 4.664 40.969 21.766 1 96.56 45 HIS B N 1
ATOM 2801 C CA . HIS B 1 45 ? 5.441 41.906 20.969 1 96.56 45 HIS B CA 1
ATOM 2802 C C . HIS B 1 45 ? 5.613 41.406 19.531 1 96.56 45 HIS B C 1
ATOM 2804 O O . HIS B 1 45 ? 6.395 41.969 18.766 1 96.56 45 HIS B O 1
ATOM 2810 N N . ALA B 1 46 ? 4.965 40.344 19.188 1 98.12 46 ALA B N 1
ATOM 2811 C CA . ALA B 1 46 ? 5.109 39.75 17.859 1 98.12 46 ALA B CA 1
ATOM 2812 C C . ALA B 1 46 ? 4.273 40.531 16.828 1 98.12 46 ALA B C 1
ATOM 2814 O O . ALA B 1 46 ? 3.164 40.969 17.125 1 98.12 46 ALA B O 1
ATOM 2815 N N . GLU B 1 47 ? 4.766 40.656 15.641 1 98.62 47 GLU B N 1
ATOM 2816 C CA . GLU B 1 47 ? 4.016 41.188 14.508 1 98.62 47 GLU B CA 1
ATOM 2817 C C . GLU B 1 47 ? 3.463 40.062 13.633 1 98.62 47 GLU B C 1
ATOM 2819 O O . GLU B 1 47 ? 2.49 40.25 12.898 1 98.62 47 GLU B O 1
ATOM 2824 N N . VAL B 1 48 ? 4.133 38.906 13.617 1 98.69 48 VAL B N 1
ATOM 2825 C CA . VAL B 1 48 ? 3.703 37.688 12.922 1 98.69 48 VAL B CA 1
ATOM 2826 C C . VAL B 1 48 ? 3.701 36.531 13.898 1 98.69 48 VAL B C 1
ATOM 2828 O O . VAL B 1 48 ? 4.672 36.312 14.633 1 98.69 48 VAL B O 1
ATOM 2831 N N . VAL B 1 49 ? 2.619 35.812 13.93 1 98.81 49 VAL B N 1
ATOM 2832 C CA . VAL B 1 49 ? 2.543 34.625 14.742 1 98.81 49 VAL B CA 1
ATOM 2833 C C . VAL B 1 49 ? 2.248 33.406 13.859 1 98.81 49 VAL B C 1
ATOM 2835 O O . VAL B 1 49 ? 1.346 33.438 13.016 1 98.81 49 VAL B O 1
ATOM 2838 N N . VAL B 1 50 ? 3.059 32.375 13.977 1 98.81 50 VAL B N 1
ATOM 2839 C CA . VAL B 1 50 ? 2.822 31.094 13.344 1 98.81 50 VAL B CA 1
ATOM 2840 C C . VAL B 1 50 ? 2.389 30.078 14.391 1 98.81 50 VAL B C 1
ATOM 2842 O O . VAL B 1 50 ? 3.008 29.969 15.453 1 98.81 50 VAL B O 1
ATOM 2845 N N . THR B 1 51 ? 1.312 29.391 14.133 1 98.62 51 THR B N 1
ATOM 2846 C CA . THR B 1 51 ? 0.819 28.359 15.039 1 98.62 51 THR B CA 1
ATOM 2847 C C . THR B 1 51 ? 0.281 27.172 14.258 1 98.62 51 THR B C 1
ATOM 2849 O O . THR B 1 51 ? -0.322 27.328 13.195 1 98.62 51 THR B O 1
ATOM 2852 N N . ASN B 1 52 ? 0.518 26.016 14.75 1 97.5 52 ASN B N 1
ATOM 2853 C CA . ASN B 1 52 ? -0.133 24.812 14.242 1 97.5 52 ASN B CA 1
ATOM 2854 C C . ASN B 1 52 ? -1.304 24.391 15.125 1 97.5 52 ASN B C 1
ATOM 2856 O O . ASN B 1 52 ? -2.432 24.25 14.641 1 97.5 52 ASN B O 1
ATOM 2860 N N . LYS B 1 53 ? -1.049 24.344 16.453 1 96.38 53 LYS B N 1
ATOM 2861 C CA . LYS B 1 53 ? -2.104 23.812 17.312 1 96.38 53 LYS B CA 1
ATOM 2862 C C . LYS B 1 53 ? -2.316 24.688 18.531 1 96.38 53 LYS B C 1
ATOM 2864 O O . LYS B 1 53 ? -3.303 24.531 19.266 1 96.38 53 LYS B O 1
ATOM 2869 N N . VAL B 1 54 ? -1.438 25.625 18.844 1 97.75 54 VAL B N 1
ATOM 2870 C CA . VAL B 1 54 ? -1.642 26.547 19.953 1 97.75 54 VAL B CA 1
ATOM 2871 C C . VAL B 1 54 ? -2.871 27.422 19.688 1 97.75 54 VAL B C 1
ATOM 2873 O O . VAL B 1 54 ? -3.012 27.984 18.594 1 97.75 54 VAL B O 1
ATOM 2876 N N . ALA B 1 55 ? -3.674 27.516 20.656 1 97.12 55 ALA B N 1
ATOM 2877 C CA . ALA B 1 55 ? -4.926 28.266 20.5 1 97.12 55 ALA B CA 1
ATOM 2878 C C . ALA B 1 55 ? -4.684 29.766 20.562 1 97.12 55 ALA B C 1
ATOM 2880 O O . ALA B 1 55 ? -3.891 30.25 21.375 1 97.12 55 ALA B O 1
ATOM 2881 N N . LEU B 1 56 ? -5.277 30.438 19.672 1 97.94 56 LEU B N 1
ATOM 2882 C CA . LEU B 1 56 ? -5.332 31.891 19.672 1 97.94 56 LEU B CA 1
ATOM 2883 C C . LEU B 1 56 ? -6.777 32.375 19.719 1 97.94 56 LEU B C 1
ATOM 2885 O O . LEU B 1 56 ? -7.418 32.531 18.672 1 97.94 56 LEU B O 1
ATOM 2889 N N . ASP B 1 57 ? -7.246 32.594 20.938 1 97.69 57 ASP B N 1
ATOM 2890 C CA . ASP B 1 57 ? -8.625 33.062 21.078 1 97.69 57 ASP B CA 1
ATOM 2891 C C . ASP B 1 57 ? -8.711 34.562 21.141 1 97.69 57 ASP B C 1
ATOM 2893 O O . ASP B 1 57 ? -7.695 35.25 21 1 97.69 57 ASP B O 1
ATOM 2897 N N . ARG B 1 58 ? -9.859 35.062 21.281 1 97.44 58 ARG B N 1
ATOM 2898 C CA . ARG B 1 58 ? -10.133 36.5 21.266 1 97.44 58 ARG B CA 1
ATOM 2899 C C . ARG B 1 58 ? -9.336 37.219 22.344 1 97.44 58 ARG B C 1
ATOM 2901 O O . ARG B 1 58 ? -8.75 38.281 22.094 1 97.44 58 ARG B O 1
ATOM 2908 N N . ASN B 1 59 ? -9.297 36.656 23.547 1 97.56 59 ASN B N 1
ATOM 2909 C CA . ASN B 1 59 ? -8.594 37.281 24.656 1 97.56 59 ASN B CA 1
ATOM 2910 C C . ASN B 1 59 ? -7.094 37.375 24.391 1 97.56 59 ASN B C 1
ATOM 2912 O O . ASN B 1 59 ? -6.477 38.406 24.641 1 97.56 59 ASN B O 1
ATOM 2916 N N . LEU B 1 60 ? -6.555 36.312 23.891 1 97.62 60 LEU B N 1
ATOM 2917 C CA . LEU B 1 60 ? -5.129 36.312 23.578 1 97.62 60 LEU B CA 1
ATOM 2918 C C . LEU B 1 60 ? -4.797 37.312 22.484 1 97.62 60 LEU B C 1
ATOM 2920 O O . LEU B 1 60 ? -3.777 38 22.562 1 97.62 60 LEU B O 1
ATOM 2924 N N . LEU B 1 61 ? -5.605 37.406 21.469 1 97.19 61 LEU B N 1
ATOM 2925 C CA . LEU B 1 61 ? -5.375 38.344 20.375 1 97.19 61 LEU B CA 1
ATOM 2926 C C . LEU B 1 61 ? -5.426 39.781 20.859 1 97.19 61 LEU B C 1
ATOM 2928 O O . LEU B 1 61 ? -4.703 40.656 20.344 1 97.19 61 LEU B O 1
ATOM 2932 N N . ALA B 1 62 ? -6.242 39.969 21.875 1 95.81 62 ALA B N 1
ATOM 2933 C CA . ALA B 1 62 ? -6.352 41.312 22.453 1 95.81 62 ALA B CA 1
ATOM 2934 C C . ALA B 1 62 ? -5.062 41.719 23.172 1 95.81 62 ALA B C 1
ATOM 2936 O O . ALA B 1 62 ? -4.77 42.906 23.328 1 95.81 62 ALA B O 1
ATOM 2937 N N . GLU B 1 63 ? -4.324 40.688 23.531 1 94.25 63 GLU B N 1
ATOM 2938 C CA . GLU B 1 63 ? -3.084 40.906 24.281 1 94.25 63 GLU B CA 1
ATOM 2939 C C . GLU B 1 63 ? -1.898 41.062 23.328 1 94.25 63 GLU B C 1
ATOM 2941 O O . GLU B 1 63 ? -0.75 41.156 23.766 1 94.25 63 GLU B O 1
ATOM 2946 N N . ALA B 1 64 ? -2.105 41.125 22.109 1 96.75 64 ALA B N 1
ATOM 2947 C CA . ALA B 1 64 ? -1.046 41.25 21.109 1 96.75 64 ALA B CA 1
ATOM 2948 C C . ALA B 1 64 ? -1.225 42.5 20.25 1 96.75 64 ALA B C 1
ATOM 2950 O O . ALA B 1 64 ? -1.535 42.406 19.062 1 96.75 64 ALA B O 1
ATOM 2951 N N . PRO B 1 65 ? -0.927 43.625 20.828 1 96 65 PRO B N 1
ATOM 2952 C CA . PRO B 1 65 ? -1.25 44.906 20.156 1 96 65 PRO B CA 1
ATOM 2953 C C . PRO B 1 65 ? -0.437 45.125 18.891 1 96 65 PRO B C 1
ATOM 2955 O O . PRO B 1 65 ? -0.841 45.906 18.016 1 96 65 PRO B O 1
ATOM 2958 N N . ARG B 1 66 ? 0.651 44.438 18.703 1 97.81 66 ARG B N 1
ATOM 2959 C CA . ARG B 1 66 ? 1.514 44.688 17.547 1 97.81 66 ARG B CA 1
ATOM 2960 C C . ARG B 1 66 ? 1.255 43.656 16.438 1 97.81 66 ARG B C 1
ATOM 2962 O O . ARG B 1 66 ? 1.829 43.75 15.352 1 97.81 66 ARG B O 1
ATOM 2969 N N . LEU B 1 67 ? 0.451 42.656 16.688 1 98.06 67 LEU B N 1
ATOM 2970 C CA . LEU B 1 67 ? 0.233 41.531 15.773 1 98.06 67 LEU B CA 1
ATOM 2971 C C . LEU B 1 67 ? -0.385 42.031 14.469 1 98.06 67 LEU B C 1
ATOM 2973 O O . LEU B 1 67 ? -1.357 42.781 14.477 1 98.06 67 LEU B O 1
ATOM 2977 N N . ARG B 1 68 ? 0.192 41.531 13.32 1 97.88 68 ARG B N 1
ATOM 2978 C CA . ARG B 1 68 ? -0.255 42 12.016 1 97.88 68 ARG B CA 1
ATOM 2979 C C . ARG B 1 68 ? -0.635 40.844 11.109 1 97.88 68 ARG B C 1
ATOM 2981 O O . ARG B 1 68 ? -1.343 41.031 10.117 1 97.88 68 ARG B O 1
ATOM 2988 N N . LEU B 1 69 ? -0.16 39.625 11.391 1 98.31 69 LEU B N 1
ATOM 2989 C CA . LEU B 1 69 ? -0.389 38.469 10.57 1 98.31 69 LEU B CA 1
ATOM 2990 C C . LEU B 1 69 ? -0.371 37.188 11.422 1 98.31 69 LEU B C 1
ATOM 2992 O O . LEU B 1 69 ? 0.482 37.031 12.297 1 98.31 69 LEU B O 1
ATOM 2996 N N . ILE B 1 70 ? -1.324 36.344 11.227 1 98.62 70 ILE B N 1
ATOM 2997 C CA . ILE B 1 70 ? -1.313 35 11.789 1 98.62 70 ILE B CA 1
ATOM 2998 C C . ILE B 1 70 ? -1.196 33.969 10.672 1 98.62 70 ILE B C 1
ATOM 3000 O O . ILE B 1 70 ? -1.965 34 9.711 1 98.62 70 ILE B O 1
ATOM 3004 N N . CYS B 1 71 ? -0.212 33.094 10.75 1 98.62 71 CYS B N 1
ATOM 3005 C CA . CYS B 1 71 ? -0.058 31.984 9.82 1 98.62 71 CYS B CA 1
ATOM 3006 C C . CYS B 1 71 ? -0.325 30.641 10.516 1 98.62 71 CYS B C 1
ATOM 3008 O O . CYS B 1 71 ? 0.364 30.297 11.477 1 98.62 71 CYS B O 1
ATOM 3010 N N . ALA B 1 72 ? -1.325 29.984 10.047 1 98.19 72 ALA B N 1
ATOM 3011 C CA . ALA B 1 72 ? -1.512 28.594 10.469 1 98.19 72 ALA B CA 1
ATOM 3012 C C . ALA B 1 72 ? -0.544 27.672 9.75 1 98.19 72 ALA B C 1
ATOM 3014 O O . ALA B 1 72 ? -0.453 27.688 8.516 1 98.19 72 ALA B O 1
ATOM 3015 N N . ALA B 1 73 ? 0.201 26.875 10.492 1 98.06 73 ALA B N 1
ATOM 3016 C CA . ALA B 1 73 ? 1.064 25.859 9.906 1 98.06 73 ALA B CA 1
ATOM 3017 C C . ALA B 1 73 ? 0.283 24.578 9.625 1 98.06 73 ALA B C 1
ATOM 3019 O O . ALA B 1 73 ? 0.715 23.484 10 1 98.06 73 ALA B O 1
ATOM 3020 N N . ALA B 1 74 ? -0.896 24.656 9.086 1 95.94 74 ALA B N 1
ATOM 3021 C CA . ALA B 1 74 ? -1.856 23.609 8.719 1 95.94 74 ALA B CA 1
ATOM 3022 C C . ALA B 1 74 ? -2.922 24.172 7.773 1 95.94 74 ALA B C 1
ATOM 3024 O O . ALA B 1 74 ? -3.012 25.375 7.562 1 95.94 74 ALA B O 1
ATOM 3025 N N . THR B 1 75 ? -3.643 23.25 7.191 1 92.75 75 THR B N 1
ATOM 3026 C CA . THR B 1 75 ? -4.809 23.672 6.422 1 92.75 75 THR B CA 1
ATOM 3027 C C . THR B 1 75 ? -5.934 24.109 7.352 1 92.75 75 THR B C 1
ATOM 3029 O O . THR B 1 75 ? -6.598 25.125 7.09 1 92.75 75 THR B O 1
ATOM 3032 N N . GLY B 1 76 ? -6.109 23.344 8.398 1 89.5 76 GLY B N 1
ATOM 3033 C CA . GLY B 1 76 ? -7.129 23.688 9.383 1 89.5 76 GLY B CA 1
ATOM 3034 C C . GLY B 1 76 ? -6.746 24.859 10.258 1 89.5 76 GLY B C 1
ATOM 3035 O O . GLY B 1 76 ? -5.566 25.047 10.562 1 89.5 76 GLY B O 1
ATOM 3036 N N . THR B 1 77 ? -7.762 25.672 10.664 1 93.12 77 THR B N 1
ATOM 3037 C CA . THR B 1 77 ? -7.512 26.859 11.477 1 93.12 77 THR B CA 1
ATOM 3038 C C . THR B 1 77 ? -8.43 26.875 12.703 1 93.12 77 THR B C 1
ATOM 3040 O O . THR B 1 77 ? -8.781 27.938 13.203 1 93.12 77 THR B O 1
ATOM 3043 N N . ASN B 1 78 ? -8.789 25.672 13.125 1 87.44 78 ASN B N 1
ATOM 3044 C CA . ASN B 1 78 ? -9.781 25.547 14.188 1 87.44 78 ASN B CA 1
ATOM 3045 C C . ASN B 1 78 ? -9.266 26.125 15.5 1 87.44 78 ASN B C 1
ATOM 3047 O O . ASN B 1 78 ? -10.055 26.531 16.359 1 87.44 78 ASN B O 1
ATOM 3051 N N . ASN B 1 79 ? -8.008 26.25 15.688 1 94.19 79 ASN B N 1
ATOM 3052 C CA . ASN B 1 79 ? -7.414 26.719 16.938 1 94.19 79 ASN B CA 1
ATOM 3053 C C . ASN B 1 79 ? -7.281 28.25 16.938 1 94.19 79 ASN B C 1
ATOM 3055 O O . ASN B 1 79 ? -6.844 28.828 17.922 1 94.19 79 ASN B O 1
ATOM 3059 N N . ILE B 1 80 ? -7.73 28.938 15.922 1 97.25 80 ILE B N 1
ATOM 3060 C CA . ILE B 1 80 ? -7.602 30.391 15.797 1 97.25 80 ILE B CA 1
ATOM 3061 C C . ILE B 1 80 ? -8.984 31.031 15.734 1 97.25 80 ILE B C 1
ATOM 3063 O O . ILE B 1 80 ? -9.844 30.578 14.969 1 97.25 80 ILE B O 1
ATOM 3067 N N . ASP B 1 81 ? -9.234 32 16.562 1 97.44 81 ASP B N 1
ATOM 3068 C CA . ASP B 1 81 ? -10.461 32.781 16.453 1 97.44 81 ASP B CA 1
ATOM 3069 C C . ASP B 1 81 ? -10.398 33.75 15.258 1 97.44 81 ASP B C 1
ATOM 3071 O O . ASP B 1 81 ? -10.062 34.906 15.414 1 97.44 81 ASP B O 1
ATOM 3075 N N . ILE B 1 82 ? -10.805 33.25 14.172 1 96.69 82 ILE B N 1
ATOM 3076 C CA . ILE B 1 82 ? -10.703 33.938 12.906 1 96.69 82 ILE B CA 1
ATOM 3077 C C . ILE B 1 82 ? -11.57 35.219 12.953 1 96.69 82 ILE B C 1
ATOM 3079 O O . ILE B 1 82 ? -11.219 36.25 12.375 1 96.69 82 ILE B O 1
ATOM 3083 N N . GLY B 1 83 ? -12.711 35.156 13.562 1 96 83 GLY B N 1
ATOM 3084 C CA . GLY B 1 83 ? -13.57 36.312 13.719 1 96 83 GLY B CA 1
ATOM 3085 C C . GLY B 1 83 ? -12.906 37.438 14.492 1 96 83 GLY B C 1
ATOM 3086 O O . GLY B 1 83 ? -12.953 38.594 14.07 1 96 83 GLY B O 1
ATOM 3087 N N . ALA B 1 84 ? -12.32 37.094 15.594 1 96.81 84 ALA B N 1
ATOM 3088 C CA . ALA B 1 84 ? -11.617 38.094 16.406 1 96.81 84 ALA B CA 1
ATOM 3089 C C . ALA B 1 84 ? -10.461 38.688 15.633 1 96.81 84 ALA B C 1
ATOM 3091 O O . ALA B 1 84 ? -10.219 39.906 15.727 1 96.81 84 ALA B O 1
ATOM 3092 N N . ALA B 1 85 ? -9.711 37.875 14.922 1 97.38 85 ALA B N 1
ATOM 3093 C CA . ALA B 1 85 ? -8.609 38.375 14.094 1 97.38 85 ALA B CA 1
ATOM 3094 C C . ALA B 1 85 ? -9.117 39.375 13.047 1 97.38 85 ALA B C 1
ATOM 3096 O O . ALA B 1 85 ? -8.539 40.438 12.867 1 97.38 85 ALA B O 1
ATOM 3097 N N . ALA B 1 86 ? -10.195 39.062 12.422 1 96.31 86 ALA B N 1
ATOM 3098 C CA . ALA B 1 86 ? -10.789 39.906 11.391 1 96.31 86 ALA B CA 1
ATOM 3099 C C . ALA B 1 86 ? -11.227 41.25 11.969 1 96.31 86 ALA B C 1
ATOM 3101 O O . ALA B 1 86 ? -11.039 42.312 11.344 1 96.31 86 ALA B O 1
ATOM 3102 N N . GLN B 1 87 ? -11.812 41.219 13.094 1 95.88 87 GLN B N 1
ATOM 3103 C CA . GLN B 1 87 ? -12.273 42.438 13.758 1 95.88 87 GLN B CA 1
ATOM 3104 C C . GLN B 1 87 ? -11.109 43.406 14.023 1 95.88 87 GLN B C 1
ATOM 3106 O O . GLN B 1 87 ? -11.297 44.625 14.031 1 95.88 87 GLN B O 1
ATOM 3111 N N . ARG B 1 88 ? -10.008 42.875 14.156 1 95.5 88 ARG B N 1
ATOM 3112 C CA . ARG B 1 88 ? -8.82 43.688 14.453 1 95.5 88 ARG B CA 1
ATOM 3113 C C . ARG B 1 88 ? -8.023 43.969 13.188 1 95.5 88 ARG B C 1
ATOM 3115 O O . ARG B 1 88 ? -6.961 44.594 13.25 1 95.5 88 ARG B O 1
ATOM 3122 N N . GLY B 1 89 ? -8.516 43.438 12.062 1 95.12 89 GLY B N 1
ATOM 3123 C CA . GLY B 1 89 ? -7.844 43.656 10.789 1 95.12 89 GLY B CA 1
ATOM 3124 C C . GLY B 1 89 ? -6.582 42.812 10.641 1 95.12 89 GLY B C 1
ATOM 3125 O O . GLY B 1 89 ? -5.656 43.219 9.93 1 95.12 89 GLY B O 1
ATOM 3126 N N . ILE B 1 90 ? -6.484 41.719 11.32 1 96.88 90 ILE B N 1
ATOM 3127 C CA . ILE B 1 90 ? -5.332 40.812 11.25 1 96.88 90 ILE B CA 1
ATOM 3128 C C . ILE B 1 90 ? -5.629 39.656 10.289 1 96.88 90 ILE B C 1
ATOM 3130 O O . ILE B 1 90 ? -6.438 38.781 10.602 1 96.88 90 ILE B O 1
ATOM 3134 N N . PRO B 1 91 ? -4.977 39.594 9.133 1 97.56 91 PRO B N 1
ATOM 3135 C CA . PRO B 1 91 ? -5.195 38.438 8.25 1 97.56 91 PRO B CA 1
ATOM 3136 C C . PRO B 1 91 ? -4.691 37.156 8.852 1 97.56 91 PRO B C 1
ATOM 3138 O O . PRO B 1 91 ? -3.65 37.125 9.516 1 97.56 91 PRO B O 1
ATOM 3141 N N . VAL B 1 92 ? -5.512 36.094 8.711 1 98.31 92 VAL B N 1
ATOM 3142 C CA . VAL B 1 92 ? -5.125 34.719 9.023 1 98.31 92 VAL B CA 1
ATOM 3143 C C . VAL B 1 92 ? -4.914 33.938 7.734 1 98.31 92 VAL B C 1
ATOM 3145 O O . VAL B 1 92 ? -5.816 33.875 6.895 1 98.31 92 VAL B O 1
ATOM 3148 N N . CYS B 1 93 ? -3.689 33.438 7.523 1 98.19 93 CYS B N 1
ATOM 3149 C CA . CYS B 1 93 ? -3.33 32.656 6.344 1 98.19 93 CYS B CA 1
ATOM 3150 C C . CYS B 1 93 ? -3.006 31.234 6.727 1 98.19 93 CYS B C 1
ATOM 3152 O O . CYS B 1 93 ? -2.441 30.969 7.793 1 98.19 93 CYS B O 1
ATOM 3154 N N . ASN B 1 94 ? -3.445 30.297 5.902 1 97.69 94 ASN B N 1
ATOM 3155 C CA . ASN B 1 94 ? -3.139 28.906 6.211 1 97.69 94 ASN B CA 1
ATOM 3156 C C . ASN B 1 94 ? -2.248 28.281 5.141 1 97.69 94 ASN B C 1
ATOM 3158 O O . ASN B 1 94 ? -1.808 28.953 4.215 1 97.69 94 ASN B O 1
ATOM 3162 N N . ALA B 1 95 ? -1.763 27.078 5.395 1 97.19 95 ALA B N 1
ATOM 3163 C CA . ALA B 1 95 ? -1.002 26.281 4.434 1 97.19 95 ALA B CA 1
ATOM 3164 C C . ALA B 1 95 ? -1.92 25.359 3.627 1 97.19 95 ALA B C 1
ATOM 3166 O O . ALA B 1 95 ? -2.756 24.656 4.195 1 97.19 95 ALA B O 1
ATOM 3167 N N . ARG B 1 96 ? -1.8 25.422 2.303 1 95.12 96 ARG B N 1
ATOM 3168 C CA . ARG B 1 96 ? -2.676 24.625 1.453 1 95.12 96 ARG B CA 1
ATOM 3169 C C . ARG B 1 96 ? -1.867 23.703 0.552 1 95.12 96 ARG B C 1
ATOM 3171 O O . ARG B 1 96 ? -0.732 24.016 0.187 1 95.12 96 ARG B O 1
ATOM 3178 N N . ASP B 1 97 ? -2.414 22.516 0.297 1 94.44 97 ASP B N 1
ATOM 3179 C CA . ASP B 1 97 ? -1.949 21.578 -0.718 1 94.44 97 ASP B CA 1
ATOM 3180 C C . ASP B 1 97 ? -0.505 21.156 -0.458 1 94.44 97 ASP B C 1
ATOM 3182 O O . ASP B 1 97 ? 0.257 20.922 -1.396 1 94.44 97 ASP B O 1
ATOM 3186 N N . TYR B 1 98 ? -0.102 21.172 0.784 1 96.06 98 TYR B N 1
ATOM 3187 C CA . TYR B 1 98 ? 1.294 20.906 1.116 1 96.06 98 TYR B CA 1
ATOM 3188 C C . TYR B 1 98 ? 1.56 19.406 1.215 1 96.06 98 TYR B C 1
ATOM 3190 O O . TYR B 1 98 ? 2.713 18.969 1.204 1 96.06 98 TYR B O 1
ATOM 3198 N N . ALA B 1 99 ? 0.475 18.594 1.303 1 97.12 99 ALA B N 1
ATOM 3199 C CA . ALA B 1 99 ? 0.71 17.203 1.646 1 97.12 99 ALA B CA 1
ATOM 3200 C C . ALA B 1 99 ? -0.018 16.266 0.68 1 97.12 99 ALA B C 1
ATOM 3202 O O . ALA B 1 99 ? -0.298 15.109 1.013 1 97.12 99 ALA B O 1
ATOM 3203 N N . THR B 1 100 ? -0.325 16.719 -0.505 1 97.5 100 THR B N 1
ATOM 3204 C CA . THR B 1 100 ? -1.143 15.93 -1.427 1 97.5 100 THR B CA 1
ATOM 3205 C C . THR B 1 100 ? -0.512 14.562 -1.688 1 97.5 100 THR B C 1
ATOM 3207 O O . THR B 1 100 ? -1.14 13.531 -1.452 1 97.5 100 THR B O 1
ATOM 3210 N N . ASP B 1 101 ? 0.773 14.516 -2.08 1 97.94 101 ASP B N 1
ATOM 3211 C CA . ASP B 1 101 ? 1.437 13.25 -2.387 1 97.94 101 ASP B CA 1
ATOM 3212 C C . ASP B 1 101 ? 1.494 12.352 -1.157 1 97.94 101 ASP B C 1
ATOM 3214 O O . ASP B 1 101 ? 1.258 11.141 -1.255 1 97.94 101 ASP B O 1
ATOM 3218 N N . SER B 1 102 ? 1.784 12.953 -0.006 1 98.5 102 SER B N 1
ATOM 3219 C CA . SER B 1 102 ? 1.921 12.203 1.242 1 98.5 102 SER B CA 1
ATOM 3220 C C . SER B 1 102 ? 0.593 11.586 1.662 1 98.5 102 SER B C 1
ATOM 3222 O O . SER B 1 102 ? 0.538 10.406 2.014 1 98.5 102 SER B O 1
ATOM 3224 N N . VAL B 1 103 ? -0.458 12.352 1.593 1 98.69 103 VAL B N 1
ATOM 3225 C CA . VAL B 1 103 ? -1.763 11.875 2.041 1 98.69 103 VAL B CA 1
ATOM 3226 C C . VAL B 1 103 ? -2.287 10.812 1.078 1 98.69 103 VAL B C 1
ATOM 3228 O O . VAL B 1 103 ? -2.799 9.773 1.505 1 98.69 103 VAL B O 1
ATOM 3231 N N . VAL B 1 104 ? -2.125 11.008 -0.216 1 98.75 104 VAL B N 1
ATOM 3232 C CA . VAL B 1 104 ? -2.666 10.094 -1.221 1 98.75 104 VAL B CA 1
ATOM 3233 C C . VAL B 1 104 ? -1.956 8.742 -1.13 1 98.75 104 VAL B C 1
ATOM 3235 O O . VAL B 1 104 ? -2.604 7.695 -1.142 1 98.75 104 VAL B O 1
ATOM 3238 N N . GLN B 1 105 ? -0.605 8.758 -1.029 1 98.88 105 GLN B N 1
ATOM 3239 C CA . GLN B 1 105 ? 0.085 7.477 -0.903 1 98.88 105 GLN B CA 1
ATOM 3240 C C . GLN B 1 105 ? -0.338 6.746 0.368 1 98.88 105 GLN B C 1
ATOM 3242 O O . GLN B 1 105 ? -0.374 5.512 0.399 1 98.88 105 GLN B O 1
ATOM 3247 N N . HIS B 1 106 ? -0.65 7.535 1.431 1 98.94 106 HIS B N 1
ATOM 3248 C CA . HIS B 1 106 ? -1.07 6.938 2.691 1 98.94 106 HIS B CA 1
ATOM 3249 C C . HIS B 1 106 ? -2.445 6.289 2.562 1 98.94 106 HIS B C 1
ATOM 3251 O O . HIS B 1 106 ? -2.686 5.219 3.121 1 98.94 106 HIS B O 1
ATOM 3257 N N . VAL B 1 107 ? -3.352 6.902 1.794 1 98.94 107 VAL B N 1
ATOM 3258 C CA . VAL B 1 107 ? -4.648 6.305 1.4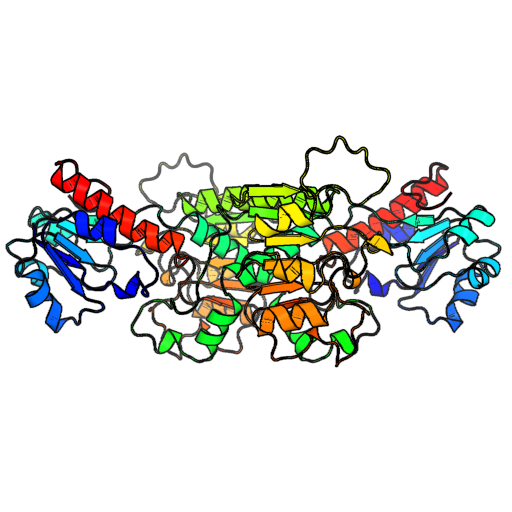89 1 98.94 107 VAL B CA 1
ATOM 3259 C C . VAL B 1 107 ? -4.449 4.906 0.906 1 98.94 107 VAL B C 1
ATOM 3261 O O . VAL B 1 107 ? -5.066 3.943 1.362 1 98.94 107 VAL B O 1
ATOM 3264 N N . PHE B 1 108 ? -3.555 4.785 0.03 1 98.94 108 PHE B N 1
ATOM 3265 C CA . PHE B 1 108 ? -3.369 3.516 -0.661 1 98.94 108 PHE B CA 1
ATOM 3266 C C . PHE B 1 108 ? -2.551 2.551 0.189 1 98.94 108 PHE B C 1
ATOM 3268 O O . PHE B 1 108 ? -2.713 1.333 0.085 1 98.94 108 PHE B O 1
ATOM 3275 N N . ALA B 1 109 ? -1.644 3.084 1.077 1 98.88 109 ALA B N 1
ATOM 3276 C CA . ALA B 1 109 ? -0.996 2.197 2.041 1 98.88 109 ALA B CA 1
ATOM 3277 C C . ALA B 1 109 ? -2.027 1.48 2.906 1 98.88 109 ALA B C 1
ATOM 3279 O O . ALA B 1 109 ? -1.945 0.265 3.102 1 98.88 109 ALA B O 1
ATOM 3280 N N . LEU B 1 110 ? -3.012 2.234 3.369 1 98.94 110 LEU B N 1
ATOM 3281 C CA . LEU B 1 110 ? -4.074 1.664 4.191 1 98.94 110 LEU B CA 1
ATOM 3282 C C . LEU B 1 110 ? -4.93 0.698 3.381 1 98.94 110 LEU B C 1
ATOM 3284 O O . LEU B 1 110 ? -5.176 -0.431 3.812 1 98.94 110 LEU B O 1
ATOM 3288 N N . LEU B 1 111 ? -5.316 1.11 2.195 1 98.94 111 LEU B N 1
ATOM 3289 C CA . LEU B 1 111 ? -6.211 0.326 1.35 1 98.94 111 LEU B CA 1
ATOM 3290 C C . LEU B 1 111 ? -5.555 -0.987 0.937 1 98.94 111 LEU B C 1
ATOM 3292 O O . LEU B 1 111 ? -6.18 -2.049 1.011 1 98.94 111 LEU B O 1
ATOM 3296 N N . LEU B 1 112 ? -4.32 -0.942 0.549 1 98.94 112 LEU B N 1
ATOM 3297 C CA . LEU B 1 112 ? -3.625 -2.133 0.069 1 98.94 112 LEU B CA 1
ATOM 3298 C C . LEU B 1 112 ? -3.332 -3.092 1.219 1 98.94 112 LEU B C 1
ATOM 3300 O O . LEU B 1 112 ? -3.344 -4.309 1.033 1 98.94 112 LEU B O 1
ATOM 3304 N N . THR B 1 113 ? -3.033 -2.539 2.434 1 98.88 113 THR B N 1
ATOM 3305 C CA . THR B 1 113 ? -2.877 -3.398 3.602 1 98.88 113 THR B CA 1
ATOM 3306 C C . THR B 1 113 ? -4.129 -4.246 3.818 1 98.88 113 THR B C 1
ATOM 3308 O O . THR B 1 113 ? -4.031 -5.449 4.078 1 98.88 113 THR B O 1
ATOM 3311 N N . LEU B 1 114 ? -5.27 -3.643 3.605 1 98.75 114 LEU B N 1
ATOM 3312 C CA . LEU B 1 114 ? -6.543 -4.328 3.793 1 98.75 114 LEU B CA 1
ATOM 3313 C C . LEU B 1 114 ? -6.816 -5.289 2.641 1 98.75 114 LEU B C 1
ATOM 3315 O O . LEU B 1 114 ? -7.164 -6.453 2.865 1 98.75 114 LEU B O 1
ATOM 3319 N N . ALA B 1 115 ? -6.621 -4.844 1.396 1 98.56 115 ALA B N 1
ATOM 3320 C CA . ALA B 1 115 ? -6.977 -5.609 0.202 1 98.56 115 ALA B CA 1
ATOM 3321 C C . ALA B 1 115 ? -6.117 -6.863 0.076 1 98.56 115 ALA B C 1
ATOM 3323 O O . ALA B 1 115 ? -6.582 -7.895 -0.419 1 98.56 115 ALA B O 1
ATOM 3324 N N . THR B 1 116 ? -4.863 -6.816 0.561 1 98.56 116 THR B N 1
ATOM 3325 C CA . THR B 1 116 ? -3.936 -7.934 0.404 1 98.56 116 THR B CA 1
ATOM 3326 C C . THR B 1 116 ? -3.902 -8.789 1.666 1 98.56 116 THR B C 1
ATOM 3328 O O . THR B 1 116 ? -3.174 -9.781 1.729 1 98.56 116 THR B O 1
ATOM 3331 N N . ARG B 1 117 ? -4.648 -8.383 2.666 1 98.25 117 ARG B N 1
ATOM 3332 C CA . ARG B 1 117 ? -4.66 -9.086 3.943 1 98.25 117 ARG B CA 1
ATOM 3333 C C . ARG B 1 117 ? -3.252 -9.219 4.512 1 98.25 117 ARG B C 1
ATOM 3335 O O . ARG B 1 117 ? -2.887 -10.273 5.031 1 98.25 117 ARG B O 1
ATOM 3342 N N . LEU B 1 118 ? -2.49 -8.148 4.367 1 98.38 118 LEU B N 1
ATOM 3343 C CA . LEU B 1 118 ? -1.077 -8.133 4.73 1 98.38 118 LEU B CA 1
ATOM 3344 C C . LEU B 1 118 ? -0.887 -8.57 6.184 1 98.38 118 LEU B C 1
ATOM 3346 O O . LEU B 1 118 ? -0.05 -9.422 6.477 1 98.38 118 LEU B O 1
ATOM 3350 N N . ASP B 1 119 ? -1.71 -8.062 7.129 1 97.5 119 ASP B N 1
ATOM 3351 C CA . ASP B 1 119 ? -1.555 -8.328 8.555 1 97.5 119 ASP B CA 1
ATOM 3352 C C . ASP B 1 119 ? -1.793 -9.805 8.859 1 97.5 119 ASP B C 1
ATOM 3354 O O . ASP B 1 119 ? -1.03 -10.422 9.609 1 97.5 119 ASP B O 1
ATOM 3358 N N . ALA B 1 120 ? -2.812 -10.352 8.25 1 97.81 120 ALA B N 1
ATOM 3359 C CA . ALA B 1 120 ? -3.152 -11.75 8.508 1 97.81 120 ALA B CA 1
ATOM 3360 C C . ALA B 1 120 ? -2.043 -12.68 8.023 1 97.81 120 ALA B C 1
ATOM 3362 O O . ALA B 1 120 ? -1.62 -13.578 8.75 1 97.81 120 ALA B O 1
ATOM 3363 N N . TYR B 1 121 ? -1.571 -12.5 6.84 1 98.5 121 TYR B N 1
ATOM 3364 C CA . TYR B 1 121 ? -0.543 -13.367 6.273 1 98.5 121 TYR B CA 1
ATOM 3365 C C . TYR B 1 121 ? 0.774 -13.211 7.023 1 98.5 121 TYR B C 1
ATOM 3367 O O . TYR B 1 121 ? 1.504 -14.188 7.219 1 98.5 121 TYR B O 1
ATOM 3375 N N . ARG B 1 122 ? 1.089 -11.969 7.398 1 97.69 122 ARG B N 1
ATOM 3376 C CA . ARG B 1 122 ? 2.324 -11.766 8.148 1 97.69 122 ARG B CA 1
ATOM 3377 C C . ARG B 1 122 ? 2.238 -12.391 9.531 1 97.69 122 ARG B C 1
ATOM 3379 O O . ARG B 1 122 ? 3.232 -12.898 10.055 1 97.69 122 ARG B O 1
ATOM 3386 N N . ALA B 1 123 ? 1.072 -12.32 10.148 1 97.12 123 ALA B N 1
ATOM 3387 C CA . ALA B 1 123 ? 0.853 -13.039 11.398 1 97.12 123 ALA B CA 1
ATOM 3388 C C . ALA B 1 123 ? 1.058 -14.547 11.211 1 97.12 123 ALA B C 1
ATOM 3390 O O . ALA B 1 123 ? 1.626 -15.211 12.078 1 97.12 123 ALA B O 1
ATOM 3391 N N . ASP B 1 124 ? 0.609 -15.117 10.094 1 98.31 124 ASP B N 1
ATOM 3392 C CA . ASP B 1 124 ? 0.786 -16.531 9.797 1 98.31 124 ASP B CA 1
ATOM 3393 C C . ASP B 1 124 ? 2.266 -16.891 9.703 1 98.31 124 ASP B C 1
ATOM 3395 O O . ASP B 1 124 ? 2.682 -17.953 10.172 1 98.31 124 ASP B O 1
ATOM 3399 N N . ILE B 1 125 ? 3.053 -16.047 9.047 1 98.19 125 ILE B N 1
ATOM 3400 C CA . ILE B 1 125 ? 4.488 -16.281 8.953 1 98.19 125 ILE B CA 1
ATOM 3401 C C . ILE B 1 125 ? 5.098 -16.344 10.352 1 98.19 125 ILE B C 1
ATOM 3403 O O . ILE B 1 125 ? 5.855 -17.25 10.672 1 98.19 125 ILE B O 1
ATOM 3407 N N . ARG B 1 126 ? 4.738 -15.344 11.195 1 96.56 126 ARG B N 1
ATOM 3408 C CA . ARG B 1 126 ? 5.266 -15.273 12.547 1 96.56 126 ARG B CA 1
ATOM 3409 C C . ARG B 1 126 ? 4.875 -16.516 13.352 1 96.56 126 ARG B C 1
ATOM 3411 O O . ARG B 1 126 ? 5.633 -16.969 14.211 1 96.56 126 ARG B O 1
ATOM 3418 N N . ALA B 1 127 ? 3.736 -17.031 13.062 1 97.69 127 ALA B N 1
ATOM 3419 C CA . ALA B 1 127 ? 3.23 -18.219 13.766 1 97.69 127 ALA B CA 1
ATOM 3420 C C . ALA B 1 127 ? 3.842 -19.5 13.211 1 97.69 127 ALA B C 1
ATOM 3422 O O . ALA B 1 127 ? 3.553 -20.594 13.695 1 97.69 127 ALA B O 1
ATOM 3423 N N . GLY B 1 128 ? 4.652 -19.406 12.164 1 97.88 128 GLY B N 1
ATOM 3424 C CA . GLY B 1 128 ? 5.352 -20.562 11.609 1 97.88 128 GLY B CA 1
ATOM 3425 C C . GLY B 1 128 ? 4.539 -21.297 10.57 1 97.88 128 GLY B C 1
ATOM 3426 O O . GLY B 1 128 ? 4.961 -22.359 10.086 1 97.88 128 GLY B O 1
ATOM 3427 N N . ARG B 1 129 ? 3.43 -20.719 10.164 1 98 129 ARG B N 1
ATOM 3428 C CA . ARG B 1 129 ? 2.5 -21.438 9.297 1 98 129 ARG B CA 1
ATOM 3429 C C . ARG B 1 129 ? 3.09 -21.656 7.91 1 98 129 ARG B C 1
ATOM 3431 O O . ARG B 1 129 ? 2.805 -22.656 7.25 1 98 129 ARG B O 1
ATOM 3438 N N . TRP B 1 130 ? 3.865 -20.703 7.43 1 98 130 TRP B N 1
ATOM 3439 C CA . TRP B 1 130 ? 4.469 -20.844 6.109 1 98 130 TRP B CA 1
ATOM 3440 C C . TRP B 1 130 ? 5.449 -22.016 6.09 1 98 130 TRP B C 1
ATOM 3442 O O . TRP B 1 130 ? 5.402 -22.859 5.188 1 98 130 TRP B O 1
ATOM 3452 N N . SER B 1 131 ? 6.301 -22.078 7.094 1 97.44 131 SER B N 1
ATOM 3453 C CA . SER B 1 131 ? 7.297 -23.141 7.207 1 97.44 131 SER B CA 1
ATOM 3454 C C . SER B 1 131 ? 6.637 -24.5 7.387 1 97.44 131 SER B C 1
ATOM 3456 O O . SER B 1 131 ? 7.191 -25.531 6.977 1 97.44 131 SER B O 1
ATOM 3458 N N . GLU B 1 132 ? 5.477 -24.469 7.93 1 97.25 132 GLU B N 1
ATOM 3459 C CA . GLU B 1 132 ? 4.773 -25.719 8.219 1 97.25 132 GLU B CA 1
ATOM 3460 C C . GLU B 1 132 ? 3.881 -26.125 7.047 1 97.25 132 GLU B C 1
ATOM 3462 O O . GLU B 1 132 ? 3.312 -27.219 7.047 1 97.25 132 GLU B O 1
ATOM 3467 N N . SER B 1 133 ? 3.771 -25.281 6.133 1 95.56 133 SER B N 1
ATOM 3468 C CA . SER B 1 133 ? 2.842 -25.5 5.031 1 95.56 133 SER B CA 1
ATOM 3469 C C . SER B 1 133 ? 3.289 -26.688 4.164 1 95.56 133 SER B C 1
ATOM 3471 O O . SER B 1 133 ? 4.484 -26.953 4.059 1 95.56 133 SER B O 1
ATOM 3473 N N . ASP B 1 134 ? 2.352 -27.328 3.547 1 92.44 134 ASP B N 1
ATOM 3474 C CA . ASP B 1 134 ? 2.65 -28.391 2.576 1 92.44 134 ASP B CA 1
ATOM 3475 C C . ASP B 1 134 ? 2.742 -27.812 1.163 1 92.44 134 ASP B C 1
ATOM 3477 O O . ASP B 1 134 ? 2.953 -28.562 0.202 1 92.44 134 ASP B O 1
ATOM 3481 N N . GLN B 1 135 ? 2.551 -26.531 1.152 1 93 135 GLN B N 1
ATOM 3482 C CA . GLN B 1 135 ? 2.584 -25.844 -0.136 1 93 135 GLN B CA 1
ATOM 3483 C C . GLN B 1 135 ? 3.609 -24.719 -0.132 1 93 135 GLN B C 1
ATOM 3485 O O . GLN B 1 135 ? 4.078 -24.297 0.93 1 93 135 GLN B O 1
ATOM 3490 N N . PHE B 1 136 ? 3.852 -24.266 -1.312 1 92.5 136 PHE B N 1
ATOM 3491 C CA . PHE B 1 136 ? 4.883 -23.25 -1.504 1 92.5 136 PHE B CA 1
ATOM 3492 C C . PHE B 1 136 ? 4.418 -21.891 -0.968 1 92.5 136 PHE B C 1
ATOM 3494 O O . PHE B 1 136 ? 5.238 -21.031 -0.648 1 92.5 136 PHE B O 1
ATOM 3501 N N . CYS B 1 137 ? 3.082 -21.703 -0.894 1 96 137 CYS B N 1
ATOM 3502 C CA . CYS B 1 137 ? 2.494 -20.438 -0.479 1 96 137 CYS B CA 1
ATOM 3503 C C . CYS B 1 137 ? 1.34 -20.656 0.49 1 96 137 CYS B C 1
ATOM 3505 O O . CYS B 1 137 ? 1.015 -21.797 0.821 1 96 137 CYS B O 1
ATOM 3507 N N . LEU B 1 138 ? 0.859 -19.625 1.045 1 96.5 138 LEU B N 1
ATOM 3508 C CA . LEU B 1 138 ? -0.369 -19.672 1.831 1 96.5 138 LEU B CA 1
ATOM 3509 C C . LEU B 1 138 ? -1.524 -19.031 1.062 1 96.5 138 LEU B C 1
ATOM 3511 O O . LEU B 1 138 ? -1.326 -18.062 0.318 1 96.5 138 LEU B O 1
ATOM 3515 N N . LEU B 1 139 ? -2.721 -19.531 1.221 1 96.69 139 LEU B N 1
ATOM 3516 C CA . LEU B 1 139 ? -3.922 -19.031 0.556 1 96.69 139 LEU B CA 1
ATOM 3517 C C . LEU B 1 139 ? -5.066 -18.875 1.551 1 96.69 139 LEU B C 1
ATOM 3519 O O . LEU B 1 139 ? -6.238 -18.922 1.165 1 96.69 139 LEU B O 1
ATOM 3523 N N . ASP B 1 140 ? -4.766 -18.703 2.771 1 96.12 140 ASP B N 1
ATOM 3524 C CA . ASP B 1 140 ? -5.711 -18.875 3.869 1 96.12 140 ASP B CA 1
ATOM 3525 C C . ASP B 1 140 ? -6.582 -17.625 4.047 1 96.12 140 ASP B C 1
ATOM 3527 O O . ASP B 1 140 ? -7.613 -17.672 4.715 1 96.12 140 ASP B O 1
ATOM 3531 N N . HIS B 1 141 ? -6.188 -16.531 3.566 1 96.81 141 HIS B N 1
ATOM 3532 C CA . HIS B 1 141 ? -6.93 -15.281 3.707 1 96.81 141 HIS B CA 1
ATOM 3533 C C . HIS B 1 141 ? -7.27 -14.68 2.344 1 96.81 141 HIS B C 1
ATOM 3535 O O . HIS B 1 141 ? -6.402 -14.578 1.474 1 96.81 141 HIS B O 1
ATOM 3541 N N . PRO B 1 142 ? -8.531 -14.32 2.135 1 96.19 142 PRO B N 1
ATOM 3542 C CA . PRO B 1 142 ? -8.945 -13.836 0.812 1 96.19 142 PRO B CA 1
ATOM 3543 C C . PRO B 1 142 ? -8.273 -12.523 0.431 1 96.19 142 PRO B C 1
ATOM 3545 O O . PRO B 1 142 ? -8.281 -11.57 1.216 1 96.19 142 PRO B O 1
ATOM 3548 N N . ILE B 1 143 ? -7.652 -12.516 -0.718 1 98 143 ILE B N 1
ATOM 3549 C CA . ILE B 1 143 ? -7.031 -11.32 -1.273 1 98 143 ILE B CA 1
ATOM 3550 C C . ILE B 1 143 ? -7.867 -10.797 -2.439 1 98 143 ILE B C 1
ATOM 3552 O O . ILE B 1 143 ? -8.32 -11.57 -3.283 1 98 143 ILE B O 1
ATOM 3556 N N . ARG B 1 144 ? -8.117 -9.508 -2.484 1 97.12 144 ARG B N 1
ATOM 3557 C CA . ARG B 1 144 ? -8.859 -8.859 -3.566 1 97.12 144 ARG B CA 1
ATOM 3558 C C . ARG B 1 144 ? -7.938 -7.984 -4.41 1 97.12 144 ARG B C 1
ATOM 3560 O O . ARG B 1 144 ? -6.922 -7.484 -3.916 1 97.12 144 ARG B O 1
ATOM 3567 N N . THR B 1 145 ? -8.289 -7.812 -5.633 1 98.12 145 THR B N 1
ATOM 3568 C CA . THR B 1 145 ? -7.594 -6.84 -6.477 1 98.12 145 THR B CA 1
ATOM 3569 C C . THR B 1 145 ? -8.336 -5.508 -6.484 1 98.12 145 THR B C 1
ATOM 3571 O O . THR B 1 145 ? -9.57 -5.477 -6.539 1 98.12 145 THR B O 1
ATOM 3574 N N . LEU B 1 146 ? -7.59 -4.438 -6.426 1 98.75 146 LEU B N 1
ATOM 3575 C CA . LEU B 1 146 ? -8.203 -3.117 -6.555 1 98.75 146 LEU B CA 1
ATOM 3576 C C . LEU B 1 146 ? -8.828 -2.941 -7.934 1 98.75 146 LEU B C 1
ATOM 3578 O O . LEU B 1 146 ? -9.859 -2.285 -8.07 1 98.75 146 LEU B O 1
ATOM 3582 N N . ALA B 1 147 ? -8.109 -3.494 -8.93 1 98.44 147 ALA B N 1
ATOM 3583 C CA . ALA B 1 147 ? -8.656 -3.416 -10.281 1 98.44 147 ALA B CA 1
ATOM 3584 C C . ALA B 1 147 ? -10.078 -3.965 -10.328 1 98.44 147 ALA B C 1
ATOM 3586 O O . ALA B 1 147 ? -10.352 -5.059 -9.836 1 98.44 147 ALA B O 1
ATOM 3587 N N . GLY B 1 148 ? -10.961 -3.111 -10.844 1 97.75 148 GLY B N 1
ATOM 3588 C CA . GLY B 1 148 ? -12.344 -3.52 -10.977 1 97.75 148 GLY B CA 1
ATOM 3589 C C . GLY B 1 148 ? -13.211 -3.092 -9.805 1 97.75 148 GLY B C 1
ATOM 3590 O O . GLY B 1 148 ? -14.438 -3.066 -9.906 1 97.75 148 GLY B O 1
ATOM 3591 N N . MET B 1 149 ? -12.633 -2.812 -8.641 1 98.5 149 MET B N 1
ATOM 3592 C CA . MET B 1 149 ? -13.391 -2.334 -7.488 1 98.5 149 MET B CA 1
ATOM 3593 C C . MET B 1 149 ? -13.938 -0.93 -7.734 1 98.5 149 MET B C 1
ATOM 3595 O O . MET B 1 149 ? -13.359 -0.169 -8.516 1 98.5 149 MET B O 1
ATOM 3599 N N . HIS B 1 150 ? -14.984 -0.61 -7.137 1 98.88 150 HIS B N 1
ATOM 3600 C CA . HIS B 1 150 ? -15.609 0.704 -7.211 1 98.88 150 HIS B CA 1
ATOM 3601 C C . HIS B 1 150 ? -15.289 1.538 -5.977 1 98.88 150 HIS B C 1
ATOM 3603 O O . HIS B 1 150 ? -15.727 1.207 -4.871 1 98.88 150 HIS B O 1
ATOM 3609 N N . LEU B 1 151 ? -14.523 2.594 -6.184 1 98.88 151 LEU B N 1
ATOM 3610 C CA . LEU B 1 151 ? -14.164 3.529 -5.125 1 98.88 151 LEU B CA 1
ATOM 3611 C C . LEU B 1 151 ? -15.117 4.719 -5.102 1 98.88 151 LEU B C 1
ATOM 3613 O O . LEU B 1 151 ? -15.234 5.449 -6.09 1 98.88 151 LEU B O 1
ATOM 3617 N N . GLY B 1 152 ? -15.859 4.867 -4 1 98.81 152 GLY B N 1
ATOM 3618 C CA . GLY B 1 152 ? -16.594 6.098 -3.732 1 98.81 152 GLY B CA 1
ATOM 3619 C C . GLY B 1 152 ? -15.781 7.109 -2.941 1 98.81 152 GLY B C 1
ATOM 3620 O O . GLY B 1 152 ? -15.164 6.762 -1.935 1 98.81 152 GLY B O 1
ATOM 3621 N N . ILE B 1 153 ? -15.773 8.352 -3.389 1 98.75 153 ILE B N 1
ATOM 3622 C CA . ILE B 1 153 ? -15.023 9.414 -2.729 1 98.75 153 ILE B CA 1
ATOM 3623 C C . ILE B 1 153 ? -15.977 10.508 -2.25 1 98.75 153 ILE B C 1
ATOM 3625 O O . ILE B 1 153 ? -16.844 10.945 -3.002 1 98.75 153 ILE B O 1
ATOM 3629 N N . VAL B 1 154 ? -15.883 10.836 -1.008 1 98.25 154 VAL B N 1
ATOM 3630 C CA . VAL B 1 154 ? -16.594 11.992 -0.479 1 98.25 154 VAL B CA 1
ATOM 3631 C C . VAL B 1 154 ? -15.633 13.172 -0.336 1 98.25 154 VAL B C 1
ATOM 3633 O O . VAL B 1 154 ? -14.719 13.141 0.487 1 98.25 154 VAL B O 1
ATOM 3636 N N . GLY B 1 155 ? -15.859 14.219 -1.055 1 96.19 155 GLY B N 1
ATOM 3637 C CA . GLY B 1 155 ? -14.953 15.352 -1.172 1 96.19 155 GLY B CA 1
ATOM 3638 C C . GLY B 1 155 ? -14.172 15.359 -2.475 1 96.19 155 GLY B C 1
ATOM 3639 O O . GLY B 1 155 ? -13.312 14.5 -2.695 1 96.19 155 GLY B O 1
ATOM 3640 N N . GLN B 1 156 ? -14.461 16.312 -3.307 1 94.94 156 GLN B N 1
ATOM 3641 C CA . GLN B 1 156 ? -13.844 16.359 -4.629 1 94.94 156 GLN B CA 1
ATOM 3642 C C . GLN B 1 156 ? -12.812 17.484 -4.715 1 94.94 156 GLN B C 1
ATOM 3644 O O . GLN B 1 156 ? -12.695 18.141 -5.742 1 94.94 156 GLN B O 1
ATOM 3649 N N . GLY B 1 157 ? -12.211 17.797 -3.568 1 94.12 157 GLY B N 1
ATOM 3650 C CA . GLY B 1 157 ? -11.109 18.75 -3.559 1 94.12 157 GLY B CA 1
ATOM 3651 C C . GLY B 1 157 ? -9.812 18.156 -4.066 1 94.12 157 GLY B C 1
ATOM 3652 O O . GLY B 1 157 ? -9.812 17.141 -4.762 1 94.12 157 GLY B O 1
ATOM 3653 N N . VAL B 1 158 ? -8.711 18.781 -3.76 1 96.06 158 VAL B N 1
ATOM 3654 C CA . VAL B 1 158 ? -7.387 18.438 -4.258 1 96.06 158 VAL B CA 1
ATOM 3655 C C . VAL B 1 158 ? -7.055 17 -3.865 1 96.06 158 VAL B C 1
ATOM 3657 O O . VAL B 1 158 ? -6.652 16.188 -4.711 1 96.06 158 VAL B O 1
ATOM 3660 N N . LEU B 1 159 ? -7.289 16.625 -2.629 1 97.38 159 LEU B N 1
ATOM 3661 C CA . LEU B 1 159 ? -6.941 15.305 -2.131 1 97.38 159 LEU B CA 1
ATOM 3662 C C . LEU B 1 159 ? -7.852 14.242 -2.732 1 97.38 159 LEU B C 1
ATOM 3664 O O . LEU B 1 159 ? -7.387 13.172 -3.131 1 97.38 159 LEU B O 1
ATOM 3668 N N . GLY B 1 160 ? -9.188 14.523 -2.762 1 97.88 160 GLY B N 1
ATOM 3669 C CA . GLY B 1 160 ? -10.125 13.586 -3.359 1 97.88 160 GLY B CA 1
ATOM 3670 C C . GLY B 1 160 ? -9.82 13.289 -4.816 1 97.88 160 GLY B C 1
ATOM 3671 O O . GLY B 1 160 ? -9.805 12.133 -5.23 1 97.88 160 GLY B O 1
ATOM 3672 N N . GLN B 1 161 ? -9.539 14.32 -5.559 1 98 161 GLN B N 1
ATOM 3673 C CA . GLN B 1 161 ? -9.25 14.164 -6.98 1 98 161 GLN B CA 1
ATOM 3674 C C . GLN B 1 161 ? -7.953 13.391 -7.195 1 98 161 GLN B C 1
ATOM 3676 O O . GLN B 1 161 ? -7.883 12.523 -8.07 1 98 161 GLN B O 1
ATOM 3681 N N . ALA B 1 162 ? -6.941 13.742 -6.418 1 98.5 162 ALA B N 1
ATOM 3682 C CA . ALA B 1 162 ? -5.672 13.031 -6.527 1 98.5 162 ALA B CA 1
ATOM 3683 C C . ALA B 1 162 ? -5.836 11.555 -6.18 1 98.5 162 ALA B C 1
ATOM 3685 O O . ALA B 1 162 ? -5.273 10.688 -6.844 1 98.5 162 ALA B O 1
ATOM 3686 N N . THR B 1 163 ? -6.621 11.25 -5.16 1 98.81 163 THR B N 1
ATOM 3687 C CA . THR B 1 163 ? -6.926 9.875 -4.785 1 98.81 163 THR B CA 1
ATOM 3688 C C . THR B 1 163 ? -7.641 9.148 -5.922 1 98.81 163 THR B C 1
ATOM 3690 O O . THR B 1 163 ? -7.305 8.008 -6.246 1 98.81 163 THR B O 1
ATOM 3693 N N . GLY B 1 164 ? -8.617 9.82 -6.52 1 98.81 164 GLY B N 1
ATOM 3694 C CA . GLY B 1 164 ? -9.336 9.242 -7.641 1 98.81 164 GLY B CA 1
ATOM 3695 C C . GLY B 1 164 ? -8.438 8.891 -8.812 1 98.81 164 GLY B C 1
ATOM 3696 O O . GLY B 1 164 ? -8.547 7.809 -9.383 1 98.81 164 GLY B O 1
ATOM 3697 N N . ARG B 1 165 ? -7.555 9.797 -9.156 1 98.62 165 ARG B N 1
ATOM 3698 C CA . ARG B 1 165 ? -6.645 9.578 -10.273 1 98.62 165 ARG B CA 1
ATOM 3699 C C . ARG B 1 165 ? -5.762 8.359 -10.031 1 98.62 165 ARG B C 1
ATOM 3701 O O . ARG B 1 165 ? -5.578 7.527 -10.922 1 98.62 165 ARG B O 1
ATOM 3708 N N . LEU B 1 166 ? -5.219 8.297 -8.852 1 98.75 166 LEU B N 1
ATOM 3709 C CA . LEU B 1 166 ? -4.355 7.168 -8.539 1 98.75 166 LEU B CA 1
ATOM 3710 C C . LEU B 1 166 ? -5.152 5.867 -8.508 1 98.75 166 LEU B C 1
ATOM 3712 O O . LEU B 1 166 ? -4.66 4.824 -8.938 1 98.75 166 LEU B O 1
ATOM 3716 N N . ALA B 1 167 ? -6.406 5.91 -8.016 1 98.88 167 ALA B N 1
ATOM 3717 C CA . ALA B 1 167 ? -7.281 4.738 -8.008 1 98.88 167 ALA B CA 1
ATOM 3718 C C . ALA B 1 167 ? -7.52 4.227 -9.43 1 98.88 167 ALA B C 1
ATOM 3720 O O . ALA B 1 167 ? -7.484 3.018 -9.672 1 98.88 167 ALA B O 1
ATOM 3721 N N . GLU B 1 168 ? -7.707 5.113 -10.344 1 98.81 168 GLU B N 1
ATOM 3722 C CA . GLU B 1 168 ? -7.891 4.734 -11.742 1 98.81 168 GLU B CA 1
ATOM 3723 C C . GLU B 1 168 ? -6.641 4.062 -12.297 1 98.81 168 GLU B C 1
ATOM 3725 O O . GLU B 1 168 ? -6.734 3.15 -13.125 1 98.81 168 GLU B O 1
ATOM 3730 N N . ALA B 1 169 ? -5.496 4.504 -11.859 1 98.56 169 ALA B N 1
ATOM 3731 C CA . ALA B 1 169 ? -4.242 3.893 -12.297 1 98.56 169 ALA B CA 1
ATOM 3732 C C . ALA B 1 169 ? -4.133 2.453 -11.797 1 98.56 169 ALA B C 1
ATOM 3734 O O . ALA B 1 169 ? -3.469 1.624 -12.422 1 98.56 169 ALA B O 1
ATOM 3735 N N . PHE B 1 170 ? -4.805 2.123 -10.695 1 98.62 170 PHE B N 1
ATOM 3736 C CA . PHE B 1 170 ? -4.867 0.757 -10.195 1 98.62 170 PHE B CA 1
ATOM 3737 C C . PHE B 1 170 ? -5.949 -0.036 -10.922 1 98.62 170 PHE B C 1
ATOM 3739 O O . PHE B 1 170 ? -6.113 -1.234 -10.68 1 98.62 170 PHE B O 1
ATOM 3746 N N . GLY B 1 171 ? -6.742 0.651 -11.742 1 98.38 171 GLY B N 1
ATOM 3747 C CA . GLY B 1 171 ? -7.809 -0.01 -12.477 1 98.38 171 GLY B CA 1
ATOM 3748 C C . GLY B 1 171 ? -9.141 0.034 -11.758 1 98.38 171 GLY B C 1
ATOM 3749 O O . GLY B 1 171 ? -10.062 -0.71 -12.102 1 98.38 171 GLY B O 1
ATOM 3750 N N . MET B 1 172 ? -9.289 0.875 -10.781 1 98.75 172 MET B N 1
ATOM 3751 C CA . MET B 1 172 ? -10.547 1.011 -10.055 1 98.75 172 MET B CA 1
ATOM 3752 C C . MET B 1 172 ? -11.523 1.89 -10.82 1 98.75 172 MET B C 1
ATOM 3754 O O . MET B 1 172 ? -11.117 2.725 -11.633 1 98.75 172 MET B O 1
ATOM 3758 N N . GLN B 1 173 ? -12.781 1.647 -10.586 1 98.69 173 GLN B N 1
ATOM 3759 C CA . GLN B 1 173 ? -13.812 2.621 -10.93 1 98.69 173 GLN B CA 1
ATOM 3760 C C . GLN B 1 173 ? -13.969 3.668 -9.828 1 98.69 173 GLN B C 1
ATOM 3762 O O . GLN B 1 173 ? -13.906 3.342 -8.641 1 98.69 173 GLN B O 1
ATOM 3767 N N . VAL B 1 174 ? -14.195 4.953 -10.25 1 98.69 174 VAL B N 1
ATOM 3768 C CA . VAL B 1 174 ? -14.227 6.016 -9.25 1 98.69 174 VAL B CA 1
ATOM 3769 C C . VAL B 1 174 ? -15.516 6.816 -9.398 1 98.69 174 VAL B C 1
ATOM 3771 O O . VAL B 1 174 ? -15.922 7.16 -10.508 1 98.69 174 VAL B O 1
ATOM 3774 N N . SER B 1 175 ? -16.219 7.004 -8.359 1 98.25 175 SER B N 1
ATOM 3775 C CA . SER B 1 175 ? -17.359 7.918 -8.281 1 98.25 175 SER B CA 1
ATOM 3776 C C . SER B 1 175 ? -17.188 8.898 -7.121 1 98.25 175 SER B C 1
ATOM 3778 O O . SER B 1 175 ? -16.703 8.531 -6.051 1 98.25 175 SER B O 1
ATOM 3780 N N . PHE B 1 176 ? -17.562 10.117 -7.348 1 97.56 176 PHE B N 1
ATOM 3781 C CA . PHE B 1 176 ? -17.625 11.133 -6.301 1 97.56 176 PHE B CA 1
ATOM 3782 C C . PHE B 1 176 ? -19.047 11.32 -5.805 1 97.56 176 PHE B C 1
ATOM 3784 O O . PHE B 1 176 ? -19.984 11.367 -6.602 1 97.56 176 PHE B O 1
ATOM 3791 N N . ALA B 1 177 ? -19.172 11.359 -4.531 1 96.69 177 ALA B N 1
ATOM 3792 C CA . ALA B 1 177 ? -20.484 11.734 -3.98 1 96.69 177 ALA B CA 1
ATOM 3793 C C . ALA B 1 177 ? -20.797 13.203 -4.254 1 96.69 177 ALA B C 1
ATOM 3795 O O . ALA B 1 177 ? -19.875 14.023 -4.395 1 96.69 177 ALA B O 1
ATOM 3796 N N . ARG B 1 178 ? -22.047 13.469 -4.312 1 93.06 178 ARG B N 1
ATOM 3797 C CA . ARG B 1 178 ? -22.484 14.852 -4.43 1 93.06 178 ARG B CA 1
ATOM 3798 C C . ARG B 1 178 ? -21.969 15.688 -3.264 1 93.06 178 ARG B C 1
ATOM 3800 O O . ARG B 1 178 ? -21.922 15.219 -2.125 1 93.06 178 ARG B O 1
ATOM 3807 N N . SER B 1 179 ? -21.594 16.891 -3.615 1 89.5 179 SER B N 1
ATOM 3808 C CA . SER B 1 179 ? -21.078 17.797 -2.598 1 89.5 179 SER B CA 1
ATOM 3809 C C . SER B 1 179 ? -22.062 17.984 -1.453 1 89.5 179 SER B C 1
ATOM 3811 O O . SER B 1 179 ? -23.266 18.078 -1.68 1 89.5 179 SER B O 1
ATOM 3813 N N . LEU B 1 180 ? -21.484 18.031 -0.251 1 84.31 180 LEU B N 1
ATOM 3814 C CA . LEU B 1 180 ? -22.312 18.266 0.927 1 84.31 180 LEU B CA 1
ATOM 3815 C C . LEU B 1 180 ? -22.406 19.75 1.256 1 84.31 180 LEU B C 1
ATOM 3817 O O . LEU B 1 180 ? -23.125 20.141 2.176 1 84.31 180 LEU B O 1
ATOM 3821 N N . ARG B 1 181 ? -21.656 20.531 0.471 1 81.25 181 ARG B N 1
ATOM 3822 C CA . ARG B 1 181 ? -21.688 21.984 0.681 1 81.25 181 ARG B CA 1
ATOM 3823 C C . ARG B 1 181 ? -22.984 22.578 0.139 1 81.25 181 ARG B C 1
ATOM 3825 O O . ARG B 1 181 ? -23.406 22.266 -0.981 1 81.25 181 ARG B O 1
ATOM 3832 N N . PRO B 1 182 ? -23.562 23.359 0.963 1 71.69 182 PRO B N 1
ATOM 3833 C CA . PRO B 1 182 ? -24.828 23.953 0.54 1 71.69 182 PRO B CA 1
ATOM 3834 C C . PRO B 1 182 ? -24.688 24.906 -0.644 1 71.69 182 PRO B C 1
ATOM 3836 O O . PRO B 1 182 ? -25.641 25.156 -1.375 1 71.69 182 PRO B O 1
ATOM 3839 N N . ASP B 1 183 ? -23.469 25.438 -0.88 1 72.31 183 ASP B N 1
ATOM 3840 C CA . ASP B 1 183 ? -23.266 26.469 -1.884 1 72.31 183 ASP B CA 1
ATOM 3841 C C . ASP B 1 183 ? -23 25.875 -3.26 1 72.31 183 ASP B C 1
ATOM 3843 O O . ASP B 1 183 ? -22.938 26.578 -4.262 1 72.31 183 ASP B O 1
ATOM 3847 N N . VAL B 1 184 ? -22.766 24.625 -3.293 1 67.94 184 VAL B N 1
ATOM 3848 C CA . VAL B 1 184 ? -22.5 23.984 -4.578 1 67.94 184 VAL B CA 1
ATOM 3849 C C . VAL B 1 184 ? -23.812 23.75 -5.32 1 67.94 184 VAL B C 1
ATOM 3851 O O . VAL B 1 184 ? -24.766 23.203 -4.762 1 67.94 184 VAL B O 1
ATOM 3854 N N . PRO B 1 185 ? -23.828 24.281 -6.605 1 67.25 185 PRO B N 1
ATOM 3855 C CA . PRO B 1 185 ? -25.078 24.203 -7.363 1 67.25 185 PRO B CA 1
ATOM 3856 C C . PRO B 1 185 ? -25.562 22.75 -7.547 1 67.25 185 PRO B C 1
ATOM 3858 O O . PRO B 1 185 ? -24.734 21.828 -7.582 1 67.25 185 PRO B O 1
ATOM 3861 N N . ALA B 1 186 ? -26.859 22.5 -7.621 1 60.97 186 ALA B N 1
ATOM 3862 C CA . ALA B 1 186 ? -27.594 21.25 -7.789 1 60.97 186 ALA B CA 1
ATOM 3863 C C . ALA B 1 186 ? -27.219 20.562 -9.102 1 60.97 186 ALA B C 1
ATOM 3865 O O . ALA B 1 186 ? -27.531 19.391 -9.312 1 60.97 186 ALA B O 1
ATOM 3866 N N . THR B 1 187 ? -26.484 21.219 -9.992 1 61.25 187 THR B N 1
ATOM 3867 C CA . THR B 1 187 ? -26.234 20.625 -11.297 1 61.25 187 THR B CA 1
ATOM 3868 C C . THR B 1 187 ? -25.172 19.531 -11.211 1 61.25 187 THR B C 1
ATOM 3870 O O . THR B 1 187 ? -24.719 19 -12.227 1 61.25 187 THR B O 1
ATOM 3873 N N . ASP B 1 188 ? -24.938 19.203 -10.125 1 70.19 188 ASP B N 1
ATOM 3874 C CA . ASP B 1 188 ? -24 18.125 -9.828 1 70.19 188 ASP B CA 1
ATOM 3875 C C . ASP B 1 188 ? -24.641 16.766 -10.062 1 70.19 188 ASP B C 1
ATOM 3877 O O . ASP B 1 188 ? -25.609 16.391 -9.398 1 70.19 188 ASP B O 1
ATOM 3881 N N . ASN B 1 189 ? -24.422 16.109 -11.188 1 81.88 189 ASN B N 1
ATOM 3882 C CA . ASN B 1 189 ? -25 14.828 -11.586 1 81.88 189 ASN B CA 1
ATOM 3883 C C . ASN B 1 189 ? -24.406 13.672 -10.789 1 81.88 189 ASN B C 1
ATOM 3885 O O . ASN B 1 189 ? -24.703 12.508 -11.055 1 81.88 189 ASN B O 1
ATOM 3889 N N . ARG B 1 190 ? -23.781 14.125 -9.797 1 89.5 190 ARG B N 1
ATOM 3890 C CA . ARG B 1 190 ? -23.219 13.078 -8.945 1 89.5 190 ARG B CA 1
ATOM 3891 C C . ARG B 1 190 ? -24.281 12.508 -8.008 1 89.5 190 ARG B C 1
ATOM 3893 O O . ARG B 1 190 ? -25.219 13.219 -7.617 1 89.5 190 ARG B O 1
ATOM 3900 N N . LEU B 1 191 ? -24.109 11.234 -7.621 1 92.69 191 LEU B N 1
ATOM 3901 C CA . LEU B 1 191 ? -25.031 10.578 -6.695 1 92.69 191 LEU B CA 1
ATOM 3902 C C . LEU B 1 191 ? -24.891 11.156 -5.293 1 92.69 191 LEU B C 1
ATOM 3904 O O . LEU B 1 191 ? -23.781 11.461 -4.852 1 92.69 191 LEU B O 1
ATOM 3908 N N . GLU B 1 192 ? -26.078 11.195 -4.625 1 94.81 192 GLU B N 1
ATOM 3909 C CA . GLU B 1 192 ? -26.016 11.453 -3.188 1 94.81 192 GLU B CA 1
ATOM 3910 C C . GLU B 1 192 ? -25.266 10.328 -2.461 1 94.81 192 GLU B C 1
ATOM 3912 O O . GLU B 1 192 ? -25.281 9.18 -2.912 1 94.81 192 GLU B O 1
ATOM 3917 N N . LEU B 1 193 ? -24.688 10.711 -1.403 1 96.94 193 LEU B N 1
ATOM 3918 C CA . LEU B 1 193 ? -23.875 9.758 -0.66 1 96.94 193 LEU B CA 1
ATOM 3919 C C . LEU B 1 193 ? -24.672 8.492 -0.356 1 96.94 193 LEU B C 1
ATOM 3921 O O . LEU B 1 193 ? -24.203 7.379 -0.6 1 96.94 193 LEU B O 1
ATOM 3925 N N . ASP B 1 194 ? -25.891 8.609 0.103 1 97.56 194 ASP B N 1
ATOM 3926 C CA . ASP B 1 194 ? -26.719 7.477 0.5 1 97.56 194 ASP B CA 1
ATOM 3927 C C . ASP B 1 194 ? -27.016 6.566 -0.69 1 97.56 194 ASP B C 1
ATOM 3929 O O . ASP B 1 194 ? -27.172 5.355 -0.528 1 97.56 194 ASP B O 1
ATOM 3933 N N . ASP B 1 195 ? -27.094 7.141 -1.879 1 97.62 195 ASP B N 1
ATOM 3934 C CA . ASP B 1 195 ? -27.344 6.363 -3.09 1 97.62 195 ASP B CA 1
ATOM 3935 C C . ASP B 1 195 ? -26.047 5.73 -3.611 1 97.62 195 ASP B C 1
ATOM 3937 O O . ASP B 1 195 ? -26.078 4.703 -4.289 1 97.62 195 ASP B O 1
ATOM 3941 N N . LEU B 1 196 ? -24.969 6.34 -3.297 1 98.25 196 LEU B N 1
ATOM 3942 C CA . LEU B 1 196 ? -23.672 5.863 -3.758 1 98.25 196 LEU B CA 1
ATOM 3943 C C . LEU B 1 196 ? -23.203 4.68 -2.92 1 98.25 196 LEU B C 1
ATOM 3945 O O . LEU B 1 196 ? -22.578 3.75 -3.445 1 98.25 196 LEU B O 1
ATOM 3949 N N . LEU B 1 197 ? -23.516 4.625 -1.646 1 98.69 197 LEU B N 1
ATOM 3950 C CA . LEU B 1 197 ? -22.953 3.697 -0.665 1 98.69 197 LEU B CA 1
ATOM 3951 C C . LEU B 1 197 ? -23.219 2.252 -1.078 1 98.69 197 LEU B C 1
ATOM 3953 O O . LEU B 1 197 ? -22.297 1.429 -1.072 1 98.69 197 LEU B O 1
ATOM 3957 N N . PRO B 1 198 ? -24.438 1.926 -1.554 1 98.56 198 PRO B N 1
ATOM 3958 C CA . PRO B 1 198 ? -24.688 0.522 -1.895 1 98.56 198 PRO B CA 1
ATOM 3959 C C . PRO B 1 198 ? -23.922 0.075 -3.139 1 98.56 198 PRO B C 1
ATOM 3961 O O . PRO B 1 198 ? -23.844 -1.122 -3.43 1 98.56 198 PRO B O 1
ATOM 3964 N N . GLU B 1 199 ? -23.297 0.994 -3.84 1 98.19 199 GLU B N 1
ATOM 3965 C CA . GLU B 1 199 ? -22.703 0.688 -5.145 1 98.19 199 GLU B CA 1
ATOM 3966 C C . GLU B 1 199 ? -21.203 0.522 -5.047 1 98.19 199 GLU B C 1
ATOM 3968 O O . GLU B 1 199 ? -20.547 0.097 -6.008 1 98.19 199 GLU B O 1
ATOM 3973 N N . ILE B 1 200 ? -20.641 0.835 -3.941 1 98.75 200 ILE B N 1
ATOM 3974 C CA . ILE B 1 200 ? -19.188 0.956 -3.916 1 98.75 200 ILE B CA 1
ATOM 3975 C C . ILE B 1 200 ? -18.578 -0.186 -3.098 1 98.75 200 ILE B C 1
ATOM 3977 O O . ILE B 1 200 ? -19.234 -0.734 -2.211 1 98.75 200 ILE B O 1
ATOM 3981 N N . ASP B 1 201 ? -17.312 -0.542 -3.385 1 98.81 201 ASP B N 1
ATOM 3982 C CA . ASP B 1 201 ? -16.531 -1.522 -2.643 1 98.81 201 ASP B CA 1
ATOM 3983 C C . ASP B 1 201 ? -15.688 -0.847 -1.564 1 98.81 201 ASP B C 1
ATOM 3985 O O . ASP B 1 201 ? -15.344 -1.47 -0.558 1 98.81 201 ASP B O 1
ATOM 3989 N N . VAL B 1 202 ? -15.297 0.397 -1.789 1 98.94 202 VAL B N 1
ATOM 3990 C CA . VAL B 1 202 ? -14.453 1.191 -0.902 1 98.94 202 VAL B CA 1
ATOM 3991 C C . VAL B 1 202 ? -15.008 2.611 -0.797 1 98.94 202 VAL B C 1
ATOM 3993 O O . VAL B 1 202 ? -15.422 3.201 -1.801 1 98.94 202 VAL B O 1
ATOM 3996 N N . LEU B 1 203 ? -15.062 3.154 0.371 1 98.94 203 LEU B N 1
ATOM 3997 C CA . LEU B 1 203 ? -15.383 4.555 0.614 1 98.94 203 LEU B CA 1
ATOM 3998 C C . LEU B 1 203 ? -14.18 5.301 1.184 1 98.94 203 LEU B C 1
ATOM 4000 O O . LEU B 1 203 ? -13.547 4.832 2.137 1 98.94 203 LEU B O 1
ATOM 4004 N N . SER B 1 204 ? -13.812 6.395 0.608 1 98.94 204 SER B N 1
ATOM 4005 C CA . SER B 1 204 ? -12.734 7.234 1.108 1 98.94 204 SER B CA 1
ATOM 4006 C C . SER B 1 204 ? -13.219 8.648 1.41 1 98.94 204 SER B C 1
ATOM 4008 O O . SER B 1 204 ? -13.906 9.258 0.59 1 98.94 204 SER B O 1
ATOM 4010 N N . LEU B 1 205 ? -12.859 9.156 2.543 1 98.81 205 LEU B N 1
ATOM 4011 C CA . LEU B 1 205 ? -13.352 10.445 3 1 98.81 205 LEU B CA 1
ATOM 4012 C C . LEU B 1 205 ? -12.273 11.516 2.879 1 98.81 205 LEU B C 1
ATOM 4014 O O . LEU B 1 205 ? -11.148 11.328 3.363 1 98.81 205 LEU B O 1
ATOM 4018 N N . HIS B 1 206 ? -12.586 12.641 2.236 1 97.81 206 HIS B N 1
ATOM 4019 C CA . HIS B 1 206 ? -11.68 13.758 2 1 97.81 206 HIS B CA 1
ATOM 4020 C C . HIS B 1 206 ? -12.398 15.094 2.17 1 97.81 206 HIS B C 1
ATOM 4022 O O . HIS B 1 206 ? -12.297 15.977 1.313 1 97.81 206 HIS B O 1
ATOM 4028 N N . LEU B 1 207 ? -13.086 15.234 3.234 1 93.88 207 LEU B N 1
ATOM 4029 C CA . LEU B 1 207 ? -13.859 16.453 3.451 1 93.88 207 LEU B CA 1
ATOM 4030 C C . LEU B 1 207 ? -13.609 17.016 4.848 1 93.88 207 LEU B C 1
ATOM 4032 O O . LEU B 1 207 ? -13.141 16.297 5.734 1 93.88 207 LEU B O 1
ATOM 4036 N N . PRO B 1 208 ? -13.914 18.344 5.105 1 91.62 208 PRO B N 1
ATOM 4037 C CA . PRO B 1 208 ? -13.727 18.953 6.43 1 91.62 208 PRO B CA 1
ATOM 4038 C C . PRO B 1 208 ? -14.75 18.469 7.449 1 91.62 208 PRO B C 1
ATOM 4040 O O . PRO B 1 208 ? -15.789 17.922 7.07 1 91.62 208 PRO B O 1
ATOM 4043 N N . LEU B 1 209 ? -14.406 18.578 8.672 1 92.88 209 LEU B N 1
ATOM 4044 C CA . LEU B 1 209 ? -15.352 18.328 9.75 1 92.88 209 LEU B CA 1
ATOM 4045 C C . LEU B 1 209 ? -16.141 19.594 10.094 1 92.88 209 LEU B C 1
ATOM 4047 O O . LEU B 1 209 ? -15.547 20.625 10.406 1 92.88 209 LEU B O 1
ATOM 4051 N N . THR B 1 210 ? -17.344 19.594 9.891 1 90.62 210 THR B N 1
ATOM 4052 C CA . THR B 1 210 ? -18.297 20.641 10.25 1 90.62 210 THR B CA 1
ATOM 4053 C C . THR B 1 210 ? -19.453 20.047 11.047 1 90.62 210 THR B C 1
ATOM 4055 O O . THR B 1 210 ? -19.484 18.844 11.312 1 90.62 210 THR B O 1
ATOM 4058 N N . GLU B 1 211 ? -20.328 20.922 11.445 1 91.75 211 GLU B N 1
ATOM 4059 C CA . GLU B 1 211 ? -21.5 20.422 12.133 1 91.75 211 GLU B CA 1
ATOM 4060 C C . GLU B 1 211 ? -22.297 19.469 11.25 1 91.75 211 GLU B C 1
ATOM 4062 O O . GLU B 1 211 ? -22.812 18.453 11.734 1 91.75 211 GLU B O 1
ATOM 4067 N N . SER B 1 212 ? -22.312 19.734 9.992 1 92.81 212 SER B N 1
ATOM 4068 C CA . SER B 1 212 ? -23.125 18.953 9.062 1 92.81 212 SER B CA 1
ATOM 4069 C C . SER B 1 212 ? -22.406 17.656 8.672 1 92.81 212 SER B C 1
ATOM 4071 O O . SER B 1 212 ? -23.031 16.734 8.148 1 92.81 212 SER B O 1
ATOM 4073 N N . THR B 1 213 ? -21.125 17.547 8.906 1 95.56 213 THR B N 1
ATOM 4074 C CA . THR B 1 213 ? -20.391 16.359 8.484 1 95.56 213 THR B CA 1
ATOM 4075 C C . THR B 1 213 ? -19.969 15.523 9.688 1 95.56 213 THR B C 1
ATOM 4077 O O . THR B 1 213 ? -19.328 14.477 9.531 1 95.56 213 THR B O 1
ATOM 4080 N N . ARG B 1 214 ? -20.266 16.031 10.883 1 97.06 214 ARG B N 1
ATOM 4081 C CA . ARG B 1 214 ? -19.953 15.25 12.078 1 97.06 214 ARG B CA 1
ATOM 4082 C C . ARG B 1 214 ? -20.703 13.922 12.078 1 97.06 214 ARG B C 1
ATOM 4084 O O . ARG B 1 214 ? -21.922 13.891 11.875 1 97.06 214 ARG B O 1
ATOM 4091 N N . ASN B 1 215 ? -20 12.82 12.297 1 98.06 215 ASN B N 1
ATOM 4092 C CA . ASN B 1 215 ? -20.547 11.477 12.266 1 98.06 215 ASN B CA 1
ATOM 4093 C C . ASN B 1 215 ? -21.312 11.203 10.977 1 98.06 215 ASN B C 1
ATOM 4095 O O . ASN B 1 215 ? -22.391 10.594 10.992 1 98.06 215 ASN B O 1
ATOM 4099 N N . LEU B 1 216 ? -20.75 11.812 9.922 1 98.06 216 LEU B N 1
ATOM 4100 C CA . LEU B 1 216 ? -21.297 11.578 8.586 1 98.06 216 LEU B CA 1
ATOM 4101 C C . LEU B 1 216 ? -21.469 10.086 8.328 1 98.06 216 LEU B C 1
ATOM 4103 O O . LEU B 1 216 ? -22.469 9.68 7.711 1 98.06 216 LEU B O 1
ATOM 4107 N N . ILE B 1 217 ? -20.531 9.297 8.703 1 98.75 217 ILE B N 1
ATOM 4108 C CA . ILE B 1 217 ? -20.609 7.84 8.609 1 98.75 217 ILE B CA 1
ATOM 4109 C C . ILE B 1 217 ? -21 7.254 9.969 1 98.75 217 ILE B C 1
ATOM 4111 O O . ILE B 1 217 ? -20.156 7.121 10.859 1 98.75 217 ILE B O 1
ATOM 4115 N N . ASP B 1 218 ? -22.203 6.98 10.125 1 98.56 218 ASP B N 1
ATOM 4116 C CA . ASP B 1 218 ? -22.75 6.379 11.336 1 98.56 218 ASP B CA 1
ATOM 4117 C C . ASP B 1 218 ? -23.219 4.945 11.078 1 98.56 218 ASP B C 1
ATOM 4119 O O . ASP B 1 218 ? -22.891 4.363 10.039 1 98.56 218 ASP B O 1
ATOM 4123 N N . ALA B 1 219 ? -23.891 4.375 12.055 1 98.62 219 ALA B N 1
ATOM 4124 C CA . ALA B 1 219 ? -24.328 2.988 11.953 1 98.62 219 ALA B CA 1
ATOM 4125 C C . ALA B 1 219 ? -25.234 2.785 10.734 1 98.62 219 ALA B C 1
ATOM 4127 O O . ALA B 1 219 ? -25.125 1.771 10.039 1 98.62 219 ALA B O 1
ATOM 4128 N N . ARG B 1 220 ? -26.109 3.723 10.492 1 98.56 220 ARG B N 1
ATOM 4129 C CA . ARG B 1 220 ? -27.047 3.625 9.375 1 98.56 220 ARG B CA 1
ATOM 4130 C C . ARG B 1 220 ? -26.312 3.568 8.047 1 98.56 220 ARG B C 1
ATOM 4132 O O . ARG B 1 220 ? -26.578 2.697 7.215 1 98.56 220 ARG B O 1
ATOM 4139 N N . ARG B 1 221 ? -25.391 4.465 7.812 1 98.75 221 ARG B N 1
ATOM 4140 C CA . ARG B 1 221 ? -24.672 4.523 6.539 1 98.75 221 ARG B CA 1
ATOM 4141 C C . ARG B 1 221 ? -23.703 3.357 6.395 1 98.75 221 ARG B C 1
ATOM 4143 O O . ARG B 1 221 ? -23.5 2.852 5.293 1 98.75 221 ARG B O 1
ATOM 4150 N N . LEU B 1 222 ? -23.109 2.902 7.469 1 98.81 222 LEU B N 1
ATOM 4151 C CA . LEU B 1 222 ? -22.281 1.704 7.418 1 98.81 222 LEU B CA 1
ATOM 4152 C C . LEU B 1 222 ? -23.094 0.494 6.977 1 98.81 222 LEU B C 1
ATOM 4154 O O . LEU B 1 222 ? -22.609 -0.335 6.203 1 98.81 222 LEU B O 1
ATOM 4158 N N . ALA B 1 223 ? -24.297 0.405 7.453 1 98.56 223 ALA B N 1
ATOM 4159 C CA . ALA B 1 223 ? -25.172 -0.718 7.117 1 98.56 223 ALA B CA 1
ATOM 4160 C C . ALA B 1 223 ? -25.547 -0.694 5.637 1 98.56 223 ALA B C 1
ATOM 4162 O O . ALA B 1 223 ? -25.859 -1.733 5.055 1 98.56 223 ALA B O 1
ATOM 4163 N N . ARG B 1 224 ? -25.5 0.478 5.035 1 98.38 224 ARG B N 1
ATOM 4164 C CA . ARG B 1 224 ? -25.875 0.631 3.633 1 98.38 224 ARG B CA 1
ATOM 4165 C C . ARG B 1 224 ? -24.734 0.21 2.713 1 98.38 224 ARG B C 1
ATOM 4167 O O . ARG B 1 224 ? -24.938 -0.025 1.521 1 98.38 224 ARG B O 1
ATOM 4174 N N . MET B 1 225 ? -23.547 0.198 3.18 1 98.69 225 MET B N 1
ATOM 4175 C CA . MET B 1 225 ? -22.422 -0.279 2.385 1 98.69 225 MET B CA 1
ATOM 4176 C C . MET B 1 225 ? -22.516 -1.784 2.162 1 98.69 225 MET B C 1
ATOM 4178 O O . MET B 1 225 ? -23.016 -2.516 3.018 1 98.69 225 MET B O 1
ATOM 4182 N N . PRO B 1 226 ? -22.094 -2.238 1.041 1 98.69 226 PRO B N 1
ATOM 4183 C CA . PRO B 1 226 ? -22.109 -3.686 0.811 1 98.69 226 PRO B CA 1
ATOM 4184 C C . PRO B 1 226 ? -21.281 -4.457 1.838 1 98.69 226 PRO B C 1
ATOM 4186 O O . PRO B 1 226 ? -20.25 -3.971 2.295 1 98.69 226 PRO B O 1
ATOM 4189 N N . ALA B 1 227 ? -21.766 -5.652 2.197 1 98.19 227 ALA B N 1
ATOM 4190 C CA . ALA B 1 227 ? -20.969 -6.527 3.053 1 98.19 227 ALA B CA 1
ATOM 4191 C C . ALA B 1 227 ? -19.578 -6.73 2.475 1 98.19 227 ALA B C 1
ATOM 4193 O O . ALA B 1 227 ? -19.422 -6.934 1.268 1 98.19 227 ALA B O 1
ATOM 4194 N N . GLY B 1 228 ? -18.531 -6.57 3.344 1 98.06 228 GLY B N 1
ATOM 4195 C CA . GLY B 1 228 ? -17.172 -6.777 2.9 1 98.06 228 GLY B CA 1
ATOM 4196 C C . GLY B 1 228 ? -16.5 -5.508 2.398 1 98.06 228 GLY B C 1
ATOM 4197 O O . GLY B 1 228 ? -15.312 -5.504 2.094 1 98.06 228 GLY B O 1
ATOM 4198 N N . SER B 1 229 ? -17.25 -4.418 2.297 1 98.75 229 SER B N 1
ATOM 4199 C CA . SER B 1 229 ? -16.703 -3.168 1.792 1 98.75 229 SER B CA 1
ATOM 4200 C C . SER B 1 229 ? -15.688 -2.578 2.77 1 98.75 229 SER B C 1
ATOM 4202 O O . SER B 1 229 ? -15.562 -3.047 3.902 1 98.75 229 SER B O 1
ATOM 4204 N N . LEU B 1 230 ? -14.898 -1.617 2.311 1 98.94 230 LEU B N 1
ATOM 4205 C CA . LEU B 1 230 ? -13.805 -1.02 3.074 1 98.94 230 LEU B CA 1
ATOM 4206 C C . LEU B 1 230 ? -14.031 0.477 3.264 1 98.94 230 LEU B C 1
ATOM 4208 O O . LEU B 1 230 ? -14.664 1.126 2.426 1 98.94 230 LEU B O 1
ATOM 4212 N N . LEU B 1 231 ? -13.531 1.01 4.367 1 98.94 231 LEU B N 1
ATOM 4213 C CA . LEU B 1 231 ? -13.625 2.432 4.68 1 98.94 231 LEU B CA 1
ATOM 4214 C C . LEU B 1 231 ? -12.25 3.021 4.945 1 98.94 231 LEU B C 1
ATOM 4216 O O . LEU B 1 231 ? -11.461 2.455 5.707 1 98.94 231 LEU B O 1
ATOM 4220 N N . ILE B 1 232 ? -11.93 4.102 4.281 1 98.94 232 ILE B N 1
ATOM 4221 C CA . ILE B 1 232 ? -10.68 4.824 4.488 1 98.94 232 ILE B CA 1
ATOM 4222 C C . ILE B 1 232 ? -10.977 6.246 4.957 1 98.94 232 ILE B C 1
ATOM 4224 O O . ILE B 1 232 ? -11.789 6.949 4.348 1 98.94 232 ILE B O 1
ATOM 4228 N N . ASN B 1 233 ? -10.367 6.645 6.051 1 98.88 233 ASN B N 1
ATOM 4229 C CA . ASN B 1 233 ? -10.516 8.016 6.543 1 98.88 233 ASN B CA 1
ATOM 4230 C C . ASN B 1 233 ? -9.164 8.617 6.914 1 98.88 233 ASN B C 1
ATOM 4232 O O . ASN B 1 233 ? -8.57 8.258 7.93 1 98.88 233 ASN B O 1
ATOM 4236 N N . THR B 1 234 ? -8.672 9.5 6.086 1 98.56 234 THR B N 1
ATOM 4237 C CA . THR B 1 234 ? -7.461 10.266 6.348 1 98.56 234 THR B CA 1
ATOM 4238 C C . THR B 1 234 ? -7.777 11.75 6.5 1 98.56 234 THR B C 1
ATOM 4240 O O . THR B 1 234 ? -6.902 12.594 6.32 1 98.56 234 THR B O 1
ATOM 4243 N N . ALA B 1 235 ? -9.008 12.062 6.699 1 97.19 235 ALA B N 1
ATOM 4244 C CA . ALA B 1 235 ? -9.461 13.445 6.793 1 97.19 235 ALA B CA 1
ATOM 4245 C C . ALA B 1 235 ? -9.562 13.898 8.25 1 97.19 235 ALA B C 1
ATOM 4247 O O . ALA B 1 235 ? -8.57 14.359 8.828 1 97.19 235 ALA B O 1
ATOM 4248 N N . ARG B 1 236 ? -10.789 13.617 8.883 1 96.88 236 ARG B N 1
ATOM 4249 C CA . ARG B 1 236 ? -11.016 14 10.273 1 96.88 236 ARG B CA 1
ATOM 4250 C C . ARG B 1 236 ? -11.695 12.875 11.047 1 96.88 236 ARG B C 1
ATOM 4252 O O . ARG B 1 236 ? -12.586 12.203 10.523 1 96.88 236 ARG B O 1
ATOM 4259 N N . GLY B 1 237 ? -11.242 12.688 12.297 1 97.75 237 GLY B N 1
ATOM 4260 C CA . GLY B 1 237 ? -11.773 11.602 13.102 1 97.75 237 GLY B CA 1
ATOM 4261 C C . GLY B 1 237 ? -13.266 11.719 13.359 1 97.75 237 GLY B C 1
ATOM 4262 O O . GLY B 1 237 ? -13.977 10.711 13.406 1 97.75 237 GLY B O 1
ATOM 4263 N N . GLY B 1 238 ? -13.75 12.953 13.445 1 97.69 238 GLY B N 1
ATOM 4264 C CA . GLY B 1 238 ? -15.141 13.211 13.789 1 97.69 238 GLY B CA 1
ATOM 4265 C C . GLY B 1 238 ? -16.109 12.875 12.672 1 97.69 238 GLY B C 1
ATOM 4266 O O . GLY B 1 238 ? -17.328 12.875 12.867 1 97.69 238 GLY B O 1
ATOM 4267 N N . LEU B 1 239 ? -15.641 12.484 11.539 1 98.44 239 LEU B N 1
ATOM 4268 C CA . LEU B 1 239 ? -16.484 12.164 10.391 1 98.44 239 LEU B CA 1
ATOM 4269 C C . LEU B 1 239 ? -17.141 10.797 10.562 1 98.44 239 LEU B C 1
ATOM 4271 O O . LEU B 1 239 ? -18.188 10.523 9.961 1 98.44 239 LEU B O 1
ATOM 4275 N N . VAL B 1 240 ? -16.516 9.93 11.344 1 98.81 240 VAL B N 1
ATOM 4276 C CA . VAL B 1 240 ? -16.969 8.547 11.508 1 98.81 240 VAL B CA 1
ATOM 4277 C C . VAL B 1 240 ? -17.312 8.297 12.977 1 98.81 240 VAL B C 1
ATOM 4279 O O . VAL B 1 240 ? -16.531 8.617 13.867 1 98.81 240 VAL B O 1
ATOM 4282 N N . GLU B 1 241 ? -18.453 7.816 13.242 1 98.69 241 GLU B N 1
ATOM 4283 C CA . GLU B 1 241 ? -18.828 7.43 14.602 1 98.69 241 GLU B CA 1
ATOM 4284 C C . GLU B 1 241 ? -18.047 6.195 15.055 1 98.69 241 GLU B C 1
ATOM 4286 O O . GLU B 1 241 ? -18.234 5.105 14.516 1 98.69 241 GLU B O 1
ATOM 4291 N N . PRO B 1 242 ? -17.203 6.367 16.047 1 98.38 242 PRO B N 1
ATOM 4292 C CA . PRO B 1 242 ? -16.234 5.312 16.344 1 98.38 242 PRO B CA 1
ATOM 4293 C C . PRO B 1 242 ? -16.891 4.035 16.859 1 98.38 242 PRO B C 1
ATOM 4295 O O . PRO B 1 242 ? -16.453 2.932 16.531 1 98.38 242 PRO B O 1
ATOM 4298 N N . GLY B 1 243 ? -17.875 4.188 17.734 1 98.38 243 GLY B N 1
ATOM 4299 C CA . GLY B 1 243 ? -18.562 3.006 18.203 1 98.38 243 GLY B CA 1
ATOM 4300 C C . GLY B 1 243 ? -19.234 2.207 17.094 1 98.38 243 GLY B C 1
ATOM 4301 O O . GLY B 1 243 ? -19.141 0.978 17.078 1 98.38 243 GLY B O 1
ATOM 4302 N N . ALA B 1 244 ? -19.875 2.881 16.203 1 98.69 244 ALA B N 1
ATOM 4303 C CA . ALA B 1 244 ? -20.531 2.244 15.062 1 98.69 244 ALA B CA 1
ATOM 4304 C C . ALA B 1 244 ? -19.531 1.521 14.172 1 98.69 244 ALA B C 1
ATOM 4306 O O . ALA B 1 244 ? -19.781 0.406 13.711 1 98.69 244 ALA B O 1
ATOM 4307 N N . LEU B 1 245 ? -18.438 2.15 13.938 1 98.81 245 LEU B N 1
ATOM 4308 C CA . LEU B 1 245 ? -17.406 1.54 13.117 1 98.81 245 LEU B CA 1
ATOM 4309 C C . LEU B 1 245 ? -16.875 0.264 13.766 1 98.81 245 LEU B C 1
ATOM 4311 O O . LEU B 1 245 ? -16.781 -0.775 13.109 1 98.81 245 LEU B O 1
ATOM 4315 N N . ALA B 1 246 ? -16.547 0.375 15.031 1 98.69 246 ALA B N 1
ATOM 4316 C CA . ALA B 1 246 ? -16.047 -0.785 15.773 1 98.69 246 ALA B CA 1
ATOM 4317 C C . ALA B 1 246 ? -17.031 -1.946 15.695 1 98.69 246 ALA B C 1
ATOM 4319 O O . ALA B 1 246 ? -16.641 -3.084 15.422 1 98.69 246 ALA B O 1
ATOM 4320 N N . GLU B 1 247 ? -18.266 -1.631 15.906 1 98.56 247 GLU B N 1
ATOM 4321 C CA . GLU B 1 247 ? -19.312 -2.66 15.906 1 98.56 247 GLU B CA 1
ATOM 4322 C C . GLU B 1 247 ? -19.453 -3.289 14.523 1 98.56 247 GLU B C 1
ATOM 4324 O O . GLU B 1 247 ? -19.625 -4.504 14.406 1 98.56 247 GLU B O 1
ATOM 4329 N N . SER B 1 248 ? -19.469 -2.504 13.492 1 98.69 248 SER B N 1
ATOM 4330 C CA . SER B 1 248 ? -19.594 -3.004 12.133 1 98.69 248 SER B CA 1
ATOM 4331 C C . SER B 1 248 ? -18.453 -3.951 11.781 1 98.69 248 SER B C 1
ATOM 4333 O O . SER B 1 248 ? -18.656 -4.965 11.109 1 98.69 248 SER B O 1
ATOM 4335 N N . LEU B 1 249 ? -17.266 -3.672 12.227 1 98.62 249 LEU B N 1
ATOM 4336 C CA . LEU B 1 249 ? -16.094 -4.504 11.984 1 98.62 249 LEU B CA 1
ATOM 4337 C C . LEU B 1 249 ? -16.172 -5.797 12.789 1 98.62 249 LEU B C 1
ATOM 4339 O O . LEU B 1 249 ? -15.898 -6.879 12.258 1 98.62 249 LEU B O 1
ATOM 4343 N N . ARG B 1 250 ? -16.562 -5.688 14.023 1 98.31 250 ARG B N 1
ATOM 4344 C CA . ARG B 1 250 ? -16.703 -6.867 14.875 1 98.31 250 ARG B CA 1
ATOM 4345 C C . ARG B 1 250 ? -17.734 -7.832 14.312 1 98.31 250 ARG B C 1
ATOM 4347 O O . ARG B 1 250 ? -17.562 -9.047 14.375 1 98.31 250 ARG B O 1
ATOM 4354 N N . ALA B 1 251 ? -18.781 -7.254 13.773 1 97.94 251 ALA B N 1
ATOM 4355 C CA . ALA B 1 251 ? -19.859 -8.055 13.227 1 97.94 251 ALA B CA 1
ATOM 4356 C C . ALA B 1 251 ? -19.484 -8.68 11.891 1 97.94 251 ALA B C 1
ATOM 4358 O O . ALA B 1 251 ? -20.156 -9.578 11.398 1 97.94 251 ALA B O 1
ATOM 4359 N N . GLY B 1 252 ? -18.484 -8.156 11.258 1 97.06 252 GLY B N 1
ATOM 4360 C CA . GLY B 1 252 ? -18.016 -8.695 9.992 1 97.06 252 GLY B CA 1
ATOM 4361 C C . GLY B 1 252 ? -18.719 -8.102 8.789 1 97.06 252 GLY B C 1
ATOM 4362 O O . GLY B 1 252 ? -18.531 -8.562 7.66 1 97.06 252 GLY B O 1
ATOM 4363 N N . HIS B 1 253 ? -19.562 -7.16 9.039 1 97.94 253 HIS B N 1
ATOM 4364 C CA . HIS B 1 253 ? -20.234 -6.508 7.918 1 97.94 253 HIS B CA 1
ATOM 4365 C C . HIS B 1 253 ? -19.234 -5.719 7.074 1 97.94 253 HIS B C 1
ATOM 4367 O O . HIS B 1 253 ? -19.094 -5.969 5.875 1 97.94 253 HIS B O 1
ATOM 4373 N N . LEU B 1 254 ? -18.625 -4.73 7.719 1 98.38 254 LEU B N 1
ATOM 4374 C CA . LEU B 1 254 ? -17.516 -4.07 7.035 1 98.38 254 LEU B CA 1
ATOM 4375 C C . LEU B 1 254 ? -16.312 -4.992 6.938 1 98.38 254 LEU B C 1
ATOM 4377 O O . LEU B 1 254 ? -15.945 -5.645 7.918 1 98.38 254 LEU B O 1
ATOM 4381 N N . GLY B 1 255 ? -15.68 -5.035 5.781 1 98.25 255 GLY B N 1
ATOM 4382 C CA . GLY B 1 255 ? -14.555 -5.926 5.562 1 98.25 255 GLY B CA 1
ATOM 4383 C C . GLY B 1 255 ? -13.258 -5.41 6.172 1 98.25 255 GLY B C 1
ATOM 4384 O O . GLY B 1 255 ? -12.312 -6.172 6.363 1 98.25 255 GLY B O 1
ATOM 4385 N N . GLY B 1 256 ? -13.211 -4.156 6.418 1 98.69 256 GLY B N 1
ATOM 4386 C CA . GLY B 1 256 ? -12.039 -3.523 6.996 1 98.69 256 GLY B CA 1
ATOM 4387 C C . GLY B 1 256 ? -12.094 -2.008 6.957 1 98.69 256 GLY B C 1
ATOM 4388 O O . GLY B 1 256 ? -12.922 -1.431 6.246 1 98.69 256 GLY B O 1
ATOM 4389 N N . ALA B 1 257 ? -11.219 -1.377 7.688 1 98.94 257 ALA B N 1
ATOM 4390 C CA . ALA B 1 257 ? -11.133 0.081 7.695 1 98.94 257 ALA B CA 1
ATOM 4391 C C . ALA B 1 257 ? -9.688 0.539 7.906 1 98.94 257 ALA B C 1
ATOM 4393 O O . ALA B 1 257 ? -8.953 -0.061 8.695 1 98.94 257 ALA B O 1
ATOM 4394 N N . GLY B 1 258 ? -9.25 1.497 7.133 1 98.94 258 GLY B N 1
ATOM 4395 C CA . GLY B 1 258 ? -8.016 2.244 7.34 1 98.94 258 GLY B CA 1
ATOM 4396 C C . GLY B 1 258 ? -8.25 3.658 7.836 1 98.94 258 GLY B C 1
ATOM 4397 O O . GLY B 1 258 ? -8.828 4.48 7.125 1 98.94 258 GLY B O 1
ATOM 4398 N N . ILE B 1 259 ? -7.797 3.953 9.031 1 98.88 259 ILE B N 1
ATOM 4399 C CA . ILE B 1 259 ? -8.109 5.203 9.719 1 98.88 259 ILE B CA 1
ATOM 4400 C C . ILE B 1 259 ? -6.816 5.875 10.18 1 98.88 259 ILE B C 1
ATOM 4402 O O . ILE B 1 259 ? -6.035 5.277 10.93 1 98.88 259 ILE B O 1
ATOM 4406 N N . ASP B 1 260 ? -6.617 7.152 9.797 1 98.88 260 ASP B N 1
ATOM 4407 C CA . ASP B 1 260 ? -5.406 7.867 10.18 1 98.88 260 ASP B CA 1
ATOM 4408 C C . ASP B 1 260 ? -5.703 8.922 11.242 1 98.88 260 ASP B C 1
ATOM 4410 O O . ASP B 1 260 ? -4.785 9.555 11.766 1 98.88 260 ASP B O 1
ATOM 4414 N N . VAL B 1 261 ? -7 9.117 11.531 1 98.5 261 VAL B N 1
ATOM 4415 C CA . VAL B 1 261 ? -7.418 10.219 12.398 1 98.5 261 VAL B CA 1
ATOM 4416 C C . VAL B 1 261 ? -8.461 9.727 13.398 1 98.5 261 VAL B C 1
ATOM 4418 O O . VAL B 1 261 ? -9.312 8.898 13.055 1 98.5 261 VAL B O 1
ATOM 4421 N N . LEU B 1 262 ? -8.383 10.203 14.547 1 98.25 262 LEU B N 1
ATOM 4422 C CA . LEU B 1 262 ? -9.375 9.961 15.586 1 98.25 262 LEU B CA 1
ATOM 4423 C C . LEU B 1 262 ? -9.852 11.266 16.203 1 98.25 262 LEU B C 1
ATOM 4425 O O . LEU B 1 262 ? -9.398 12.344 15.812 1 98.25 262 LEU B O 1
ATOM 4429 N N . GLU B 1 263 ? -10.734 11.188 17.078 1 96.38 263 GLU B N 1
ATOM 4430 C CA . GLU B 1 263 ? -11.219 12.328 17.844 1 96.38 263 GLU B CA 1
ATOM 4431 C C . GLU B 1 263 ? -11.531 11.938 19.281 1 96.38 263 GLU B C 1
ATOM 4433 O O . GLU B 1 263 ? -12.352 11.055 19.531 1 96.38 263 GLU B O 1
ATOM 4438 N N . PRO B 1 264 ? -10.922 12.531 20.188 1 95.81 264 PRO B N 1
ATOM 4439 C CA . PRO B 1 264 ? -9.906 13.586 20.094 1 95.81 264 PRO B CA 1
ATOM 4440 C C . PRO B 1 264 ? -8.523 13.039 19.734 1 95.81 264 PRO B C 1
ATOM 4442 O O . PRO B 1 264 ? -8.344 11.82 19.625 1 95.81 264 PRO B O 1
ATOM 4445 N N . GLU B 1 265 ? -7.613 13.891 19.453 1 95.81 265 GLU B N 1
ATOM 4446 C CA . GLU B 1 265 ? -6.203 13.57 19.234 1 95.81 265 GLU B CA 1
ATOM 4447 C C . GLU B 1 265 ? -5.305 14.391 20.141 1 95.81 265 GLU B C 1
ATOM 4449 O O . GLU B 1 265 ? -5.375 15.625 20.156 1 95.81 265 GLU B O 1
ATOM 4454 N N . PRO B 1 266 ? -4.602 13.812 20.953 1 96.62 266 PRO B N 1
ATOM 4455 C CA . PRO B 1 266 ? -4.406 12.367 21.016 1 96.62 266 PRO B CA 1
ATOM 4456 C C . PRO B 1 266 ? -5.625 11.633 21.578 1 96.62 266 PRO B C 1
ATOM 4458 O O . PRO B 1 266 ? -6.383 12.211 22.375 1 96.62 266 PRO B O 1
ATOM 4461 N N . PRO B 1 267 ? -5.73 10.414 21.188 1 98.19 267 PRO B N 1
ATOM 4462 C CA . PRO B 1 267 ? -6.887 9.664 21.688 1 98.19 267 PRO B CA 1
ATOM 4463 C C . PRO B 1 267 ? -6.676 9.148 23.109 1 98.19 267 PRO B C 1
ATOM 4465 O O . PRO B 1 267 ? -5.566 8.742 23.469 1 98.19 267 PRO B O 1
ATOM 4468 N N . PRO B 1 268 ? -7.719 9.195 23.906 1 97.81 268 PRO B N 1
ATOM 4469 C CA . PRO B 1 268 ? -7.609 8.484 25.188 1 97.81 268 PRO B CA 1
ATOM 4470 C C . PRO B 1 268 ? -7.367 6.988 25.016 1 97.81 268 PRO B C 1
ATOM 4472 O O . PRO B 1 268 ? -7.773 6.406 24.016 1 97.81 268 PRO B O 1
ATOM 4475 N N . PRO B 1 269 ? -6.727 6.414 25.984 1 96.88 269 PRO B N 1
ATOM 4476 C CA . PRO B 1 269 ? -6.367 5 25.859 1 96.88 269 PRO B CA 1
ATOM 4477 C C . PRO B 1 269 ? -7.582 4.098 25.672 1 96.88 269 PRO B C 1
ATOM 4479 O O . PRO B 1 269 ? -7.457 2.988 25.141 1 96.88 269 PRO B O 1
ATOM 4482 N N . ASP B 1 270 ? -8.75 4.582 26.125 1 97.25 270 ASP B N 1
ATOM 4483 C CA . ASP B 1 270 ? -9.945 3.744 26.047 1 97.25 270 ASP B CA 1
ATOM 4484 C C . ASP B 1 270 ? -10.789 4.121 24.828 1 97.25 270 ASP B C 1
ATOM 4486 O O . ASP B 1 270 ? -11.977 3.793 24.766 1 97.25 270 ASP B O 1
ATOM 4490 N N . HIS B 1 271 ? -10.219 4.918 24 1 98 271 HIS B N 1
ATOM 4491 C CA . HIS B 1 271 ? -10.938 5.199 22.766 1 98 271 HIS B CA 1
ATOM 4492 C C . HIS B 1 271 ? -11.461 3.914 22.125 1 98 271 HIS B C 1
ATOM 4494 O O . HIS B 1 271 ? -10.727 2.926 22.016 1 98 271 HIS B O 1
ATOM 4500 N N . PRO B 1 272 ? -12.656 3.893 21.578 1 98 272 PRO B N 1
ATOM 4501 C CA . PRO B 1 272 ? -13.281 2.67 21.062 1 98 272 PRO B CA 1
ATOM 4502 C C . PRO B 1 272 ? -12.469 2.008 19.953 1 98 272 PRO B C 1
ATOM 4504 O O . PRO B 1 272 ? -12.391 0.777 19.891 1 98 272 PRO B O 1
ATOM 4507 N N . LEU B 1 273 ? -11.789 2.717 19.156 1 98.44 273 LEU B N 1
ATOM 4508 C CA . LEU B 1 273 ? -11.102 2.168 18 1 98.44 273 LEU B CA 1
ATOM 4509 C C . LEU B 1 273 ? -9.688 1.71 18.359 1 98.44 273 LEU B C 1
ATOM 4511 O O . LEU B 1 273 ? -8.961 1.195 17.516 1 98.44 273 LEU B O 1
ATOM 4515 N N . LEU B 1 274 ? -9.32 1.928 19.578 1 98.25 274 LEU B N 1
ATOM 4516 C CA . LEU B 1 274 ? -8.039 1.422 20.031 1 98.25 274 LEU B CA 1
ATOM 4517 C C . LEU B 1 274 ? -8.188 0.039 20.656 1 98.25 274 LEU B C 1
ATOM 4519 O O . LEU B 1 274 ? -7.195 -0.589 21.031 1 98.25 274 LEU B O 1
ATOM 4523 N N . ALA B 1 275 ? -9.445 -0.436 20.703 1 97.12 275 ALA B N 1
ATOM 4524 C CA . ALA B 1 275 ? -9.688 -1.761 21.281 1 97.12 275 ALA B CA 1
ATOM 4525 C C . ALA B 1 275 ? -8.938 -2.836 20.484 1 97.12 275 ALA B C 1
ATOM 4527 O O . ALA B 1 275 ? -8.945 -2.832 19.266 1 97.12 275 ALA B O 1
ATOM 4528 N N . PRO B 1 276 ? -8.297 -3.719 21.188 1 93.81 276 PRO B N 1
ATOM 4529 C CA . PRO B 1 276 ? -7.438 -4.699 20.516 1 93.81 276 PRO B CA 1
ATOM 4530 C C . PRO B 1 276 ? -8.227 -5.785 19.797 1 93.81 276 PRO B C 1
ATOM 4532 O O . PRO B 1 276 ? -7.656 -6.555 19.016 1 93.81 276 PRO B O 1
ATOM 4535 N N . ASP B 1 277 ? -9.508 -5.898 19.984 1 95.75 277 ASP B N 1
ATOM 4536 C CA . ASP B 1 277 ? -10.281 -7.016 19.453 1 95.75 277 ASP B CA 1
ATOM 4537 C C . ASP B 1 277 ? -10.961 -6.637 18.141 1 95.75 277 ASP B C 1
ATOM 4539 O O . ASP B 1 277 ? -11.734 -7.422 17.578 1 95.75 277 ASP B O 1
ATOM 4543 N N . ILE B 1 278 ? -10.773 -5.43 17.641 1 97.19 278 ILE B N 1
ATOM 4544 C CA . ILE B 1 278 ? -11.398 -5.02 16.391 1 97.19 278 ILE B CA 1
ATOM 4545 C C . ILE B 1 278 ? -10.656 -5.633 15.211 1 97.19 278 ILE B C 1
ATOM 4547 O O . ILE B 1 278 ? -9.477 -5.344 15 1 97.19 278 ILE B O 1
ATOM 4551 N N . PRO B 1 279 ? -11.297 -6.48 14.43 1 96.25 279 PRO B N 1
ATOM 4552 C CA . PRO B 1 279 ? -10.609 -7.113 13.305 1 96.25 279 PRO B CA 1
ATOM 4553 C C . PRO B 1 279 ? -10.477 -6.18 12.102 1 96.25 279 PRO B C 1
ATOM 4555 O O . PRO B 1 279 ? -11.359 -5.355 11.852 1 96.25 279 PRO B O 1
ATOM 4558 N N . ASN B 1 280 ? -9.375 -6.32 11.398 1 96.62 280 ASN B N 1
ATOM 4559 C CA . ASN B 1 280 ? -9.156 -5.699 10.102 1 96.62 280 ASN B CA 1
ATOM 4560 C C . ASN B 1 280 ? -9.258 -4.18 10.18 1 96.62 280 ASN B C 1
ATOM 4562 O O . ASN B 1 280 ? -9.891 -3.551 9.328 1 96.62 280 ASN B O 1
ATOM 4566 N N . LEU B 1 281 ? -8.844 -3.588 11.234 1 98.5 281 LEU B N 1
ATOM 4567 C CA . LEU B 1 281 ? -8.688 -2.146 11.398 1 98.5 281 LEU B CA 1
ATOM 4568 C C . LEU B 1 281 ? -7.211 -1.755 11.352 1 98.5 281 LEU B C 1
ATOM 4570 O O . LEU B 1 281 ? -6.406 -2.268 12.125 1 98.5 281 LEU B O 1
ATOM 4574 N N . VAL B 1 282 ? -6.836 -0.953 10.391 1 98.56 282 VAL B N 1
ATOM 4575 C CA . VAL B 1 282 ? -5.492 -0.393 10.289 1 98.56 282 VAL B CA 1
ATOM 4576 C C . VAL B 1 282 ? -5.5 1.059 10.758 1 98.56 282 VAL B C 1
ATOM 4578 O O . VAL B 1 282 ? -6.086 1.927 10.109 1 98.56 282 VAL B O 1
ATOM 4581 N N . LEU B 1 283 ? -4.875 1.299 11.867 1 98.56 283 LEU B N 1
ATOM 4582 C CA . LEU B 1 283 ? -4.848 2.627 12.469 1 98.56 283 LEU B CA 1
ATOM 4583 C C . LEU B 1 283 ? -3.453 3.238 12.383 1 98.56 283 LEU B C 1
ATOM 4585 O O . LEU B 1 283 ? -2.455 2.553 12.617 1 98.56 283 LEU B O 1
ATOM 4589 N N . THR B 1 284 ? -3.365 4.473 11.961 1 98.81 284 THR B N 1
ATOM 4590 C CA . THR B 1 284 ? -2.131 5.246 12.031 1 98.81 284 THR B CA 1
ATOM 4591 C C . THR B 1 284 ? -2.355 6.562 12.773 1 98.81 284 THR B C 1
ATOM 4593 O O . THR B 1 284 ? -3.484 7.055 12.836 1 98.81 284 THR B O 1
ATOM 4596 N N . PRO B 1 285 ? -1.376 7.074 13.414 1 98.69 285 PRO B N 1
ATOM 4597 C CA . PRO B 1 285 ? -1.532 8.195 14.352 1 98.69 285 PRO B CA 1
ATOM 4598 C C . PRO B 1 285 ? -1.375 9.555 13.672 1 98.69 285 PRO B C 1
ATOM 4600 O O . PRO B 1 285 ? -0.499 10.336 14.047 1 98.69 285 PRO B O 1
ATOM 4603 N N . HIS B 1 286 ? -2.295 9.82 12.734 1 98.44 286 HIS B N 1
ATOM 4604 C CA . HIS B 1 286 ? -2.342 11.094 12.023 1 98.44 286 HIS B CA 1
ATOM 4605 C C . HIS B 1 286 ? -1.016 11.383 11.328 1 98.44 286 HIS B C 1
ATOM 4607 O O . HIS B 1 286 ? -0.471 12.484 11.453 1 98.44 286 HIS B O 1
ATOM 4613 N N . THR B 1 287 ? -0.531 10.422 10.555 1 98.56 287 THR B N 1
ATOM 4614 C CA . THR B 1 287 ? 0.792 10.531 9.945 1 98.56 287 THR B CA 1
ATOM 4615 C C . THR B 1 287 ? 0.685 10.656 8.43 1 98.56 287 THR B C 1
ATOM 4617 O O . THR B 1 287 ? 1.699 10.766 7.738 1 98.56 287 THR B O 1
ATOM 4620 N N . ALA B 1 288 ? -0.525 10.625 7.883 1 98.56 288 ALA B N 1
ATOM 4621 C CA . ALA B 1 288 ? -0.7 10.711 6.438 1 98.56 288 ALA B CA 1
ATOM 4622 C C . ALA B 1 288 ? -0.015 11.953 5.875 1 98.56 288 ALA B C 1
ATOM 4624 O O . ALA B 1 288 ? 0.495 11.93 4.75 1 98.56 288 ALA B O 1
ATOM 4625 N N . TRP B 1 289 ? 0.062 13 6.641 1 97.44 289 TRP B N 1
ATOM 4626 C CA . TRP B 1 289 ? 0.629 14.266 6.188 1 97.44 289 TRP B CA 1
ATOM 4627 C C . TRP B 1 289 ? 2.123 14.328 6.488 1 97.44 289 TRP B C 1
ATOM 4629 O O . TRP B 1 289 ? 2.818 15.234 6.012 1 97.44 289 TRP B O 1
ATOM 4639 N N . ALA B 1 290 ? 2.695 13.398 7.191 1 97.75 290 ALA B N 1
ATOM 4640 C CA . ALA B 1 290 ? 3.883 13.617 8.016 1 97.75 290 ALA B CA 1
ATOM 4641 C C . ALA B 1 290 ? 5.156 13.281 7.242 1 97.75 290 ALA B C 1
ATOM 4643 O O . ALA B 1 290 ? 6.246 13.242 7.82 1 97.75 290 ALA B O 1
ATOM 4644 N N . ALA B 1 291 ? 5.027 12.969 5.957 1 98.19 291 ALA B N 1
ATOM 4645 C CA . ALA B 1 291 ? 6.254 12.781 5.184 1 98.19 291 ALA B CA 1
ATOM 4646 C C . ALA B 1 291 ? 7.16 14 5.289 1 98.19 291 ALA B C 1
ATOM 4648 O O . ALA B 1 291 ? 6.68 15.141 5.32 1 98.19 291 ALA B O 1
ATOM 4649 N N . ARG B 1 292 ? 8.422 13.797 5.312 1 97.44 292 ARG B N 1
ATOM 4650 C CA . ARG B 1 292 ? 9.383 14.875 5.496 1 97.44 292 ARG B CA 1
ATOM 4651 C C . ARG B 1 292 ? 9.164 15.984 4.473 1 97.44 292 ARG B C 1
ATOM 4653 O O . ARG B 1 292 ? 9.148 17.172 4.82 1 97.44 292 ARG B O 1
ATOM 4660 N N . GLY B 1 293 ? 9.031 15.586 3.211 1 97.31 293 GLY B N 1
ATOM 4661 C CA . GLY B 1 293 ? 8.797 16.562 2.166 1 97.31 293 GLY B CA 1
ATOM 4662 C C . GLY B 1 293 ? 7.539 17.391 2.395 1 97.31 293 GLY B C 1
ATOM 4663 O O . GLY B 1 293 ? 7.531 18.594 2.148 1 97.31 293 GLY B O 1
ATOM 4664 N N . ALA B 1 294 ? 6.496 16.781 2.838 1 98.06 294 ALA B N 1
ATOM 4665 C CA . ALA B 1 294 ? 5.242 17.469 3.125 1 98.06 294 ALA B CA 1
ATOM 4666 C C . ALA B 1 294 ? 5.414 18.469 4.277 1 98.06 294 ALA B C 1
ATOM 4668 O O . ALA B 1 294 ? 4.945 19.594 4.203 1 98.06 294 ALA B O 1
ATOM 4669 N N . ARG B 1 295 ? 6.094 18.031 5.344 1 98.31 295 ARG B N 1
ATOM 4670 C CA . ARG B 1 295 ? 6.355 18.922 6.469 1 98.31 295 ARG B CA 1
ATOM 4671 C C . ARG B 1 295 ? 7.203 20.109 6.031 1 98.31 295 ARG B C 1
ATOM 4673 O O . ARG B 1 295 ? 6.969 21.234 6.465 1 98.31 295 ARG B O 1
ATOM 4680 N N . GLN B 1 296 ? 8.195 19.859 5.188 1 98.56 296 GLN B N 1
ATOM 4681 C CA . GLN B 1 296 ? 8.977 20.969 4.633 1 98.56 296 GLN B CA 1
ATOM 4682 C C . GLN B 1 296 ? 8.086 21.938 3.869 1 98.56 296 GLN B C 1
ATOM 4684 O O . GLN B 1 296 ? 8.242 23.156 3.98 1 98.56 296 GLN B O 1
ATOM 4689 N N . ASN B 1 297 ? 7.18 21.375 3.123 1 98.31 297 ASN B N 1
ATOM 4690 C CA . ASN B 1 297 ? 6.25 22.203 2.367 1 98.31 297 ASN B CA 1
ATOM 4691 C C . ASN B 1 297 ? 5.422 23.094 3.289 1 98.31 297 ASN B C 1
ATOM 4693 O O . ASN B 1 297 ? 5.07 24.219 2.92 1 98.31 297 ASN B O 1
ATOM 4697 N N . VAL B 1 298 ? 5.039 22.625 4.453 1 98.38 298 VAL B N 1
ATOM 4698 C CA . VAL B 1 298 ? 4.32 23.453 5.418 1 98.38 298 VAL B CA 1
ATOM 4699 C C . VAL B 1 298 ? 5.117 24.719 5.707 1 98.38 298 VAL B C 1
ATOM 4701 O O . VAL B 1 298 ? 4.582 25.828 5.621 1 98.38 298 VAL B O 1
ATOM 4704 N N . LEU B 1 299 ? 6.406 24.531 5.992 1 98.56 299 LEU B N 1
ATOM 4705 C CA . LEU B 1 299 ? 7.262 25.672 6.289 1 98.56 299 LEU B CA 1
ATOM 4706 C C . LEU B 1 299 ? 7.383 26.594 5.078 1 98.56 299 LEU B C 1
AT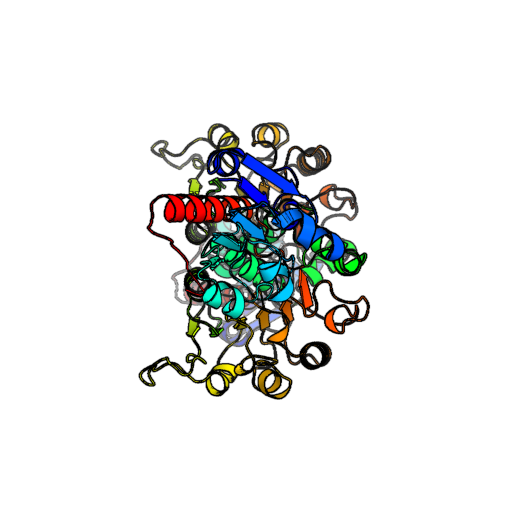OM 4708 O O . LEU B 1 299 ? 7.383 27.828 5.223 1 98.56 299 LEU B O 1
ATOM 4712 N N . ASP B 1 300 ? 7.465 25.984 3.916 1 98.62 300 ASP B N 1
ATOM 4713 C CA . ASP B 1 300 ? 7.551 26.766 2.684 1 98.62 300 ASP B CA 1
ATOM 4714 C C . ASP B 1 300 ? 6.285 27.594 2.469 1 98.62 300 ASP B C 1
ATOM 4716 O O . ASP B 1 300 ? 6.355 28.734 2.023 1 98.62 300 ASP B O 1
ATOM 4720 N N . GLU B 1 301 ? 5.164 27.031 2.752 1 98.5 301 GLU B N 1
ATOM 4721 C CA . GLU B 1 301 ? 3.891 27.734 2.635 1 98.5 301 GLU B CA 1
ATOM 4722 C C . GLU B 1 301 ? 3.805 28.875 3.635 1 98.5 301 GLU B C 1
ATOM 4724 O O . GLU B 1 301 ? 3.336 29.969 3.295 1 98.5 301 GLU B O 1
ATOM 4729 N N . VAL B 1 302 ? 4.227 28.641 4.855 1 98.62 302 VAL B N 1
ATOM 4730 C CA . VAL B 1 302 ? 4.246 29.688 5.867 1 98.62 302 VAL B CA 1
ATOM 4731 C C . VAL B 1 302 ? 5.133 30.844 5.402 1 98.62 302 VAL B C 1
ATOM 4733 O O . VAL B 1 302 ? 4.727 32 5.449 1 98.62 302 VAL B O 1
ATOM 4736 N N . ARG B 1 303 ? 6.305 30.469 4.906 1 98.75 303 ARG B N 1
ATOM 4737 C CA . ARG B 1 303 ? 7.219 31.484 4.375 1 98.75 303 ARG B CA 1
ATOM 4738 C C . ARG B 1 303 ? 6.566 32.281 3.252 1 98.75 303 ARG B C 1
ATOM 4740 O O . ARG B 1 303 ? 6.609 33.5 3.254 1 98.75 303 ARG B O 1
ATOM 4747 N N . ALA B 1 304 ? 5.988 31.562 2.352 1 98.69 304 ALA B N 1
ATOM 4748 C CA . ALA B 1 304 ? 5.352 32.188 1.207 1 98.69 304 ALA B CA 1
ATOM 4749 C C . ALA B 1 304 ? 4.242 33.156 1.656 1 98.69 304 ALA B C 1
ATOM 4751 O O . ALA B 1 304 ? 4.074 34.219 1.089 1 98.69 304 ALA B O 1
ATOM 4752 N N . ASN B 1 305 ? 3.443 32.75 2.631 1 98.62 305 ASN B N 1
ATOM 4753 C CA . ASN B 1 305 ? 2.396 33.625 3.184 1 98.62 305 ASN B CA 1
ATOM 4754 C C . ASN B 1 305 ? 2.973 34.906 3.783 1 98.62 305 ASN B C 1
ATOM 4756 O O . ASN B 1 305 ? 2.451 35.969 3.547 1 98.62 305 ASN B O 1
ATOM 4760 N N . ILE B 1 306 ? 4.055 34.781 4.527 1 98.62 306 ILE B N 1
ATOM 4761 C CA . ILE B 1 306 ? 4.699 35.938 5.172 1 98.62 306 ILE B CA 1
ATOM 4762 C C . ILE B 1 306 ? 5.25 36.875 4.113 1 98.62 306 ILE B C 1
ATOM 4764 O O . ILE B 1 306 ? 5.02 38.094 4.176 1 98.62 306 ILE B O 1
ATOM 4768 N N . GLU B 1 307 ? 5.902 36.312 3.125 1 98.62 307 GLU B N 1
ATOM 4769 C CA . GLU B 1 307 ? 6.496 37.125 2.064 1 98.62 307 GLU B CA 1
ATOM 4770 C C . GLU B 1 307 ? 5.422 37.812 1.251 1 98.62 307 GLU B C 1
ATOM 4772 O O . GLU B 1 307 ? 5.574 39 0.907 1 98.62 307 GLU B O 1
ATOM 4777 N N . ALA B 1 308 ? 4.406 37.125 1.01 1 98.5 308 ALA B N 1
ATOM 4778 C CA . ALA B 1 308 ? 3.299 37.719 0.269 1 98.5 308 ALA B CA 1
ATOM 4779 C C . ALA B 1 308 ? 2.67 38.875 1.057 1 98.5 308 ALA B C 1
ATOM 4781 O O . ALA B 1 308 ? 2.348 39.938 0.49 1 98.5 308 ALA B O 1
ATOM 4782 N N . PHE B 1 309 ? 2.518 38.688 2.312 1 97.94 309 PHE B N 1
ATOM 4783 C CA . PHE B 1 309 ? 1.97 39.75 3.18 1 97.94 309 PHE B CA 1
ATOM 4784 C C . PHE B 1 309 ? 2.877 40.969 3.197 1 97.94 309 PHE B C 1
ATOM 4786 O O . PHE B 1 309 ? 2.404 42.094 3.062 1 97.94 309 PHE B O 1
ATOM 4793 N N . ARG B 1 310 ? 4.105 40.75 3.32 1 97.62 310 ARG B N 1
ATOM 4794 C CA . ARG B 1 310 ? 5.074 41.844 3.355 1 97.62 310 ARG B CA 1
ATOM 4795 C C . ARG B 1 310 ? 5.074 42.594 2.043 1 97.62 310 ARG B C 1
ATOM 4797 O O . ARG B 1 310 ? 5.359 43.812 2.023 1 97.62 310 ARG B O 1
ATOM 4804 N N . ALA B 1 311 ? 4.695 41.938 1.025 1 97.5 311 ALA B N 1
ATOM 4805 C CA . ALA B 1 311 ? 4.652 42.562 -0.294 1 97.5 311 ALA B CA 1
ATOM 4806 C C . ALA B 1 311 ? 3.305 43.219 -0.532 1 97.5 311 ALA B C 1
ATOM 4808 O O . ALA B 1 311 ? 3.092 43.844 -1.575 1 97.5 311 ALA B O 1
ATOM 4809 N N . GLY B 1 312 ? 2.406 43.031 0.356 1 96.75 312 GLY B N 1
ATOM 4810 C CA . GLY B 1 312 ? 1.119 43.688 0.261 1 96.75 312 GLY B CA 1
ATOM 4811 C C . GLY B 1 312 ? 0.075 42.875 -0.479 1 96.75 312 GLY B C 1
ATOM 4812 O O . GLY B 1 312 ? -0.983 43.406 -0.841 1 96.75 312 GLY B O 1
ATOM 4813 N N . HIS B 1 313 ? 0.396 41.594 -0.717 1 96.5 313 HIS B N 1
ATOM 4814 C CA . HIS B 1 313 ? -0.515 40.719 -1.431 1 96.5 313 HIS B CA 1
ATOM 4815 C C . HIS B 1 313 ? -0.706 39.406 -0.679 1 96.5 313 HIS B C 1
ATOM 4817 O O . HIS B 1 313 ? -0.311 38.344 -1.165 1 96.5 313 HIS B O 1
ATOM 4823 N N . PRO B 1 314 ? -1.413 39.5 0.498 1 96.5 314 PRO B N 1
ATOM 4824 C CA . PRO B 1 314 ? -1.576 38.281 1.29 1 96.5 314 PRO B CA 1
ATOM 4825 C C . PRO B 1 314 ? -2.219 37.156 0.497 1 96.5 314 PRO B C 1
ATOM 4827 O O . PRO B 1 314 ? -3.109 37.406 -0.321 1 96.5 314 PRO B O 1
ATOM 4830 N N . ARG B 1 315 ? -1.794 35.969 0.656 1 96.38 315 ARG B N 1
ATOM 4831 C CA . ARG B 1 315 ? -2.322 34.781 -0.008 1 96.38 315 ARG B CA 1
ATOM 4832 C C . ARG B 1 315 ? -2.844 33.75 1.01 1 96.38 315 ARG B C 1
ATOM 4834 O O . ARG B 1 315 ? -2.498 33.844 2.191 1 96.38 315 ARG B O 1
ATOM 4841 N N . ASN B 1 316 ? -3.703 32.844 0.579 1 97.06 316 ASN B N 1
ATOM 4842 C CA . ASN B 1 316 ? -4.312 31.797 1.392 1 97.06 316 ASN B CA 1
ATOM 4843 C C . ASN B 1 316 ? -5.035 32.375 2.604 1 97.06 316 ASN B C 1
ATOM 4845 O O . ASN B 1 316 ? -4.914 31.859 3.713 1 97.06 316 ASN B O 1
ATOM 4849 N N . VAL B 1 317 ? -5.68 33.5 2.422 1 97.44 317 VAL B N 1
ATOM 4850 C CA . VAL B 1 317 ? -6.367 34.188 3.516 1 97.44 317 VAL B CA 1
ATOM 4851 C C . VAL B 1 317 ? -7.664 33.438 3.848 1 97.44 317 VAL B C 1
ATOM 4853 O O . VAL B 1 317 ? -8.477 33.156 2.961 1 97.44 317 VAL B O 1
ATOM 4856 N N . VAL B 1 318 ? -7.859 32.938 5.031 1 93 318 VAL B N 1
ATOM 4857 C CA . VAL B 1 318 ? -9.062 32.25 5.457 1 93 318 VAL B CA 1
ATOM 4858 C C . VAL B 1 318 ? -10.062 33.219 6.051 1 93 318 VAL B C 1
ATOM 4860 O O . VAL B 1 318 ? -11.266 32.969 6.062 1 93 318 VAL B O 1
ATOM 4863 N N . ALA B 1 319 ? -9.695 34.219 6.828 1 72.88 319 ALA B N 1
ATOM 4864 C CA . ALA B 1 319 ? -10.539 35.281 7.344 1 72.88 319 ALA B CA 1
ATOM 4865 C C . ALA B 1 319 ? -9.914 36.656 7.074 1 72.88 319 ALA B C 1
ATOM 4867 O O . ALA B 1 319 ? -8.711 36.844 7.266 1 72.88 319 ALA B O 1
ATOM 4868 N N . ALA B 1 320 ? -10.492 37.5 6.082 1 51.56 320 ALA B N 1
ATOM 4869 C CA . ALA B 1 320 ? -10.109 38.906 6 1 51.56 320 ALA B CA 1
ATOM 4870 C C . ALA B 1 320 ? -11.188 39.812 6.605 1 51.56 320 ALA B C 1
ATOM 4872 O O . ALA B 1 320 ? -12.367 39.438 6.609 1 51.56 320 ALA B O 1
#

Organism: NCBI:txid713585

pLDDT: mean 96.4, std 5.77, range [50.19, 98.94]

Nearest PDB structures (foldseek):
  5tx7-assembly1_B  TM=9.279E-01  e=1.814E-39  Nitratidesulfovibrio vulgaris
  8wpo-assembly1_A  TM=8.443E-01  e=4.406E-28  Anabaena sp. 90
  8wps-assembly1_A  TM=8.272E-01  e=8.448E-28  Anabaena sp. 90
  6ttb-assembly1_B  TM=7.585E-01  e=4.477E-25  Staphylococcus aureus
  6ttb-assembly1_A  TM=7.949E-01  e=6.420E-24  Staphylococcus aureus

Sequence (640 aa):
MKGVFLDLNTVDRGDLDLEPLRRALPEWAFFDTTRPQETADRIHHAEVVVTNKVALDRNLLAEAPRLRLICAAATGTNNIDIGAAAQRGIPVCNARDYATDSVVQHVFALLLTLATRLDAYRADIRAGRWSESDQFCLLDHPIRTLAGMHLGIVGQGVLGQATGRLAEAFGMQVSFARSLRPDVPATDNRLELDDLLPEIDVLSLHLPLTESTRNLIDARRLARMPAGSLLINTARGGLVEPGALAESLRAGHLGGAGIDVLEPEPPPPDHPLLAPDIPNLVLTPHTAWAARGARQNVLDEVRANIEAFRAGHPRNVVAAMKGVFLDLNTVDRGDLDLEPLRRALPEWAFFDTTRPQETADRIHHAEVVVTNKVALDRN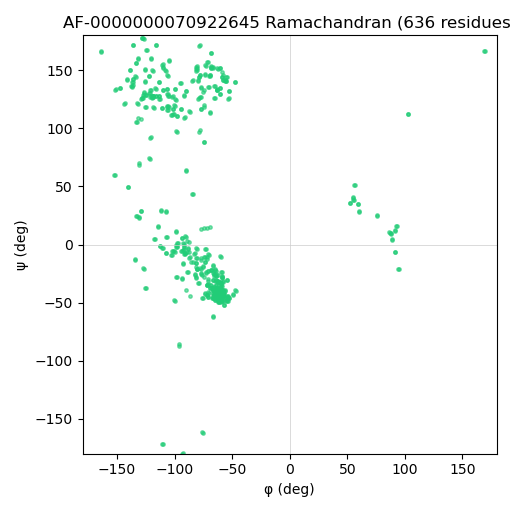LLAEAPRLRLICAAATGTNNIDIGAAAQRGIPVCNARDYATDSVVQHVFALLLTLATRLDAYRADIRAGRWSESDQFCLLDHPIRTLAGMHLGIVGQGVLGQATGRLAEAFGMQVSFARSLRPDVPATDNRLELDDLLPEIDVLSLHLPLTESTRNLIDARRLARMPAGSLLINTARGGLVEPGALAESLRAGHLGGAGIDVLEPEPPPPDHPLLAPDIPNLVLTPHTAWAARGARQNVLDEVRANIEAFRAGHPRNVVAA

Secondary structure (DSSP, 8-state):
-EEEES-GGGT-SS-S--HHHHTTSSEEEE-S---HHHHHHHHTT-SEEEESSS-B-HHHHHT-TT--EEEESSS--TTB-HHHHHHTT--EE---SSSHHHHHHHHHHHHHHHHTTHHHHHHHHHTTHHHH-SSSS---S----STT-EEEEE--SHHHHHHHHHHHHTT-EEEEPPP--TTS-TT--SPPHHHHGGG-SEEEE-----TTTTT-B-HHHHHHSPTT-EEEE-S-GGGB-HHHHHHHHHHTSS-EEEE---SSSSPPTT-GGG-TT-TTEEE-SS-TT--HHHHHHHHHHHHHHHHHHHTT---SEEE-/-EEEES-GGGT-SS-S--HHHHTTSSEEEE-S---HHHHHHHHTT-SEEEESSS-B-HHHHHT-TT--EEEESSS--TTB-HHHHHHTT--EE---SSSHHHHHHHHHHHHHHHHTTHHHHHHHHHTTHHHH-SSSS---S----STT-EEEEE--SHHHHHHHHHHHHTT-EEEEPPP--TTS-TT--SPPHHHHGGG-SEEEE-----TTTTT-B-HHHHHHSPTT-EEEE-S-GGGB-HHHHHHHHHHTSS-EEEE---SSSSPPTT-GGG-TT-TTEEE-SS-TT--HHHHHHHHHHHHHHHHHHHTT---SEEE-